Protein AF-A0A8X8XCC0-F1 (afdb_monomer_lite)

Secondary structure (DSSP, 8-state):
-HHHHHHHHHHHHHHHHHHHHHHHHHHHHHHHHHHHHHHHHHHHHHHHHHHTT---EEEEEEEEETTEEEEEEEEEE-TTT-HHHHHHHHHHHHTTT-B-TTSSBS--TT-B--EEETTTEEEE-B-SSSSSS---BTTBS-B------S---STTEEEE--SSTT-B-S-EEEE---GGGGSS--TTS--TTTTTTTTS-EEEEEEE-HHHHHHHHHT--TTS--SS-EEEEEEEEE--------SS----TT-----S------BS--PPPBPTTTTT-TTS-SB-----STT-TTTTT-TTSPPPPPTT--B-TTTTTB-TTSPEEEEESSGGGGGGGTTTTTTEEEEE-TTS-HHHHHHHHHHHHHTT--BTTTTTTTGGGS--

InterPro domains:
  IPR001515 Large ribosomal subunit protein eL32 [PF01655] (271-377)
  IPR001515 Large ribosomal subunit protein eL32 [SM01393] (270-377)
  IPR001515 Large ribosomal subunit protein eL32 [cd00513] (271-377)
  IPR002130 Cyclophilin-type peptidyl-prolyl cis-trans isomerase domain [PF00160] (60-234)
  IPR002130 Cyclophilin-type peptidyl-prolyl cis-trans isomerase domain [PR00153] (77-92)
  IPR002130 Cyclophilin-type peptidyl-prolyl cis-trans isomerase domain [PR00153] (113-125)
  IPR002130 Cyclophilin-type peptidyl-prolyl cis-trans isomerase domain [PR00153] (156-171)
  IPR002130 Cyclophilin-type peptidyl-prolyl cis-trans isomerase domain [PR00153] (171-183)
  IPR002130 Cyclophilin-type peptidyl-prolyl cis-trans isomerase domain [PS50072] (60-237)
  IPR020892 Cyclophilin-type peptidyl-prolyl cis-trans isomerase, conserved site [PS00170] (108-125)
  IPR029000 Cyclophilin-like domain superfamily [G3DSA:2.40.100.10] (44-240)
  IPR029000 Cyclophilin-like domain superfamily [SSF50891] (54-238)
  IPR036351 Large ribosomal subunit protein eL32 superfamily [SSF52042] (252-386)

pLDDT: mean 80.56, std 15.84, range [34.09, 96.44]

Foldseek 3Di:
DVPVVVVVVVVVVVVVVVVVVVVVVVVVVVVVVVVVVVVVVVVVVVVVVVLQADFDFKKKFFKDWQNHGLGMWIKGWRCVNPVQVRVQQQCQLALVLAAAPLRHGSHQAFAWQQFAAAQFKTKTFAPRPNNPPHFATSVGRWAAARDLPDAPQAFFWKKFDAPWGRGGGRMIMTTHHGPVVCPPPPPPDDDPRNVCRPTIHTTIGTDDDVVSVVVQNVQHDNVRGGVTIMGGNHMHIDPPPPVPPPDDDDDDPDPAAAAPDQDDWAWPDPDFQFDFCVVPDVVDDRHHDDDDDPPPCQNVVPPPGDDDDDPPRGIDPVCPQADNSREHEDEDAALVVCVVCLVPQNHYAYEYDPPHDLVRLVVNLVSCRVSSHHYPCSPPPNVVPVVD

Sequence (388 aa):
MATNQRLYLLFTLLICLSFAFTQFVTMFVGDLEFRTYFLNEISVAKKSKENLKEVTHKVYFDVEIDEKPAGRITMGLFGKTVPKTAENFRALCTGEKGVGKHGKPLHYKGSAFHRIIPSFMLQGGDFTLGDGRGGESIYGEKFADENFKIKHTGPGLLSMANSGSDTNGSQFFITTVTTSCTLLAVPERLDPINRLDGRHVVFGKVLSGMDVVYKIEAEGNQSGTPKSKVVIVDSGELPILRLIFSISHFASPEAMAVPLLNKKVVKKRVTQFKRHHSDRYACLKTNWRRPKGIDSRVRRKFKGVTLMPNIGYGSDKKTRHYLPNGFKKFLVHNVKELEILMMHNRKYCAEIAHNVSTRKRKEIVERASQLDVVVTNKLARLRSQEDE

Radius of gyration: 36.58 Å; chains: 1; bounding box: 68×88×102 Å

Organism: Salvia splendens (NCBI:txid180675)

Structure (mmCIF, N/CA/C/O backbone):
data_AF-A0A8X8XCC0-F1
#
_entry.id   AF-A0A8X8XCC0-F1
#
loop_
_atom_site.group_PDB
_atom_site.id
_atom_site.type_symbol
_atom_site.label_atom_id
_atom_site.label_alt_id
_atom_site.label_comp_id
_atom_site.label_asym_id
_atom_site.label_entity_id
_atom_site.label_seq_id
_atom_site.pdbx_PDB_ins_code
_atom_site.Cartn_x
_atom_site.Cartn_y
_atom_site.Cartn_z
_atom_site.occupancy
_atom_site.B_iso_or_equiv
_atom_site.auth_seq_id
_atom_site.auth_comp_id
_atom_site.auth_asym_id
_atom_site.auth_atom_id
_atom_site.pdbx_PDB_model_num
ATOM 1 N N . MET A 1 1 ? 19.780 59.623 -55.783 1.00 53.97 1 MET A N 1
ATOM 2 C CA . MET A 1 1 ? 20.024 59.614 -54.319 1.00 53.97 1 MET A CA 1
ATOM 3 C C . MET A 1 1 ? 18.892 58.986 -53.491 1.00 53.97 1 MET A C 1
ATOM 5 O O . MET A 1 1 ? 19.197 58.433 -52.446 1.00 53.97 1 MET A O 1
ATOM 9 N N . ALA A 1 2 ? 17.627 58.970 -53.938 1.00 57.16 2 ALA A N 1
ATOM 10 C CA . ALA A 1 2 ? 16.497 58.467 -53.133 1.00 57.16 2 ALA A CA 1
ATOM 11 C C . ALA A 1 2 ? 16.373 56.925 -52.993 1.00 57.16 2 ALA A C 1
ATOM 13 O O . ALA A 1 2 ? 15.709 56.438 -52.080 1.00 57.16 2 ALA A O 1
ATOM 14 N N . THR A 1 3 ? 17.000 56.135 -53.871 1.00 58.31 3 THR A N 1
ATOM 15 C CA . THR A 1 3 ? 16.890 54.660 -53.881 1.00 58.31 3 THR A CA 1
ATOM 16 C C . THR A 1 3 ? 17.776 53.976 -52.835 1.00 58.31 3 THR A C 1
ATOM 18 O O . THR A 1 3 ? 17.324 53.050 -52.164 1.00 58.31 3 THR A O 1
ATOM 21 N N . ASN A 1 4 ? 18.994 54.479 -52.610 1.00 60.06 4 ASN A N 1
ATOM 22 C CA . ASN A 1 4 ? 19.926 53.914 -51.623 1.00 60.06 4 ASN A CA 1
ATOM 23 C C . ASN A 1 4 ? 19.478 54.162 -50.172 1.00 60.06 4 ASN A C 1
ATOM 25 O O . ASN A 1 4 ? 19.723 53.332 -49.301 1.00 60.06 4 ASN A O 1
ATOM 29 N N . GLN A 1 5 ? 18.762 55.261 -49.916 1.00 62.72 5 GLN A N 1
ATOM 30 C CA . GLN A 1 5 ? 18.229 55.594 -48.590 1.00 62.72 5 GLN A CA 1
ATOM 31 C C . GLN A 1 5 ? 17.093 54.650 -48.160 1.00 62.72 5 GLN A C 1
ATOM 33 O O . GLN A 1 5 ? 17.034 54.248 -47.001 1.00 62.72 5 GLN A O 1
ATOM 38 N N . ARG A 1 6 ? 16.226 54.234 -49.097 1.00 66.94 6 ARG A N 1
ATOM 39 C CA . ARG A 1 6 ? 15.155 53.258 -48.826 1.00 66.94 6 ARG A CA 1
ATOM 40 C C . ARG A 1 6 ? 15.698 51.855 -48.564 1.00 66.94 6 ARG A C 1
ATOM 42 O O . ARG A 1 6 ? 15.166 51.155 -47.710 1.00 66.94 6 ARG A O 1
ATOM 49 N N . LEU A 1 7 ? 16.768 51.466 -49.261 1.00 71.62 7 LEU A N 1
ATOM 50 C CA . LEU A 1 7 ? 17.414 50.170 -49.059 1.00 71.62 7 LEU A CA 1
ATOM 51 C C . LEU A 1 7 ? 18.094 50.089 -47.684 1.00 71.62 7 LEU A C 1
ATOM 53 O O . LEU A 1 7 ? 17.949 49.085 -46.995 1.00 71.62 7 LEU A O 1
ATOM 57 N N . TYR A 1 8 ? 18.754 51.169 -47.249 1.00 72.81 8 TYR A N 1
ATOM 58 C CA . TYR A 1 8 ? 19.332 51.263 -45.905 1.00 72.81 8 TYR A CA 1
ATOM 59 C C . TYR A 1 8 ? 18.268 51.200 -44.807 1.00 72.81 8 TYR A C 1
ATOM 61 O O . TYR A 1 8 ? 18.453 50.472 -43.838 1.00 72.81 8 TYR A O 1
ATOM 69 N N . LEU A 1 9 ? 17.141 51.902 -44.975 1.00 75.38 9 LEU A N 1
ATOM 70 C CA . LEU A 1 9 ? 16.030 51.853 -44.020 1.00 75.38 9 LEU A CA 1
ATOM 71 C C . LEU A 1 9 ? 15.393 50.461 -43.934 1.00 75.38 9 LEU A C 1
ATOM 73 O O . LEU A 1 9 ? 15.100 49.997 -42.841 1.00 75.38 9 LEU A O 1
ATOM 77 N N . LEU A 1 10 ? 15.204 49.771 -45.061 1.00 76.56 10 LEU A N 1
ATOM 78 C CA . LEU A 1 10 ? 14.698 48.394 -45.067 1.00 76.56 10 LEU A CA 1
ATOM 79 C C . LEU A 1 10 ? 15.676 47.423 -44.400 1.00 76.56 10 LEU A C 1
ATOM 81 O O . LEU A 1 10 ? 15.247 46.543 -43.659 1.00 76.56 10 LEU A O 1
ATOM 85 N N . PHE A 1 11 ? 16.980 47.599 -44.625 1.00 76.56 11 PHE A N 1
ATOM 86 C CA . PHE A 1 11 ? 18.012 46.747 -44.040 1.00 76.56 11 PHE A CA 1
ATOM 87 C C . PHE A 1 11 ? 18.130 46.946 -42.523 1.00 76.56 11 PHE A C 1
ATOM 89 O O . PHE A 1 11 ? 18.198 45.966 -41.782 1.00 76.56 11 PHE A O 1
ATOM 96 N N . THR A 1 12 ? 18.072 48.189 -42.031 1.00 73.56 12 THR A N 1
ATOM 97 C CA . THR A 1 12 ? 18.073 48.462 -40.584 1.00 73.56 12 THR A CA 1
ATOM 98 C C . THR A 1 12 ? 16.797 47.966 -39.907 1.00 73.56 12 THR A C 1
ATOM 100 O O . THR A 1 12 ? 16.871 47.412 -38.814 1.00 73.56 12 THR A O 1
ATOM 103 N N . LEU A 1 13 ? 15.640 48.068 -40.566 1.00 77.69 13 LEU A N 1
ATOM 104 C CA . LEU A 1 13 ? 14.366 47.578 -40.031 1.00 77.69 13 LEU A CA 1
ATOM 105 C C . LEU A 1 13 ? 14.325 46.040 -39.961 1.00 77.69 13 LEU A C 1
ATOM 107 O O . LEU A 1 13 ? 13.827 45.488 -38.982 1.00 77.69 13 LEU A O 1
ATOM 111 N N . LEU A 1 14 ? 14.929 45.347 -40.934 1.00 79.00 14 LEU A N 1
ATOM 112 C CA . LEU A 1 14 ? 15.120 43.890 -40.916 1.00 79.00 14 LEU A CA 1
ATOM 113 C C . LEU A 1 14 ? 16.068 43.438 -39.798 1.00 79.00 14 LEU A C 1
ATOM 115 O O . LEU A 1 14 ? 15.781 42.454 -39.117 1.00 79.00 14 LEU A O 1
ATOM 119 N N . ILE A 1 15 ? 17.160 44.172 -39.566 1.00 76.44 15 ILE A N 1
ATOM 120 C CA . ILE A 1 15 ? 18.078 43.895 -38.453 1.00 76.44 15 ILE A CA 1
ATOM 121 C C . ILE A 1 15 ? 17.353 44.089 -37.115 1.00 76.44 15 ILE A C 1
ATOM 123 O O . ILE A 1 15 ? 17.390 43.187 -36.278 1.00 76.44 15 ILE A O 1
ATOM 127 N N . CYS A 1 16 ? 16.620 45.190 -36.934 1.00 73.94 16 CYS A N 1
ATOM 128 C CA . CYS A 1 16 ? 15.840 45.435 -35.718 1.00 73.94 16 CYS A CA 1
ATOM 129 C C . CYS A 1 16 ? 14.753 44.371 -35.485 1.00 73.94 16 CYS A C 1
ATOM 131 O O . CYS A 1 16 ? 14.604 43.892 -34.362 1.00 73.94 16 CYS A O 1
ATOM 133 N N . LEU A 1 17 ? 14.040 43.939 -36.533 1.00 75.94 17 LEU A N 1
ATOM 134 C CA . LEU A 1 17 ? 13.057 42.850 -36.446 1.00 75.94 17 LEU A CA 1
ATOM 135 C C . LEU A 1 17 ? 13.708 41.510 -36.086 1.00 75.94 17 LEU A C 1
ATOM 137 O O . LEU A 1 17 ? 13.146 40.754 -35.297 1.00 75.94 17 LEU A O 1
ATOM 141 N N . SER A 1 18 ? 14.901 41.224 -36.613 1.00 74.12 18 SER A N 1
ATOM 142 C CA . SER A 1 18 ? 15.629 39.996 -36.280 1.00 74.12 18 SER A CA 1
ATOM 143 C C . SER A 1 18 ? 16.114 39.974 -34.824 1.00 74.12 18 SER A C 1
ATOM 145 O O . SER A 1 18 ? 15.999 38.939 -34.173 1.00 74.12 18 SER A O 1
ATOM 147 N N . PHE A 1 19 ? 16.565 41.114 -34.283 1.00 71.69 19 PHE A N 1
ATOM 148 C CA . PHE A 1 19 ? 16.953 41.255 -32.873 1.00 71.69 19 PHE A CA 1
ATOM 149 C C . PHE A 1 19 ? 15.753 41.181 -31.920 1.00 71.69 19 PHE A C 1
ATOM 151 O O . PHE A 1 19 ? 15.828 40.531 -30.879 1.00 71.69 19 PHE A O 1
ATOM 158 N N . ALA A 1 20 ? 14.621 41.785 -32.291 1.00 72.44 20 ALA A N 1
ATOM 159 C CA . ALA A 1 20 ? 13.387 41.676 -31.516 1.00 72.44 20 ALA A CA 1
ATOM 160 C C . ALA A 1 20 ? 12.855 40.231 -31.500 1.00 72.44 20 ALA A C 1
ATOM 162 O O . ALA A 1 20 ? 12.397 39.748 -30.464 1.00 72.44 20 ALA A O 1
ATOM 163 N N . PHE A 1 21 ? 12.963 39.511 -32.622 1.00 72.75 21 PHE A N 1
ATOM 164 C CA . PHE A 1 21 ? 12.558 38.109 -32.713 1.00 72.75 21 PHE A CA 1
ATOM 165 C C . PHE A 1 21 ? 13.466 37.188 -31.889 1.00 72.75 21 PHE A C 1
ATOM 167 O O . PHE A 1 21 ? 12.964 36.317 -31.181 1.00 72.75 21 PHE A O 1
ATOM 174 N N . THR A 1 22 ? 14.788 37.391 -31.911 1.00 65.12 22 THR A N 1
ATOM 175 C CA . THR A 1 22 ? 15.703 36.598 -31.076 1.00 65.12 22 THR A CA 1
ATOM 176 C C . THR A 1 22 ? 15.491 36.869 -29.588 1.00 65.12 22 THR A C 1
ATOM 178 O O . THR A 1 22 ? 15.417 35.906 -28.828 1.00 65.12 22 THR A O 1
ATOM 181 N N . GLN A 1 23 ? 15.278 38.123 -29.168 1.00 66.44 23 GLN A N 1
ATOM 182 C CA . GLN A 1 23 ? 14.920 38.439 -27.777 1.00 66.44 23 GLN A CA 1
ATOM 183 C C . GLN A 1 23 ? 13.592 37.796 -27.355 1.00 66.44 23 GLN A C 1
ATOM 185 O O . GLN A 1 23 ? 13.531 37.168 -26.295 1.00 66.44 23 GLN A O 1
ATOM 190 N N . PHE A 1 24 ? 12.556 37.869 -28.197 1.00 66.06 24 PHE A N 1
ATOM 191 C CA . PHE A 1 24 ? 11.252 37.263 -27.914 1.00 66.06 24 PHE A CA 1
ATOM 192 C C . PHE A 1 24 ? 11.334 35.734 -27.779 1.00 66.06 24 PHE A C 1
ATOM 194 O O . PHE A 1 24 ? 10.767 35.165 -26.846 1.00 66.06 24 PHE A O 1
ATOM 201 N N . VAL A 1 25 ? 12.098 35.065 -28.652 1.00 65.31 25 VAL A N 1
ATOM 202 C CA . VAL A 1 25 ? 12.317 33.611 -28.583 1.00 65.31 25 VAL A CA 1
ATOM 203 C C . VAL A 1 25 ? 13.124 33.225 -27.339 1.00 65.31 25 VAL A C 1
ATOM 205 O O . VAL A 1 25 ? 12.756 32.267 -26.664 1.00 65.31 25 VAL A O 1
ATOM 208 N N . THR A 1 26 ? 14.175 33.971 -26.976 1.00 59.38 26 THR A N 1
ATOM 209 C CA . THR A 1 26 ? 14.958 33.671 -25.760 1.00 59.38 26 THR A CA 1
ATOM 210 C C . THR A 1 26 ? 14.151 33.837 -24.471 1.00 59.38 26 THR A C 1
ATOM 212 O O . THR A 1 26 ? 14.314 33.037 -23.554 1.00 59.38 26 THR A O 1
ATOM 215 N N . MET A 1 27 ? 13.232 34.809 -24.419 1.00 62.28 27 MET A N 1
ATOM 216 C CA . MET A 1 27 ? 12.339 35.014 -23.275 1.00 62.28 27 MET A CA 1
ATOM 217 C C . MET A 1 27 ? 11.318 33.870 -23.150 1.00 62.28 27 MET A C 1
ATOM 219 O O . MET A 1 27 ? 11.150 33.304 -22.074 1.00 62.28 27 MET A O 1
ATOM 223 N N . PHE A 1 28 ? 10.706 33.455 -24.268 1.00 61.00 28 PHE A N 1
ATOM 224 C CA . PHE A 1 28 ? 9.735 32.353 -24.286 1.00 61.00 28 PHE A CA 1
ATOM 225 C C . PHE A 1 28 ? 10.353 30.983 -23.964 1.00 61.00 28 PHE A C 1
ATOM 227 O O . PHE A 1 28 ? 9.712 30.159 -23.313 1.00 61.00 28 PHE A O 1
ATOM 234 N N . VAL A 1 29 ? 11.584 30.718 -24.421 1.00 60.09 29 VAL A N 1
ATOM 235 C CA . VAL A 1 29 ? 12.288 29.454 -24.138 1.00 60.09 29 VAL A CA 1
ATOM 236 C C . VAL A 1 29 ? 12.752 29.399 -22.678 1.00 60.09 29 VAL A C 1
ATOM 238 O O . VAL A 1 29 ? 12.565 28.367 -22.035 1.00 60.09 29 VAL A O 1
ATOM 241 N N . GLY A 1 30 ? 13.260 30.509 -22.126 1.00 59.09 30 GLY A N 1
ATOM 242 C CA . GLY A 1 30 ? 13.661 30.596 -20.716 1.00 59.09 30 GLY A CA 1
ATOM 243 C C . GLY A 1 30 ? 12.500 30.366 -19.741 1.00 59.09 30 GLY A C 1
ATOM 244 O O . GLY A 1 30 ? 12.643 29.605 -18.782 1.00 59.09 30 GLY A O 1
ATOM 245 N N . ASP A 1 31 ? 11.323 30.933 -20.025 1.00 59.75 31 ASP A N 1
ATOM 246 C CA . ASP A 1 31 ? 10.112 30.703 -19.226 1.00 59.75 31 ASP A CA 1
ATOM 247 C C . ASP A 1 31 ? 9.636 29.245 -19.292 1.00 59.75 31 ASP A C 1
ATOM 249 O O . ASP A 1 31 ? 9.176 28.693 -18.288 1.00 59.75 31 ASP A O 1
ATOM 253 N N . LEU A 1 32 ? 9.755 28.585 -20.451 1.00 59.72 32 LEU A N 1
ATOM 254 C CA . LEU A 1 32 ? 9.355 27.185 -20.601 1.00 59.72 32 LEU A CA 1
ATOM 255 C C . LEU A 1 32 ? 10.286 26.249 -19.817 1.00 59.72 32 LEU A C 1
ATOM 257 O O . LEU A 1 32 ? 9.806 25.357 -19.114 1.00 59.72 32 LEU A O 1
ATOM 261 N N . GLU A 1 33 ? 11.599 26.476 -19.892 1.00 65.56 33 GLU A N 1
ATOM 262 C CA . GLU A 1 33 ? 12.590 25.716 -19.130 1.00 65.56 33 GLU A CA 1
ATOM 263 C C . GLU A 1 33 ? 12.378 25.911 -17.624 1.00 65.56 33 GLU A C 1
ATOM 265 O O . GLU A 1 33 ? 12.205 24.924 -16.904 1.00 65.56 33 GLU A O 1
ATOM 270 N N . PHE A 1 34 ? 12.242 27.151 -17.146 1.00 62.94 34 PHE A N 1
ATOM 271 C CA . PHE A 1 34 ? 11.977 27.440 -15.732 1.00 62.94 34 PHE A CA 1
ATOM 272 C C . PHE A 1 34 ? 10.692 26.765 -15.227 1.00 62.94 34 PHE A C 1
ATOM 274 O O . PHE A 1 34 ? 10.680 26.149 -14.157 1.00 62.94 34 PHE A O 1
ATOM 281 N N . ARG A 1 35 ? 9.619 26.778 -16.032 1.00 62.78 35 ARG A N 1
ATOM 282 C CA . ARG A 1 35 ? 8.357 26.106 -15.688 1.00 62.78 35 ARG A CA 1
ATOM 283 C C . ARG A 1 35 ? 8.518 24.590 -15.613 1.00 62.78 35 ARG A C 1
ATOM 285 O O . ARG A 1 35 ? 7.928 23.966 -14.734 1.00 62.78 35 ARG A O 1
ATOM 292 N N . THR A 1 36 ? 9.320 23.987 -16.491 1.00 63.62 36 THR A N 1
ATOM 293 C CA . THR A 1 36 ? 9.596 22.541 -16.441 1.00 63.62 36 THR A CA 1
ATOM 294 C C . THR A 1 36 ? 10.434 22.146 -15.226 1.00 63.62 36 THR A C 1
ATOM 296 O O . THR A 1 36 ? 10.099 21.157 -14.572 1.00 63.62 36 THR A O 1
ATOM 299 N N . TYR A 1 37 ? 11.448 22.934 -14.856 1.00 67.94 37 TYR A N 1
ATOM 300 C CA . TYR A 1 37 ? 12.238 22.707 -13.641 1.00 67.94 37 TYR A CA 1
ATOM 301 C C . TYR A 1 37 ? 11.384 22.840 -12.375 1.00 67.94 37 TYR A C 1
ATOM 303 O O . TYR A 1 37 ? 11.388 21.939 -11.536 1.00 67.94 37 TYR A O 1
ATOM 311 N N . PHE A 1 38 ? 10.571 23.894 -12.280 1.00 70.44 38 PHE A N 1
ATOM 312 C CA . PHE A 1 38 ? 9.686 24.127 -11.138 1.00 70.44 38 PHE A CA 1
ATOM 313 C C . PHE A 1 38 ? 8.613 23.035 -10.989 1.00 70.44 38 PHE A C 1
ATOM 315 O O . PHE A 1 38 ? 8.370 22.529 -9.892 1.00 70.44 38 PHE A O 1
ATOM 322 N N . LEU A 1 39 ? 8.000 22.598 -12.096 1.00 67.88 39 LEU A N 1
ATOM 323 C CA . LEU A 1 39 ? 7.056 21.475 -12.079 1.00 67.88 39 LEU A CA 1
ATOM 324 C C . LEU A 1 39 ? 7.730 20.164 -11.656 1.00 67.88 39 LEU A C 1
ATOM 326 O O . LEU A 1 39 ? 7.108 19.360 -10.955 1.00 67.88 39 LEU A O 1
ATOM 330 N N . ASN A 1 40 ? 8.991 19.951 -12.038 1.00 69.81 40 ASN A N 1
ATOM 331 C CA . ASN A 1 40 ? 9.744 18.770 -11.638 1.00 69.81 40 ASN A CA 1
ATOM 332 C C . ASN A 1 40 ? 10.088 18.795 -10.136 1.00 69.81 40 ASN A C 1
ATOM 334 O O . ASN A 1 40 ? 9.892 17.790 -9.457 1.00 69.81 40 ASN A O 1
ATOM 338 N N . GLU A 1 41 ? 10.490 19.940 -9.578 1.00 69.81 41 GLU A N 1
ATOM 339 C CA . GLU A 1 41 ? 10.696 20.091 -8.128 1.00 69.81 41 GLU A CA 1
ATOM 340 C C . GLU A 1 41 ? 9.405 19.898 -7.327 1.00 69.81 41 GLU A C 1
ATOM 342 O O . GLU A 1 41 ? 9.404 19.182 -6.324 1.00 69.81 41 GLU A O 1
ATOM 347 N N . ILE A 1 42 ? 8.278 20.450 -7.792 1.00 70.88 42 ILE A N 1
ATOM 348 C CA . ILE A 1 42 ? 6.966 20.213 -7.170 1.00 70.88 42 ILE A CA 1
ATOM 349 C C . ILE A 1 42 ? 6.608 18.723 -7.213 1.00 70.88 42 ILE A C 1
ATOM 351 O O . ILE A 1 42 ? 6.096 18.184 -6.231 1.00 70.88 42 ILE A O 1
ATOM 355 N N . SER A 1 43 ? 6.879 18.047 -8.331 1.00 69.25 43 SER A N 1
ATOM 356 C CA . SER A 1 43 ? 6.699 16.598 -8.486 1.00 69.25 43 SER A CA 1
ATOM 357 C C . SER A 1 43 ? 7.542 15.817 -7.469 1.00 69.25 43 SER A C 1
ATOM 359 O O . SER A 1 43 ? 7.013 14.970 -6.745 1.00 69.25 43 SER A O 1
ATOM 361 N N . VAL A 1 44 ? 8.828 16.152 -7.338 1.00 68.38 44 VAL A N 1
ATOM 362 C CA . VAL A 1 44 ? 9.749 15.519 -6.383 1.00 68.38 44 VAL A CA 1
ATOM 363 C C . VAL A 1 44 ? 9.313 15.777 -4.934 1.00 68.38 44 VAL A C 1
ATOM 365 O O . VAL A 1 44 ? 9.303 14.847 -4.125 1.00 68.38 44 VAL A O 1
ATOM 368 N N . ALA A 1 45 ? 8.873 16.995 -4.607 1.00 60.25 45 ALA A N 1
ATOM 369 C CA . ALA A 1 45 ? 8.382 17.364 -3.279 1.00 60.25 45 ALA A CA 1
ATOM 370 C C . ALA A 1 45 ? 7.035 16.705 -2.923 1.00 60.25 45 ALA A C 1
ATOM 372 O O . ALA A 1 45 ? 6.796 16.356 -1.764 1.00 60.25 45 ALA A O 1
ATOM 373 N N . LYS A 1 46 ? 6.143 16.499 -3.901 1.00 60.59 46 LYS A N 1
ATOM 374 C CA . LYS A 1 46 ? 4.909 15.717 -3.708 1.00 60.59 46 LYS A CA 1
ATOM 375 C C . LYS A 1 46 ? 5.233 14.245 -3.462 1.00 60.59 46 LYS A C 1
ATOM 377 O O . LYS A 1 46 ? 4.740 13.672 -2.493 1.00 60.59 46 LYS A O 1
ATOM 382 N N . LYS A 1 47 ? 6.140 13.673 -4.259 1.00 60.19 47 LYS A N 1
ATOM 383 C CA . LYS A 1 47 ? 6.577 12.277 -4.129 1.00 60.19 47 LYS A CA 1
ATOM 384 C C . LYS A 1 47 ? 7.262 12.004 -2.784 1.00 60.19 47 LYS A C 1
ATOM 386 O O . LYS A 1 47 ? 7.025 10.966 -2.173 1.00 60.19 47 LYS A O 1
ATOM 391 N N . SER A 1 48 ? 8.071 12.936 -2.274 1.00 59.69 48 SER A N 1
ATOM 392 C CA . SER A 1 48 ? 8.704 12.800 -0.953 1.00 59.69 48 SER A CA 1
ATOM 393 C C . SER A 1 48 ? 7.700 12.888 0.204 1.00 59.69 48 SER A C 1
ATOM 395 O O . SER A 1 48 ? 7.812 12.118 1.158 1.00 59.69 48 SER A O 1
ATOM 397 N N . LYS A 1 49 ? 6.676 13.751 0.109 1.00 58.44 49 LYS A N 1
ATOM 398 C CA . LYS A 1 49 ? 5.575 13.813 1.089 1.00 58.44 49 LYS A CA 1
ATOM 399 C C . LYS A 1 49 ? 4.697 12.560 1.085 1.00 58.44 49 LYS A C 1
ATOM 401 O O . LYS A 1 49 ? 4.247 12.149 2.153 1.00 58.44 49 LYS A O 1
ATOM 406 N N . GLU A 1 50 ? 4.465 11.946 -0.074 1.00 62.72 50 GLU A N 1
ATOM 407 C CA . GLU A 1 50 ? 3.720 10.683 -0.171 1.00 62.72 50 GLU A CA 1
ATOM 408 C C . GLU A 1 50 ? 4.488 9.507 0.442 1.00 62.72 50 GLU A C 1
ATOM 410 O O . GLU A 1 50 ? 3.902 8.735 1.201 1.00 62.72 50 GLU A O 1
ATOM 415 N N . ASN A 1 51 ? 5.806 9.425 0.223 1.00 66.38 51 ASN A N 1
ATOM 416 C CA . ASN A 1 51 ? 6.651 8.386 0.827 1.00 66.38 51 ASN A CA 1
ATOM 417 C C . ASN A 1 51 ? 6.631 8.411 2.369 1.00 66.38 51 ASN A C 1
ATOM 419 O O . ASN A 1 51 ? 6.741 7.366 3.004 1.00 66.38 51 ASN A O 1
ATOM 423 N N . LEU A 1 52 ? 6.453 9.583 2.994 1.00 66.31 52 LEU A N 1
ATOM 424 C CA . LEU A 1 52 ? 6.375 9.710 4.459 1.00 66.31 52 LEU A CA 1
ATOM 425 C C . LEU A 1 52 ? 5.089 9.116 5.060 1.00 66.31 52 LEU A C 1
ATOM 427 O O . LEU A 1 52 ? 5.072 8.790 6.247 1.00 66.31 52 LEU A O 1
ATOM 431 N N . LYS A 1 53 ? 4.017 8.984 4.270 1.00 76.12 53 LYS A N 1
ATOM 432 C CA . LYS A 1 53 ? 2.706 8.467 4.705 1.00 76.12 53 LYS A CA 1
ATOM 433 C C . LYS A 1 53 ? 2.453 7.038 4.207 1.00 76.12 53 LYS A C 1
ATOM 435 O O . LYS A 1 53 ? 1.302 6.604 4.112 1.00 76.12 53 LYS A O 1
ATOM 440 N N . GLU A 1 54 ? 3.514 6.311 3.858 1.00 84.31 54 GLU A N 1
ATOM 441 C CA . GLU A 1 54 ? 3.414 4.923 3.418 1.00 84.31 54 GLU A CA 1
ATOM 442 C C . GLU A 1 54 ? 2.977 4.016 4.578 1.00 84.31 54 GLU A C 1
ATOM 444 O O . GLU A 1 54 ? 3.573 4.016 5.657 1.00 84.31 54 GLU A O 1
ATOM 449 N N . VAL A 1 55 ? 1.916 3.238 4.354 1.00 87.62 55 VAL A N 1
ATOM 450 C CA . VAL A 1 55 ? 1.330 2.352 5.367 1.00 87.62 55 VAL A CA 1
ATOM 451 C C . VAL A 1 55 ? 2.090 1.032 5.407 1.00 87.62 55 VAL A C 1
ATOM 453 O O . VAL A 1 55 ? 2.087 0.274 4.439 1.00 87.62 55 VAL A O 1
ATOM 456 N N . THR A 1 56 ? 2.701 0.732 6.550 1.00 88.19 56 THR A N 1
ATOM 457 C CA . THR A 1 56 ? 3.509 -0.475 6.753 1.00 88.19 56 THR A CA 1
ATOM 458 C C . THR A 1 56 ? 2.790 -1.567 7.526 1.00 88.19 56 THR A C 1
ATOM 460 O O . THR A 1 56 ? 3.072 -2.733 7.276 1.00 88.19 56 THR A O 1
ATOM 463 N N . HIS A 1 57 ? 1.909 -1.222 8.463 1.00 90.62 57 HIS A N 1
ATOM 464 C CA . HIS A 1 57 ? 1.139 -2.173 9.276 1.00 90.62 57 HIS A CA 1
ATOM 465 C C . HIS A 1 57 ? -0.330 -1.754 9.259 1.00 90.62 57 HIS A C 1
ATOM 467 O O . HIS A 1 57 ? -0.622 -0.558 9.186 1.00 90.62 57 HIS A O 1
ATOM 473 N N . LYS A 1 58 ? -1.247 -2.724 9.240 1.00 94.31 58 LYS A N 1
ATOM 474 C CA . LYS A 1 58 ? -2.688 -2.473 9.313 1.00 94.31 58 LYS A CA 1
ATOM 475 C C . LYS A 1 58 ? -3.197 -3.083 10.598 1.00 94.31 58 LYS A C 1
ATOM 477 O O . LYS A 1 58 ? -2.929 -4.240 10.875 1.00 94.31 58 LYS A O 1
ATOM 482 N N . VAL A 1 59 ? -3.943 -2.308 11.357 1.00 95.50 59 VAL A N 1
ATOM 483 C CA . VAL A 1 59 ? -4.516 -2.720 12.636 1.00 95.50 59 VAL A CA 1
ATOM 484 C C . VAL A 1 59 ? -5.999 -2.396 12.636 1.00 95.50 59 VAL A C 1
ATOM 486 O O . VAL A 1 59 ? -6.445 -1.530 11.876 1.00 95.50 59 VAL A O 1
ATOM 489 N N . TYR A 1 60 ? -6.769 -3.113 13.442 1.00 95.88 60 TYR A N 1
ATOM 490 C CA . TYR A 1 60 ? -8.210 -2.923 13.532 1.00 95.88 60 TYR A CA 1
ATOM 491 C C . TYR A 1 60 ? -8.670 -2.789 14.980 1.00 95.88 60 TYR A C 1
ATOM 493 O O . TYR A 1 60 ? -8.060 -3.371 15.876 1.00 95.88 60 TYR A O 1
ATOM 501 N N . PHE A 1 61 ? -9.760 -2.044 15.165 1.00 96.44 61 PHE A N 1
ATOM 502 C CA . PHE A 1 61 ? -10.537 -1.976 16.399 1.00 96.44 61 PHE A CA 1
ATOM 503 C C . PHE A 1 61 ? -11.998 -2.281 16.105 1.00 96.44 61 PHE A C 1
ATOM 505 O O . PHE A 1 61 ? -12.593 -1.654 15.228 1.00 96.44 61 PHE A O 1
ATOM 512 N N . ASP A 1 62 ? -12.567 -3.202 16.870 1.00 95.06 62 ASP A N 1
ATOM 513 C CA . ASP A 1 62 ? -14.003 -3.438 16.930 1.00 95.06 62 ASP A CA 1
ATOM 514 C C . ASP A 1 62 ? -14.560 -2.671 18.130 1.00 95.06 62 ASP A C 1
ATOM 516 O O . ASP A 1 62 ? -14.109 -2.861 19.262 1.00 95.06 62 ASP A O 1
ATOM 520 N N . VAL A 1 63 ? -15.487 -1.748 17.867 1.00 94.94 63 VAL A N 1
ATOM 521 C CA . VAL A 1 63 ? -15.981 -0.794 18.868 1.00 94.94 63 VAL A CA 1
ATOM 522 C C . VAL A 1 63 ? -17.448 -1.055 19.190 1.00 94.94 63 VAL A C 1
ATOM 524 O O . VAL A 1 63 ? -18.269 -1.236 18.287 1.00 94.94 63 VAL A O 1
ATOM 527 N N . GLU A 1 64 ? -17.775 -1.000 20.479 1.00 95.06 64 GLU A N 1
ATOM 528 C CA . GLU A 1 64 ? -19.139 -0.995 21.009 1.00 95.06 64 GLU A CA 1
ATOM 529 C C . GLU A 1 64 ? -19.465 0.343 21.680 1.00 95.06 64 GLU A C 1
ATOM 531 O O . GLU A 1 64 ? -18.624 0.932 22.363 1.00 95.06 64 GLU A O 1
ATOM 536 N N . ILE A 1 65 ? -20.698 0.809 21.483 1.00 93.69 65 ILE A N 1
ATOM 537 C CA . ILE A 1 65 ? -21.282 1.988 22.133 1.00 93.69 65 ILE A CA 1
ATOM 538 C C . ILE A 1 65 ? -22.486 1.492 22.933 1.00 93.69 65 ILE A C 1
ATOM 540 O O . ILE A 1 65 ? -23.413 0.948 22.337 1.00 93.69 65 ILE A O 1
ATOM 544 N N . ASP A 1 66 ? -22.465 1.644 24.260 1.00 90.38 66 ASP A N 1
ATOM 545 C CA . ASP A 1 66 ? -23.519 1.146 25.165 1.00 90.38 66 ASP A CA 1
ATOM 546 C C . ASP A 1 66 ? -23.920 -0.312 24.869 1.00 90.38 66 ASP A C 1
ATOM 548 O O . ASP A 1 66 ? -25.095 -0.628 24.682 1.00 90.38 66 ASP A O 1
ATOM 552 N N . GLU A 1 67 ? -22.916 -1.190 24.759 1.00 88.56 67 GLU A N 1
ATOM 553 C CA . GLU A 1 67 ? -23.078 -2.632 24.483 1.00 88.56 67 GLU A CA 1
ATOM 554 C C . GLU A 1 67 ? -23.668 -2.957 23.095 1.00 88.56 67 GLU A C 1
ATOM 556 O O . GLU A 1 67 ? -24.007 -4.103 22.800 1.00 88.56 67 GLU A O 1
ATOM 561 N N . LYS A 1 68 ? -23.771 -1.965 22.200 1.00 91.38 68 LYS A N 1
ATOM 562 C CA . LYS A 1 68 ? -24.179 -2.164 20.804 1.00 91.38 68 LYS A CA 1
ATOM 563 C C . LYS A 1 68 ? -22.969 -2.102 19.874 1.00 91.38 68 LYS A C 1
ATOM 565 O O . LYS A 1 68 ? -22.203 -1.137 19.945 1.00 91.38 68 LYS A O 1
ATOM 570 N N . PRO A 1 69 ? -22.813 -3.056 18.939 1.00 92.75 69 PRO A N 1
ATOM 571 C CA . PRO A 1 69 ? -21.696 -3.047 18.000 1.00 92.75 69 PRO A CA 1
ATOM 572 C C . PRO A 1 69 ? -21.811 -1.852 17.043 1.00 92.75 69 PRO A C 1
ATOM 574 O O . PRO A 1 69 ? -22.736 -1.768 16.233 1.00 92.75 69 PRO A O 1
ATOM 577 N N . ALA A 1 70 ? -20.863 -0.915 17.125 1.00 90.81 70 ALA A N 1
ATOM 578 C CA . ALA A 1 70 ? -20.840 0.297 16.304 1.00 90.81 70 ALA A CA 1
ATOM 579 C C . ALA A 1 70 ? -20.156 0.071 14.945 1.00 90.81 70 ALA A C 1
ATOM 581 O O . ALA A 1 70 ? -20.504 0.729 13.955 1.00 90.81 70 ALA A O 1
ATOM 582 N N . GLY A 1 71 ? -19.216 -0.880 14.897 1.00 94.00 71 GLY A N 1
ATOM 583 C CA . GLY A 1 71 ? -18.521 -1.335 13.695 1.00 94.00 71 GLY A CA 1
ATOM 584 C C . GLY A 1 71 ? -17.013 -1.506 13.894 1.00 94.00 71 GLY A C 1
ATOM 585 O O . GLY A 1 71 ? -16.495 -1.406 15.006 1.00 94.00 71 GLY A O 1
ATOM 586 N N . ARG A 1 72 ? -16.311 -1.747 12.780 1.00 94.56 72 ARG A N 1
ATOM 587 C CA . ARG A 1 72 ? -14.857 -1.948 12.730 1.00 94.56 72 ARG A CA 1
ATOM 588 C C . ARG A 1 72 ? -14.142 -0.727 12.159 1.00 94.56 72 ARG A C 1
ATOM 590 O O . ARG A 1 72 ? -14.457 -0.281 11.056 1.00 94.56 72 ARG A O 1
ATOM 597 N N . ILE A 1 73 ? -13.117 -0.253 12.858 1.00 95.81 73 ILE A N 1
ATOM 598 C CA . ILE A 1 73 ? -12.198 0.794 12.402 1.00 95.81 73 ILE A CA 1
ATOM 599 C C . ILE A 1 73 ? -10.901 0.124 11.956 1.00 95.81 73 ILE A C 1
ATOM 601 O O . ILE A 1 73 ? -10.250 -0.558 12.740 1.00 95.81 73 ILE A O 1
ATOM 605 N N . THR A 1 74 ? -10.506 0.319 10.698 1.00 94.81 74 THR A N 1
ATOM 606 C CA . THR A 1 74 ? -9.221 -0.161 10.169 1.00 94.81 74 THR A CA 1
ATOM 607 C C . THR A 1 74 ? -8.262 1.003 10.008 1.00 94.81 74 THR A C 1
ATOM 609 O O . THR A 1 74 ? -8.561 1.971 9.308 1.00 94.81 74 THR A O 1
ATOM 612 N N . MET A 1 75 ? -7.076 0.887 10.591 1.00 94.81 75 MET A N 1
ATOM 613 C CA . MET A 1 75 ? -6.050 1.922 10.601 1.00 94.81 75 MET A CA 1
ATOM 614 C C . MET A 1 75 ? -4.757 1.413 9.970 1.00 94.81 75 MET A C 1
ATOM 616 O O . MET A 1 75 ? -4.405 0.241 10.072 1.00 94.81 75 MET A O 1
ATOM 620 N N . GLY A 1 76 ? -4.044 2.307 9.297 1.00 94.44 76 GLY A N 1
ATOM 621 C CA . GLY A 1 76 ? -2.721 2.080 8.742 1.00 94.44 76 GLY A CA 1
ATOM 622 C C . GLY A 1 76 ? -1.665 2.856 9.520 1.00 94.44 76 GLY A C 1
ATOM 623 O O . GLY A 1 76 ? -1.819 4.057 9.726 1.00 94.44 76 GLY A O 1
ATOM 624 N N . LEU A 1 77 ? -0.584 2.186 9.908 1.00 94.38 77 LEU A N 1
ATOM 625 C CA . LEU A 1 77 ? 0.536 2.767 10.651 1.00 94.38 77 LEU A CA 1
ATOM 626 C C . LEU A 1 77 ? 1.710 3.098 9.718 1.00 94.38 77 LEU A C 1
ATOM 628 O O . LEU A 1 77 ? 1.974 2.368 8.759 1.00 94.38 77 LEU A O 1
ATOM 632 N N . PHE A 1 78 ? 2.442 4.171 10.017 1.00 93.06 78 PHE A N 1
ATOM 633 C CA . PHE A 1 78 ? 3.571 4.694 9.238 1.00 93.06 78 PHE A CA 1
ATOM 634 C C . PHE A 1 78 ? 4.924 4.203 9.773 1.00 93.06 78 PHE A C 1
ATOM 636 O O . PHE A 1 78 ? 5.793 4.992 10.147 1.00 93.06 78 PHE A O 1
ATOM 643 N N . GLY A 1 79 ? 5.145 2.890 9.786 1.00 88.00 79 GLY A N 1
ATOM 644 C CA . GLY A 1 79 ? 6.340 2.285 10.387 1.00 88.00 79 GLY A CA 1
ATOM 645 C C . GLY A 1 79 ? 7.664 2.575 9.674 1.00 88.00 79 GLY A C 1
ATOM 646 O O . GLY A 1 79 ? 8.712 2.300 10.240 1.00 88.00 79 GLY A O 1
ATOM 647 N N . LYS A 1 80 ? 7.663 3.151 8.462 1.00 88.31 80 LYS A N 1
ATOM 648 C CA . LYS A 1 80 ? 8.900 3.663 7.833 1.00 88.31 80 LYS A CA 1
ATOM 649 C C . LYS A 1 80 ? 9.330 5.009 8.413 1.00 88.31 80 LYS A C 1
ATOM 651 O O . LYS A 1 80 ? 10.522 5.290 8.475 1.00 88.31 80 LYS A O 1
ATOM 656 N N . THR A 1 81 ? 8.367 5.844 8.798 1.00 87.44 81 THR A N 1
ATOM 657 C CA . THR A 1 81 ? 8.623 7.210 9.271 1.00 87.44 81 THR A CA 1
ATOM 658 C C . THR A 1 81 ? 8.789 7.260 10.782 1.00 87.44 81 THR A C 1
ATOM 660 O O . THR A 1 81 ? 9.617 8.030 11.265 1.00 87.44 81 THR A O 1
ATOM 663 N N . VAL A 1 82 ? 8.004 6.453 11.501 1.00 91.00 82 VAL A N 1
ATOM 664 C CA . VAL A 1 82 ? 8.006 6.344 12.964 1.00 91.00 82 VAL A CA 1
ATOM 665 C C . VAL A 1 82 ? 7.937 4.870 13.398 1.00 91.00 82 VAL A C 1
ATOM 667 O O . VAL A 1 82 ? 6.880 4.388 13.819 1.00 91.00 82 VAL A O 1
ATOM 670 N N . PRO A 1 83 ? 9.024 4.095 13.209 1.00 92.94 83 PRO A N 1
ATOM 671 C CA . PRO A 1 83 ? 9.044 2.669 13.520 1.00 92.94 83 PRO A CA 1
ATOM 672 C C . PRO A 1 83 ? 8.756 2.363 14.990 1.00 92.94 83 PRO A C 1
ATOM 674 O O . PRO A 1 83 ? 8.007 1.424 15.251 1.00 92.94 83 PRO A O 1
ATOM 677 N N . LYS A 1 84 ? 9.296 3.131 15.947 1.00 93.06 84 LYS A N 1
ATOM 678 C CA . LYS A 1 84 ? 9.086 2.847 17.377 1.00 93.06 84 LYS A CA 1
ATOM 679 C C . LYS A 1 84 ? 7.643 3.109 17.790 1.00 93.06 84 LYS A C 1
ATOM 681 O O . LYS A 1 84 ? 7.026 2.265 18.437 1.00 93.06 84 LYS A O 1
ATOM 686 N N . THR A 1 85 ? 7.080 4.241 17.374 1.00 93.56 85 THR A N 1
ATOM 687 C CA . THR A 1 85 ? 5.688 4.578 17.709 1.00 93.56 85 THR A CA 1
ATOM 688 C C . THR A 1 85 ? 4.703 3.619 17.038 1.00 93.56 85 THR A C 1
ATOM 690 O O . THR A 1 85 ? 3.753 3.158 17.673 1.00 93.56 85 THR A O 1
ATOM 693 N N . ALA A 1 86 ? 4.943 3.266 15.770 1.00 94.25 86 ALA A N 1
ATOM 694 C CA . ALA A 1 86 ? 4.105 2.311 15.050 1.00 94.25 86 ALA A CA 1
ATOM 695 C C . ALA A 1 86 ? 4.168 0.906 15.669 1.00 94.25 86 ALA A C 1
ATOM 697 O O . ALA A 1 86 ? 3.137 0.247 15.779 1.00 94.25 86 ALA A O 1
ATOM 698 N N . GLU A 1 87 ? 5.351 0.454 16.086 1.00 94.38 87 GLU A N 1
ATOM 699 C CA . GLU A 1 87 ? 5.531 -0.856 16.715 1.00 94.38 87 GLU A CA 1
ATOM 700 C C . GLU A 1 87 ? 4.883 -0.923 18.102 1.00 94.38 87 GLU A C 1
ATOM 702 O O . GLU A 1 87 ? 4.224 -1.914 18.414 1.00 94.38 87 GLU A O 1
ATOM 707 N N . ASN A 1 88 ? 4.982 0.151 18.895 1.00 94.88 88 ASN A N 1
ATOM 708 C CA . ASN A 1 88 ? 4.261 0.273 20.163 1.00 94.88 88 ASN A CA 1
ATOM 709 C C . ASN A 1 88 ? 2.755 0.082 19.960 1.00 94.88 88 ASN A C 1
ATOM 711 O O . ASN A 1 88 ? 2.140 -0.766 20.601 1.00 94.88 88 ASN A O 1
ATOM 715 N N . PHE A 1 89 ? 2.169 0.819 19.014 1.00 95.75 89 PHE A N 1
ATOM 716 C CA . PHE A 1 89 ? 0.738 0.721 18.750 1.00 95.75 89 PHE A CA 1
ATOM 717 C C . PHE A 1 89 ? 0.331 -0.657 18.217 1.00 95.75 89 PHE A C 1
ATOM 719 O O . PHE A 1 89 ? -0.672 -1.208 18.663 1.00 95.75 89 PHE A O 1
ATOM 726 N N . ARG A 1 90 ? 1.114 -1.238 17.297 1.00 95.38 90 ARG A N 1
ATOM 727 C CA . ARG A 1 90 ? 0.870 -2.577 16.737 1.00 95.38 90 ARG A CA 1
ATOM 728 C C . ARG A 1 90 ? 0.849 -3.644 17.832 1.00 95.38 90 ARG A C 1
ATOM 730 O O . ARG A 1 90 ? -0.116 -4.394 17.929 1.00 95.38 90 ARG A O 1
ATOM 737 N N . ALA A 1 91 ? 1.875 -3.671 18.678 1.00 94.62 91 ALA A N 1
ATOM 738 C CA . ALA A 1 91 ? 2.004 -4.655 19.744 1.00 94.62 91 ALA A CA 1
ATOM 739 C C . ALA A 1 91 ? 0.916 -4.509 20.824 1.00 94.62 91 ALA A C 1
ATOM 741 O O . ALA A 1 91 ? 0.448 -5.511 21.359 1.00 94.62 91 ALA A O 1
ATOM 742 N N . LEU A 1 92 ? 0.467 -3.281 21.107 1.00 94.88 92 LEU A N 1
ATOM 743 C CA . LEU A 1 92 ? -0.672 -3.025 21.997 1.00 94.88 92 LEU A CA 1
ATOM 744 C C . LEU A 1 92 ? -2.020 -3.410 21.370 1.00 94.88 92 LEU A C 1
ATOM 746 O O . LEU A 1 92 ? -2.964 -3.710 22.095 1.00 94.88 92 LEU A O 1
ATOM 750 N N . CYS A 1 93 ? -2.131 -3.435 20.039 1.00 94.81 93 CYS A N 1
ATOM 751 C CA . CYS A 1 93 ? -3.313 -3.977 19.365 1.00 94.81 93 CYS A CA 1
ATOM 752 C C . CYS A 1 93 ? -3.358 -5.506 19.440 1.00 94.81 93 CYS A C 1
ATOM 754 O O . CYS A 1 93 ? -4.450 -6.049 19.522 1.00 94.81 93 CYS A O 1
ATOM 756 N N . THR A 1 94 ? -2.208 -6.191 19.391 1.00 93.94 94 THR A N 1
ATOM 757 C CA . THR A 1 94 ? -2.140 -7.666 19.409 1.00 93.94 94 THR A CA 1
ATOM 758 C C . THR A 1 94 ? -2.049 -8.262 20.811 1.00 93.94 94 THR A C 1
ATOM 760 O O . THR A 1 94 ? -2.397 -9.424 21.000 1.00 93.94 94 THR A O 1
ATOM 763 N N . GLY A 1 95 ? -1.545 -7.507 21.791 1.00 92.19 95 GLY A N 1
ATOM 764 C CA . GLY A 1 95 ? -1.314 -8.003 23.149 1.00 92.19 95 GLY A CA 1
ATOM 765 C C . GLY A 1 95 ? -0.128 -8.965 23.269 1.00 92.19 95 GLY A C 1
ATOM 766 O O . GLY A 1 95 ? 0.040 -9.620 24.296 1.00 92.19 95 GLY A O 1
ATOM 767 N N . GLU A 1 96 ? 0.724 -9.061 22.243 1.00 92.00 96 GLU A N 1
ATOM 768 C CA . GLU A 1 96 ? 1.801 -10.062 22.159 1.00 92.00 96 GLU A CA 1
ATOM 769 C C . GLU A 1 96 ? 2.893 -9.909 23.233 1.00 92.00 96 GLU A C 1
ATOM 771 O O . GLU A 1 96 ? 3.661 -10.838 23.476 1.00 92.00 96 GLU A O 1
ATOM 776 N N . LYS A 1 97 ? 2.991 -8.734 23.868 1.00 89.81 97 LYS A N 1
ATOM 777 C CA . LYS A 1 97 ? 4.013 -8.427 24.883 1.00 89.81 97 LYS A CA 1
ATOM 778 C C . LYS A 1 97 ? 3.619 -8.859 26.298 1.00 89.81 97 LYS A C 1
ATOM 780 O O . LYS A 1 97 ? 4.407 -8.671 27.219 1.00 89.81 97 LYS A O 1
ATOM 785 N N . GLY A 1 98 ? 2.446 -9.468 26.475 1.00 90.62 98 GLY A N 1
ATOM 786 C CA . GLY A 1 98 ? 2.015 -10.017 27.757 1.00 90.62 98 GLY A CA 1
ATOM 787 C C . GLY A 1 98 ? 1.629 -8.935 28.767 1.00 90.62 98 GLY A C 1
ATOM 788 O O . GLY A 1 98 ? 0.826 -8.053 28.466 1.00 90.62 98 GLY A O 1
ATOM 789 N N . VAL A 1 99 ? 2.155 -9.034 29.989 1.00 91.00 99 VAL A N 1
ATOM 790 C CA . VAL A 1 99 ? 1.787 -8.174 31.126 1.00 91.00 99 VAL A CA 1
ATOM 791 C C . VAL A 1 99 ? 2.833 -7.075 31.319 1.00 91.00 99 VAL A C 1
ATOM 793 O O . VAL A 1 99 ? 4.030 -7.354 31.337 1.00 91.00 99 VAL A O 1
ATOM 796 N N . GLY A 1 100 ? 2.374 -5.829 31.457 1.00 86.75 100 GLY A N 1
ATOM 797 C CA . GLY A 1 100 ? 3.215 -4.657 31.704 1.00 86.75 100 GLY A CA 1
ATOM 798 C C . GLY A 1 100 ? 3.698 -4.567 33.152 1.00 86.75 100 GLY A C 1
ATOM 799 O O . GLY A 1 100 ? 3.294 -5.346 34.019 1.00 86.75 100 GLY A O 1
ATOM 800 N N . LYS A 1 101 ? 4.543 -3.577 33.448 1.00 86.31 101 LYS A N 1
ATOM 801 C CA . LYS A 1 101 ? 5.080 -3.343 34.798 1.00 86.31 101 LYS A CA 1
ATOM 802 C C . LYS A 1 101 ? 3.987 -3.006 35.808 1.00 86.31 101 LYS A C 1
ATOM 804 O O . LYS A 1 101 ? 4.127 -3.343 36.979 1.00 86.31 101 LYS A O 1
ATOM 809 N N . HIS A 1 102 ? 2.887 -2.399 35.363 1.00 82.69 102 HIS A N 1
ATOM 810 C CA . HIS A 1 102 ? 1.732 -2.100 36.215 1.00 82.69 102 HIS A CA 1
ATOM 811 C C . HIS A 1 102 ? 0.811 -3.311 36.472 1.00 82.69 102 HIS A C 1
ATOM 813 O O . HIS A 1 102 ? -0.286 -3.146 37.002 1.00 82.69 102 HIS A O 1
ATOM 819 N N . GLY A 1 103 ? 1.222 -4.528 36.091 1.00 84.94 103 GLY A N 1
ATOM 820 C CA . GLY A 1 103 ? 0.477 -5.763 36.363 1.00 84.94 103 GLY A CA 1
ATOM 821 C C . GLY A 1 103 ? -0.775 -5.953 35.502 1.00 84.94 103 GLY A C 1
ATOM 822 O O . GLY A 1 103 ? -1.557 -6.869 35.747 1.00 84.94 103 GLY A O 1
ATOM 823 N N . LYS A 1 104 ? -0.972 -5.105 34.486 1.00 88.88 104 LYS A N 1
ATOM 824 C CA . LYS A 1 104 ? -2.079 -5.192 33.527 1.00 88.88 104 LYS A CA 1
ATOM 825 C C . LYS A 1 104 ? -1.589 -5.655 32.154 1.00 88.88 104 LYS A C 1
ATOM 827 O O . LYS A 1 104 ? -0.436 -5.395 31.806 1.00 88.88 104 LYS A O 1
ATOM 832 N N . PRO A 1 105 ? -2.428 -6.361 31.375 1.00 92.00 105 PRO A N 1
ATOM 833 C CA . PRO A 1 105 ? -2.053 -6.791 30.034 1.00 92.00 105 PRO A CA 1
ATOM 834 C C . PRO A 1 105 ? -1.792 -5.575 29.139 1.00 92.00 105 PRO A C 1
ATOM 836 O O . PRO A 1 105 ? -2.575 -4.627 29.136 1.00 92.00 105 PRO A O 1
ATOM 839 N N . LEU A 1 106 ? -0.703 -5.614 28.369 1.00 92.81 106 LEU A N 1
ATOM 840 C CA . LEU A 1 106 ? -0.344 -4.596 27.378 1.00 92.81 106 LEU A CA 1
ATOM 841 C C . LEU A 1 106 ? -1.221 -4.756 26.129 1.00 92.81 106 LEU A C 1
ATOM 843 O O . LEU A 1 106 ? -0.743 -5.169 25.073 1.00 92.81 106 LEU A O 1
ATOM 847 N N . HIS A 1 107 ? -2.520 -4.493 26.269 1.00 94.38 107 HIS A N 1
ATOM 848 C CA . HIS A 1 107 ? -3.511 -4.760 25.232 1.00 94.38 107 HIS A CA 1
ATOM 849 C C . HIS A 1 107 ? -4.639 -3.717 25.243 1.00 94.38 107 HIS A C 1
ATOM 851 O O . HIS A 1 107 ? -5.153 -3.366 26.303 1.00 94.38 107 HIS A O 1
ATOM 857 N N . TYR A 1 108 ? -5.054 -3.241 24.064 1.00 95.19 108 TYR A N 1
ATOM 858 C CA . TYR A 1 108 ? -6.167 -2.288 23.938 1.00 95.19 108 TYR A CA 1
ATOM 859 C C . TYR A 1 108 ? -7.551 -2.920 24.098 1.00 95.19 108 TYR A C 1
ATOM 861 O O . TYR A 1 108 ? -8.528 -2.196 24.310 1.00 95.19 108 TYR A O 1
ATOM 869 N N . LYS A 1 109 ? -7.660 -4.247 24.030 1.00 93.94 109 LYS A N 1
ATOM 870 C CA . LYS A 1 109 ? -8.916 -4.958 24.269 1.00 93.94 109 LYS A CA 1
ATOM 871 C C . LYS A 1 109 ? -9.468 -4.663 25.663 1.00 93.94 109 LYS A C 1
ATOM 873 O O . LYS A 1 109 ? -8.793 -4.871 26.667 1.00 93.94 109 LYS A O 1
ATOM 878 N N . GLY A 1 110 ? -10.710 -4.201 25.713 1.00 91.06 110 GLY A N 1
ATOM 879 C CA . GLY A 1 110 ? -11.401 -3.770 26.926 1.00 91.06 110 GLY A CA 1
ATOM 880 C C . GLY A 1 110 ? -11.095 -2.332 27.353 1.00 91.06 110 GLY A C 1
ATOM 881 O O . GLY A 1 110 ? -11.678 -1.867 28.332 1.00 91.06 110 GLY A O 1
ATOM 882 N N . SER A 1 111 ? -10.219 -1.609 26.645 1.00 93.88 111 SER A N 1
ATOM 883 C CA . SER A 1 111 ? -9.984 -0.186 26.915 1.00 93.88 111 SER A CA 1
ATOM 884 C C . SER A 1 111 ? -11.115 0.680 26.354 1.00 93.88 111 SER A C 1
ATOM 886 O O . SER A 1 111 ? -11.748 0.336 25.354 1.00 93.88 111 SER A O 1
ATOM 888 N N . ALA A 1 112 ? -11.388 1.803 27.018 1.00 93.12 112 ALA A N 1
ATOM 889 C CA . ALA A 1 112 ? -12.458 2.724 26.648 1.00 93.12 112 ALA A CA 1
ATOM 890 C C . ALA A 1 112 ? -11.910 4.049 26.100 1.00 93.12 112 ALA A C 1
ATOM 892 O O . ALA A 1 112 ? -10.800 4.480 26.434 1.00 93.12 112 ALA A O 1
ATOM 893 N N . PHE A 1 113 ? -12.721 4.727 25.287 1.00 94.12 113 PHE A N 1
ATOM 894 C CA . PHE A 1 113 ? -12.481 6.122 24.927 1.00 94.12 113 PHE A CA 1
ATOM 895 C C . PHE A 1 113 ? -12.953 7.009 26.079 1.00 94.12 113 PHE A C 1
ATOM 897 O O . PHE A 1 113 ? -14.145 7.259 26.243 1.00 94.12 113 PHE A O 1
ATOM 904 N N . HIS A 1 114 ? -12.010 7.454 26.907 1.00 93.00 114 HIS A N 1
ATOM 905 C CA . HIS A 1 114 ? -12.303 8.244 28.105 1.00 93.00 114 HIS A CA 1
ATOM 906 C C . HIS A 1 114 ? -12.549 9.724 27.792 1.00 93.00 114 HIS A C 1
ATOM 908 O O . HIS A 1 114 ? -13.127 10.430 28.619 1.00 93.00 114 HIS A O 1
ATOM 914 N N . ARG A 1 115 ? -12.118 10.211 26.617 1.00 93.44 115 ARG A N 1
ATOM 915 C CA . ARG A 1 115 ? -12.311 11.608 26.227 1.00 93.44 115 ARG A CA 1
ATOM 916 C C . ARG A 1 115 ? -12.709 11.758 24.759 1.00 93.44 115 ARG A C 1
ATOM 918 O O . ARG A 1 115 ? -11.942 11.426 23.864 1.00 93.44 115 ARG A O 1
ATOM 925 N N . ILE A 1 116 ? -13.892 12.312 24.512 1.00 93.44 116 ILE A N 1
ATOM 926 C CA . ILE A 1 116 ? -14.496 12.495 23.185 1.00 93.44 116 ILE A CA 1
ATOM 927 C C . ILE A 1 116 ? -14.943 13.953 23.063 1.00 93.44 116 ILE A C 1
ATOM 929 O O . ILE A 1 116 ? -15.889 14.366 23.735 1.00 93.44 116 ILE A O 1
ATOM 933 N N . ILE A 1 117 ? -14.263 14.734 22.216 1.00 91.19 117 ILE A N 1
ATOM 934 C CA . ILE A 1 117 ? -14.614 16.135 21.946 1.00 91.19 117 ILE A CA 1
ATOM 935 C C . ILE A 1 117 ? -15.094 16.250 20.493 1.00 91.19 117 ILE A C 1
ATOM 937 O O . ILE A 1 117 ? -14.269 16.101 19.583 1.00 91.19 117 ILE A O 1
ATOM 941 N N . PRO A 1 118 ? -16.390 16.548 20.266 1.00 88.44 118 PRO A N 1
ATOM 942 C CA . PRO A 1 118 ? -16.926 16.775 18.931 1.00 88.44 118 PRO A CA 1
ATOM 943 C C . PRO A 1 118 ? -16.211 17.924 18.220 1.00 88.44 118 PRO A C 1
ATOM 945 O O . PRO A 1 118 ? -15.896 18.944 18.835 1.00 88.44 118 PRO A O 1
ATOM 948 N N . SER A 1 119 ? -15.970 17.768 16.922 1.00 85.38 119 SER A N 1
ATOM 949 C CA . SER A 1 119 ? -15.208 18.693 16.084 1.00 85.38 119 SER A CA 1
ATOM 950 C C . SER A 1 119 ? -13.793 18.949 16.607 1.00 85.38 119 SER A C 1
ATOM 952 O O . SER A 1 119 ? -13.272 20.059 16.476 1.00 85.38 119 SER A O 1
ATOM 954 N N . PHE A 1 120 ? -13.153 17.939 17.203 1.00 85.00 120 PHE A N 1
ATOM 955 C CA . PHE A 1 120 ? -11.752 18.029 17.604 1.00 85.00 120 PHE A CA 1
ATOM 956 C C . PHE A 1 120 ? -11.030 16.681 17.499 1.00 85.00 120 PHE A C 1
ATOM 958 O O . PHE A 1 120 ? -10.286 16.452 16.537 1.00 85.00 120 PHE A O 1
ATOM 965 N N . MET A 1 121 ? -11.224 15.796 18.481 1.00 89.94 121 MET A N 1
ATOM 966 C CA . MET A 1 121 ? -10.559 14.494 18.535 1.00 89.94 121 MET A CA 1
ATOM 967 C C . MET A 1 121 ? -11.240 13.506 19.492 1.00 89.94 121 MET A C 1
ATOM 969 O O . MET A 1 121 ? -11.919 13.889 20.448 1.00 89.94 121 MET A O 1
ATOM 973 N N . LEU A 1 122 ? -10.968 12.225 19.252 1.00 93.31 122 LEU A N 1
ATOM 974 C CA . LEU A 1 122 ? -11.321 11.095 20.110 1.00 93.31 122 LEU A CA 1
ATOM 975 C C . LEU A 1 122 ? -10.054 10.570 20.777 1.00 93.31 122 LEU A C 1
ATOM 977 O O . LEU A 1 122 ? -9.148 10.162 20.059 1.00 93.31 122 LEU A O 1
ATOM 981 N N . GLN A 1 123 ? -9.985 10.545 22.103 1.00 94.31 123 GLN A N 1
ATOM 982 C CA . GLN A 1 123 ? -8.829 10.072 22.862 1.00 94.31 123 GLN A CA 1
ATOM 983 C C . GLN A 1 123 ? -9.167 8.788 23.632 1.00 94.31 123 GLN A C 1
ATOM 985 O O . GLN A 1 123 ? -10.211 8.668 24.280 1.00 94.31 123 GLN A O 1
ATOM 990 N N . GLY A 1 124 ? -8.258 7.819 23.553 1.00 94.31 124 GLY A N 1
ATOM 991 C CA . GLY A 1 124 ? -8.383 6.504 24.173 1.00 94.31 124 GLY A CA 1
ATOM 992 C C . GLY A 1 124 ? -7.020 5.889 24.479 1.00 94.31 124 GLY A C 1
ATOM 993 O O . GLY A 1 124 ? -6.004 6.584 24.503 1.00 94.31 124 GLY A O 1
ATOM 994 N N . GLY A 1 125 ? -7.001 4.579 24.728 1.00 91.06 125 GLY A N 1
ATOM 995 C CA . GLY A 1 125 ? -5.762 3.822 24.937 1.00 91.06 125 GLY A CA 1
ATOM 996 C C . GLY A 1 125 ? -5.245 3.787 26.378 1.00 91.06 125 GLY A C 1
ATOM 997 O O . GLY A 1 125 ? -4.136 3.319 26.609 1.00 91.06 125 GLY A O 1
ATOM 998 N N . ASP A 1 126 ? -6.040 4.234 27.353 1.00 92.94 126 ASP A N 1
ATOM 999 C CA . ASP A 1 126 ? -5.752 3.988 28.769 1.00 92.94 126 ASP A CA 1
ATOM 1000 C C . ASP A 1 126 ? -6.348 2.636 29.190 1.00 92.94 126 ASP A C 1
ATOM 1002 O O . ASP A 1 126 ? -7.538 2.524 29.483 1.00 92.94 126 ASP A O 1
ATOM 1006 N N . PHE A 1 127 ? -5.517 1.595 29.191 1.00 90.62 127 PHE A N 1
ATOM 1007 C CA . PHE A 1 127 ? -5.887 0.263 29.679 1.00 90.62 127 PHE A CA 1
ATOM 1008 C C . PHE A 1 127 ? -5.525 0.045 31.158 1.00 90.62 127 PHE A C 1
ATOM 1010 O O . PHE A 1 127 ? -5.923 -0.968 31.743 1.00 90.62 127 PHE A O 1
ATOM 1017 N N . THR A 1 128 ? -4.775 0.961 31.792 1.00 89.12 128 THR A N 1
ATOM 1018 C CA . THR A 1 128 ? -4.325 0.760 33.176 1.00 89.12 128 THR A CA 1
ATOM 1019 C C . THR A 1 128 ? -5.295 1.327 34.200 1.00 89.12 128 THR A C 1
ATOM 1021 O O . THR A 1 128 ? -5.631 0.620 35.144 1.00 89.12 128 THR A O 1
ATOM 1024 N N . LEU A 1 129 ? -5.794 2.547 34.025 1.00 87.19 129 LEU A N 1
ATOM 1025 C CA . LEU A 1 129 ? -6.785 3.153 34.925 1.00 87.19 129 LEU A CA 1
ATOM 1026 C C . LEU A 1 129 ? -8.131 3.356 34.227 1.00 87.19 129 LEU A C 1
ATOM 1028 O O . LEU A 1 129 ? -9.172 3.239 34.869 1.00 87.19 129 LEU A O 1
ATOM 1032 N N . GLY A 1 130 ? -8.111 3.575 32.911 1.00 85.06 130 GLY A N 1
ATOM 1033 C CA . GLY A 1 130 ? -9.309 3.799 32.101 1.00 85.06 130 GLY A CA 1
ATOM 1034 C C . GLY A 1 130 ? -9.918 5.195 32.252 1.00 85.06 130 GLY A C 1
ATOM 1035 O O . GLY A 1 130 ? -11.023 5.421 31.768 1.00 85.06 130 GLY A O 1
ATOM 1036 N N . ASP A 1 131 ? -9.218 6.126 32.905 1.00 85.56 131 ASP A N 1
ATOM 1037 C CA . ASP A 1 131 ? -9.683 7.489 33.193 1.00 85.56 131 ASP A CA 1
ATOM 1038 C C . ASP A 1 131 ? -8.845 8.582 32.503 1.00 85.56 131 ASP A C 1
ATOM 1040 O O . ASP A 1 131 ? -9.133 9.771 32.642 1.00 85.56 131 ASP A O 1
ATOM 1044 N N . GLY A 1 132 ? -7.819 8.190 31.741 1.00 84.44 132 GLY A N 1
ATOM 1045 C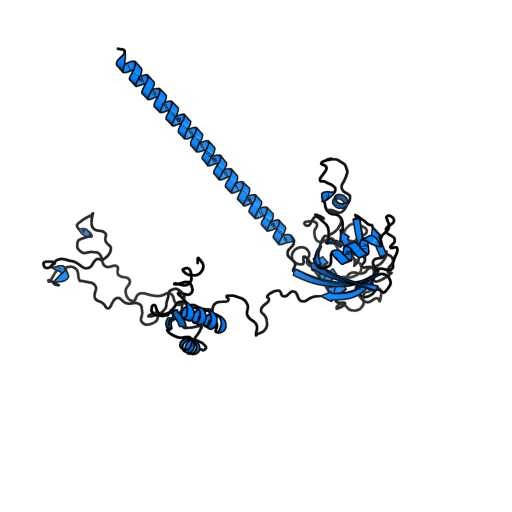 CA . GLY A 1 132 ? -6.921 9.085 31.015 1.00 84.44 132 GLY A CA 1
ATOM 1046 C C . GLY A 1 132 ? -5.674 9.497 31.795 1.00 84.44 132 GLY A C 1
ATOM 1047 O O . GLY A 1 132 ? -4.850 10.242 31.263 1.00 84.44 132 GLY A O 1
ATOM 1048 N N . ARG A 1 133 ? -5.483 9.019 33.030 1.00 87.50 133 ARG A N 1
ATOM 1049 C CA . ARG A 1 133 ? -4.242 9.241 33.801 1.00 87.50 133 ARG A CA 1
ATOM 1050 C C . ARG A 1 133 ? -3.234 8.108 33.636 1.00 87.50 133 ARG A C 1
ATOM 1052 O O . ARG A 1 133 ? -2.079 8.267 34.025 1.00 87.50 133 ARG A O 1
ATOM 1059 N N . GLY A 1 134 ? -3.679 6.975 33.101 1.00 88.38 134 GLY A N 1
ATOM 1060 C CA . GLY A 1 134 ? -2.890 5.765 32.965 1.00 88.38 134 GLY A CA 1
ATOM 1061 C C . GLY A 1 134 ? -2.249 5.577 31.591 1.00 88.38 134 GLY A C 1
ATOM 1062 O O . GLY A 1 134 ? -1.998 6.519 30.839 1.00 88.38 134 GLY A O 1
ATOM 1063 N N . GLY A 1 135 ? -2.005 4.315 31.262 1.00 88.69 135 GLY A N 1
ATOM 1064 C CA . GLY A 1 135 ? -1.315 3.869 30.064 1.00 88.69 135 GLY A CA 1
ATOM 1065 C C . GLY A 1 135 ? 0.158 3.542 30.303 1.00 88.69 135 GLY A C 1
ATOM 1066 O O . GLY A 1 135 ? 0.891 4.276 30.955 1.00 88.69 135 GLY A O 1
ATOM 1067 N N . GLU A 1 136 ? 0.590 2.424 29.731 1.00 92.44 136 GLU A N 1
ATOM 1068 C CA . GLU A 1 136 ? 1.988 1.992 29.679 1.00 92.44 136 GLU A CA 1
ATOM 1069 C C . GLU A 1 136 ? 2.384 1.729 28.216 1.00 92.44 136 GLU A C 1
ATOM 1071 O O . GLU A 1 136 ? 1.519 1.403 27.399 1.00 92.44 136 GLU A O 1
ATOM 1076 N N . SER A 1 137 ? 3.660 1.893 27.860 1.00 93.69 137 SER A N 1
ATOM 1077 C CA . SER A 1 137 ? 4.185 1.529 26.536 1.00 93.69 137 SER A CA 1
ATOM 1078 C C . SER A 1 137 ? 4.804 0.128 26.545 1.00 93.69 137 SER A C 1
ATOM 1080 O O . SER A 1 137 ? 5.168 -0.405 27.591 1.00 93.69 137 SER A O 1
ATOM 1082 N N . ILE A 1 138 ? 5.037 -0.464 25.371 1.00 93.88 138 ILE A N 1
ATOM 1083 C CA . ILE A 1 138 ? 5.751 -1.753 25.295 1.00 93.88 138 ILE A CA 1
ATOM 1084 C C . ILE A 1 138 ? 7.229 -1.665 25.703 1.00 93.88 138 ILE A C 1
ATOM 1086 O O . ILE A 1 138 ? 7.883 -2.688 25.895 1.00 93.88 138 ILE A O 1
ATOM 1090 N N . TYR A 1 139 ? 7.771 -0.450 25.796 1.00 91.75 139 TYR A N 1
ATOM 1091 C CA . TYR A 1 139 ? 9.169 -0.184 26.133 1.00 91.75 139 TYR A CA 1
ATOM 1092 C C . TYR A 1 139 ? 9.364 0.143 27.625 1.00 91.75 139 TYR A C 1
ATOM 1094 O O . TYR A 1 139 ? 10.484 0.418 28.054 1.00 91.75 139 TYR A O 1
ATOM 1102 N N . GLY A 1 140 ? 8.290 0.111 28.422 1.00 88.69 140 GLY A N 1
ATOM 1103 C CA . GLY A 1 140 ? 8.247 0.559 29.813 1.00 88.69 140 GLY A CA 1
ATOM 1104 C C . GLY A 1 140 ? 7.201 1.657 30.012 1.00 88.69 140 GLY A C 1
ATOM 1105 O O . GLY A 1 140 ? 6.229 1.738 29.269 1.00 88.69 140 GLY A O 1
ATOM 1106 N N . GLU A 1 141 ? 7.401 2.537 30.992 1.00 84.75 141 GLU A N 1
ATOM 1107 C CA . GLU A 1 141 ? 6.388 3.537 31.358 1.00 84.75 141 GLU A CA 1
ATOM 1108 C C . GLU A 1 141 ? 6.128 4.550 30.229 1.00 84.75 141 GLU A C 1
ATOM 1110 O O . GLU A 1 141 ? 4.992 4.702 29.783 1.00 84.75 141 GLU A O 1
ATOM 1115 N N . LYS A 1 142 ? 7.186 5.200 29.723 1.00 91.31 142 LYS A N 1
ATOM 1116 C CA . LYS A 1 142 ? 7.112 6.230 28.676 1.00 91.31 142 LYS A CA 1
ATOM 1117 C C . LYS A 1 142 ? 8.283 6.134 27.696 1.00 91.31 142 LYS A C 1
ATOM 1119 O O . LYS A 1 142 ? 9.337 5.601 28.044 1.00 91.31 142 LYS A O 1
ATOM 1124 N N . PHE A 1 143 ? 8.116 6.678 26.490 1.00 93.25 143 PHE A N 1
ATOM 1125 C CA . PHE A 1 143 ? 9.164 6.768 25.469 1.00 93.25 143 PHE A CA 1
ATOM 1126 C C . PHE A 1 143 ? 9.215 8.138 24.766 1.00 93.25 143 PHE A C 1
ATOM 1128 O O . PHE A 1 143 ? 8.237 8.888 24.732 1.00 93.25 143 PHE A O 1
ATOM 1135 N N . ALA A 1 144 ? 10.383 8.436 24.188 1.00 92.56 144 ALA A N 1
ATOM 1136 C CA . ALA A 1 144 ? 10.708 9.711 23.547 1.00 92.56 144 ALA A CA 1
ATOM 1137 C C . ALA A 1 144 ? 9.922 9.988 22.251 1.00 92.56 144 ALA A C 1
ATOM 1139 O O . ALA A 1 144 ? 9.489 9.060 21.563 1.00 92.56 144 ALA A O 1
ATOM 1140 N N . ASP A 1 145 ? 9.776 11.265 21.897 1.00 90.00 145 ASP A N 1
ATOM 1141 C CA . ASP A 1 145 ? 9.143 11.713 20.658 1.00 90.00 145 ASP A CA 1
ATOM 1142 C C . ASP A 1 145 ? 10.033 11.392 19.448 1.00 90.00 145 ASP A C 1
ATOM 1144 O O . ASP A 1 145 ? 11.152 11.882 19.312 1.00 90.00 145 ASP A O 1
ATOM 1148 N N . GLU A 1 146 ? 9.546 10.547 18.537 1.00 86.81 146 GLU A N 1
ATOM 1149 C CA . GLU A 1 146 ? 10.377 10.048 17.436 1.00 86.81 146 GLU A CA 1
ATOM 1150 C C . GLU A 1 146 ? 10.585 11.089 16.327 1.00 86.81 146 GLU A C 1
ATOM 1152 O O . GLU A 1 146 ? 11.708 11.309 15.870 1.00 86.81 146 GLU A O 1
ATOM 1157 N N . ASN A 1 147 ? 9.503 11.708 15.842 1.00 84.25 147 ASN A N 1
ATOM 1158 C CA . ASN A 1 147 ? 9.574 12.617 14.704 1.00 84.25 147 ASN A CA 1
ATOM 1159 C C . ASN A 1 147 ? 8.311 13.486 14.547 1.00 84.25 147 ASN A C 1
ATOM 1161 O O . ASN A 1 147 ? 7.193 12.983 14.623 1.00 84.25 147 ASN A O 1
ATOM 1165 N N . PHE A 1 148 ? 8.491 14.759 14.180 1.00 85.50 148 PHE A N 1
ATOM 1166 C CA . PHE A 1 148 ? 7.406 15.711 13.887 1.00 85.50 148 PHE A CA 1
ATOM 1167 C C . PHE A 1 148 ? 7.258 16.055 12.389 1.00 85.50 148 PHE A C 1
ATOM 1169 O O . PHE A 1 148 ? 6.633 17.050 12.027 1.00 85.50 148 PHE A O 1
ATOM 1176 N N . LYS A 1 149 ? 7.828 15.246 11.478 1.00 82.69 149 LYS A N 1
ATOM 1177 C CA . LYS A 1 149 ? 7.722 15.473 10.015 1.00 82.69 149 LYS A CA 1
ATOM 1178 C C . LYS A 1 149 ? 6.284 15.422 9.487 1.00 82.69 149 LYS A C 1
ATOM 1180 O O . LYS A 1 149 ? 5.988 16.067 8.480 1.00 82.69 149 LYS A O 1
ATOM 1185 N N . ILE A 1 150 ? 5.411 14.626 10.105 1.00 82.94 150 ILE A N 1
ATOM 1186 C CA . ILE A 1 150 ? 4.016 14.477 9.680 1.00 82.94 150 ILE A CA 1
ATOM 1187 C C . ILE A 1 150 ? 3.156 15.459 10.477 1.00 82.94 150 ILE A C 1
ATOM 1189 O O . ILE A 1 150 ? 3.050 15.350 11.692 1.00 82.94 150 ILE A O 1
ATOM 1193 N N . LYS A 1 151 ? 2.533 16.401 9.767 1.00 83.88 151 LYS A N 1
ATOM 1194 C CA . LYS A 1 151 ? 1.593 17.376 10.334 1.00 83.88 151 LYS A CA 1
ATOM 1195 C C . LYS A 1 151 ? 0.174 16.822 10.409 1.00 83.88 151 LYS A C 1
ATOM 1197 O O . LYS A 1 151 ? -0.202 15.982 9.581 1.00 83.88 151 LYS A O 1
ATOM 1202 N N . HIS A 1 152 ? -0.641 17.379 11.297 1.00 81.81 152 HIS A N 1
ATOM 1203 C CA . HIS A 1 152 ? -2.063 17.061 11.439 1.00 81.81 152 HIS A CA 1
ATOM 1204 C C . HIS A 1 152 ? -2.877 17.699 10.297 1.00 81.81 152 HIS A C 1
ATOM 1206 O O . HIS A 1 152 ? -3.607 18.664 10.466 1.00 81.81 152 HIS A O 1
ATOM 1212 N N . THR A 1 153 ? -2.709 17.184 9.076 1.00 77.06 153 THR A N 1
ATOM 1213 C CA . THR A 1 153 ? -3.224 17.836 7.855 1.00 77.06 153 THR A CA 1
ATOM 1214 C C . THR A 1 153 ? -4.737 17.653 7.640 1.00 77.06 153 THR A C 1
ATOM 1216 O O . THR A 1 153 ? -5.310 18.336 6.793 1.00 77.06 153 THR A O 1
ATOM 1219 N N . GLY A 1 154 ? -5.389 16.722 8.345 1.00 79.00 154 GLY A N 1
ATOM 1220 C CA . GLY A 1 154 ? -6.801 16.400 8.125 1.00 79.00 154 GLY A CA 1
ATOM 1221 C C . GLY A 1 154 ? -7.377 15.364 9.100 1.00 79.00 154 GLY A C 1
ATOM 1222 O O . GLY A 1 154 ? -6.688 14.964 10.048 1.00 79.00 154 GLY A O 1
ATOM 1223 N N . PRO A 1 155 ? -8.628 14.930 8.866 1.00 87.69 155 PRO A N 1
ATOM 1224 C CA . PRO A 1 155 ? -9.336 14.002 9.733 1.00 87.69 155 PRO A CA 1
ATOM 1225 C C . PRO A 1 155 ? -8.826 12.572 9.536 1.00 87.69 155 PRO A C 1
ATOM 1227 O O . PRO A 1 155 ? -8.234 12.227 8.509 1.00 87.69 155 PRO A O 1
ATOM 1230 N N . GLY A 1 156 ? -9.066 11.731 10.534 1.00 89.25 156 GLY A N 1
ATOM 1231 C CA . GLY A 1 156 ? -8.662 10.335 10.553 1.00 89.25 156 GLY A CA 1
ATOM 1232 C C . GLY A 1 156 ? -7.160 10.135 10.732 1.00 89.25 156 GLY A C 1
ATOM 1233 O O . GLY A 1 156 ? -6.662 9.079 10.358 1.00 89.25 156 GLY A O 1
ATOM 1234 N N . LEU A 1 157 ? -6.407 11.106 11.257 1.00 92.31 157 LEU A N 1
ATOM 1235 C CA . LEU A 1 157 ? -4.998 10.899 11.607 1.00 92.31 157 LEU A CA 1
ATOM 1236 C C . LEU A 1 157 ? -4.881 10.356 13.031 1.00 92.31 157 LEU A C 1
ATOM 1238 O O . LEU A 1 157 ? -5.577 10.817 13.931 1.00 92.31 157 LEU A O 1
ATOM 1242 N N . LEU A 1 158 ? -3.979 9.391 13.212 1.00 93.75 158 LEU A N 1
ATOM 1243 C CA . LEU A 1 158 ? -3.623 8.823 14.510 1.00 93.75 158 LEU A CA 1
ATOM 1244 C C . LEU A 1 158 ? -2.385 9.515 15.066 1.00 93.75 158 LEU A C 1
ATOM 1246 O O . LEU A 1 158 ? -1.358 9.595 14.381 1.00 93.75 158 LEU A O 1
ATOM 1250 N N . SER A 1 159 ? -2.475 9.958 16.315 1.00 92.62 159 SER A N 1
ATOM 1251 C CA . SER A 1 159 ? -1.403 10.674 16.999 1.00 92.62 159 SER A CA 1
ATOM 1252 C C . SER A 1 159 ? -1.308 10.275 18.471 1.00 92.62 159 SER A C 1
ATOM 1254 O O . SER A 1 159 ? -2.295 9.839 19.068 1.00 92.62 159 SER A O 1
ATOM 1256 N N . MET A 1 160 ? -0.105 10.358 19.043 1.00 93.19 160 MET A N 1
ATOM 1257 C CA . MET A 1 160 ? 0.145 9.983 20.440 1.00 93.19 160 MET A CA 1
ATOM 1258 C C . MET A 1 160 ? -0.309 11.086 21.395 1.00 93.19 160 MET A C 1
ATOM 1260 O O . MET A 1 160 ? 0.053 12.255 21.230 1.00 93.19 160 MET A O 1
ATOM 1264 N N . ALA A 1 161 ? -1.053 10.710 22.434 1.00 92.69 161 ALA A N 1
ATOM 1265 C CA . ALA A 1 161 ? -1.319 11.603 23.552 1.00 92.69 161 ALA A CA 1
ATOM 1266 C C . ALA A 1 161 ? -0.125 11.578 24.518 1.00 92.69 161 ALA A C 1
ATOM 1268 O O . ALA A 1 161 ? 0.427 10.520 24.827 1.00 92.69 161 ALA A O 1
ATOM 1269 N N . ASN A 1 162 ? 0.276 12.758 24.983 1.00 90.56 162 ASN A N 1
ATOM 1270 C CA . ASN A 1 162 ? 1.395 12.942 25.899 1.00 90.56 162 ASN A CA 1
ATOM 1271 C C . ASN A 1 162 ? 1.067 14.045 26.923 1.00 90.56 162 ASN A C 1
ATOM 1273 O O . ASN A 1 162 ? 0.076 14.767 26.790 1.00 90.56 162 ASN A O 1
ATOM 1277 N N . SER A 1 163 ? 1.879 14.152 27.973 1.00 87.69 163 SER A N 1
ATOM 1278 C CA . SER A 1 163 ? 1.757 15.174 29.029 1.00 87.69 163 SER A CA 1
ATOM 1279 C C . SER A 1 163 ? 2.946 16.144 29.029 1.00 87.69 163 SER A C 1
ATOM 1281 O O . SER A 1 163 ? 3.278 16.727 30.057 1.00 87.69 163 SER A O 1
ATOM 1283 N N . GLY A 1 164 ? 3.604 16.296 27.879 1.00 85.25 164 GLY A N 1
ATOM 1284 C CA . GLY A 1 164 ? 4.865 17.018 27.713 1.00 85.25 164 GLY A CA 1
ATOM 1285 C C . GLY A 1 164 ? 5.813 16.276 26.770 1.00 85.25 164 GLY A C 1
ATOM 1286 O O . GLY A 1 164 ? 5.502 15.173 26.315 1.00 85.25 164 GLY A O 1
ATOM 1287 N N . SER A 1 165 ? 6.969 16.875 26.489 1.00 85.44 165 SER A N 1
ATOM 1288 C CA . SER A 1 165 ? 7.991 16.275 25.623 1.00 85.44 165 SER A CA 1
ATOM 1289 C C . SER A 1 165 ? 8.444 14.914 26.151 1.00 85.44 165 SER A C 1
ATOM 1291 O O . SER A 1 165 ? 8.630 14.754 27.356 1.00 85.44 165 SER A O 1
ATOM 1293 N N . ASP A 1 166 ? 8.629 13.949 25.253 1.00 87.12 166 ASP A N 1
ATOM 1294 C CA . ASP A 1 166 ? 9.164 12.613 25.548 1.00 87.12 166 ASP A CA 1
ATOM 1295 C C . ASP A 1 166 ? 8.348 11.782 26.561 1.00 87.12 166 ASP A C 1
ATOM 1297 O O . ASP A 1 166 ? 8.879 10.916 27.260 1.00 87.12 166 ASP A O 1
ATOM 1301 N N . THR A 1 167 ? 7.033 12.020 26.637 1.00 90.81 167 THR A N 1
ATOM 1302 C CA . THR A 1 167 ? 6.125 11.317 27.565 1.00 90.81 167 THR A CA 1
ATOM 1303 C C . THR A 1 167 ? 5.097 10.419 26.874 1.00 90.81 167 THR A C 1
ATOM 1305 O O . THR A 1 167 ? 3.974 10.272 27.358 1.00 90.81 167 THR A O 1
ATOM 1308 N N . ASN A 1 168 ? 5.458 9.799 25.748 1.00 92.38 168 ASN A N 1
ATOM 1309 C CA . ASN A 1 168 ? 4.542 8.918 25.021 1.00 92.38 168 ASN A CA 1
ATOM 1310 C C . ASN A 1 168 ? 4.337 7.594 25.767 1.00 92.38 168 ASN A C 1
ATOM 1312 O O . ASN A 1 168 ? 5.308 6.960 26.171 1.00 92.38 168 ASN A O 1
ATOM 1316 N N . GLY A 1 169 ? 3.085 7.161 25.914 1.00 92.12 169 GLY A N 1
ATOM 1317 C CA . GLY A 1 169 ? 2.718 5.886 26.542 1.00 92.12 169 GLY A CA 1
ATOM 1318 C C . GLY A 1 169 ? 1.931 4.993 25.582 1.00 92.12 169 GLY A C 1
ATOM 1319 O O . GLY A 1 169 ? 2.419 4.600 24.523 1.00 92.12 169 GLY A O 1
ATOM 1320 N N . SER A 1 170 ? 0.686 4.700 25.938 1.00 94.00 170 SER A N 1
ATOM 1321 C CA . SER A 1 170 ? -0.293 3.985 25.097 1.00 94.00 170 SER A CA 1
ATOM 1322 C C . SER A 1 170 ? -1.498 4.828 24.709 1.00 94.00 170 SER A C 1
ATOM 1324 O O . SER A 1 170 ? -2.283 4.437 23.851 1.00 94.00 170 SER A O 1
ATOM 1326 N N . GLN A 1 171 ? -1.657 6.003 25.309 1.00 94.88 171 GLN A N 1
ATOM 1327 C CA . GLN A 1 171 ? -2.766 6.861 24.950 1.00 94.88 171 GLN A CA 1
ATOM 1328 C C . GLN A 1 171 ? -2.580 7.428 23.542 1.00 94.88 171 GLN A C 1
ATOM 1330 O O . GLN A 1 171 ? -1.498 7.881 23.158 1.00 94.88 171 GLN A O 1
ATOM 1335 N N . PHE A 1 172 ? -3.665 7.441 22.781 1.00 95.50 172 PHE A N 1
ATOM 1336 C CA . PHE A 1 172 ? -3.693 7.947 21.417 1.00 95.50 172 PHE A CA 1
ATOM 1337 C C . PHE A 1 172 ? -4.955 8.764 21.189 1.00 95.50 172 PHE A C 1
ATOM 1339 O O . PHE A 1 172 ? -5.932 8.652 21.934 1.00 95.50 172 PHE A O 1
ATOM 1346 N N . PHE A 1 173 ? -4.944 9.556 20.123 1.00 94.44 173 PHE A N 1
ATOM 1347 C CA . PHE A 1 173 ? -6.139 10.218 19.642 1.00 94.44 173 PHE A CA 1
ATOM 1348 C C . PHE A 1 173 ? -6.298 10.146 18.124 1.00 94.44 173 PHE A C 1
ATOM 1350 O O . PHE A 1 173 ? -5.322 10.050 17.376 1.00 94.44 173 PHE A O 1
ATOM 1357 N N . ILE A 1 174 ? -7.558 10.183 17.685 1.00 94.06 174 ILE A N 1
ATOM 1358 C CA . ILE A 1 174 ? -7.975 10.254 16.283 1.00 94.06 174 ILE A CA 1
ATOM 1359 C C . ILE A 1 174 ? -8.554 11.643 16.031 1.00 94.06 174 ILE A C 1
ATOM 1361 O O . ILE A 1 174 ? -9.473 12.065 16.732 1.00 94.06 174 ILE A O 1
ATOM 1365 N N . THR A 1 175 ? -8.039 12.352 15.029 1.00 91.06 175 THR A N 1
ATOM 1366 C CA . THR A 1 175 ? -8.578 13.659 14.622 1.00 91.06 175 THR A CA 1
ATOM 1367 C C . THR A 1 175 ? -9.866 13.498 13.812 1.00 91.06 175 THR A C 1
ATOM 1369 O O . THR A 1 175 ? -9.951 12.619 12.959 1.00 91.06 175 THR A O 1
ATOM 1372 N N . THR A 1 176 ? -10.865 14.357 14.016 1.00 85.94 176 THR A N 1
ATOM 1373 C CA . THR A 1 176 ? -12.136 14.321 13.250 1.00 85.94 176 THR A CA 1
ATOM 1374 C C . THR A 1 176 ? -12.358 15.555 12.377 1.00 85.94 176 THR A C 1
ATOM 1376 O O . THR A 1 176 ? -13.181 15.538 11.461 1.00 85.94 176 THR A O 1
ATOM 1379 N N . VAL A 1 177 ? -11.577 16.615 12.591 1.00 78.38 177 VAL A N 1
ATOM 1380 C CA . VAL A 1 177 ? -11.757 17.894 11.898 1.00 78.38 177 VAL A CA 1
ATOM 1381 C C . VAL A 1 177 ? -11.086 17.897 10.532 1.00 78.38 177 VAL A C 1
ATOM 1383 O O . VAL A 1 177 ? -9.909 17.560 10.377 1.00 78.38 177 VAL A O 1
ATOM 1386 N N . THR A 1 178 ? -11.843 18.361 9.541 1.00 55.47 178 THR A N 1
ATOM 1387 C CA . THR A 1 178 ? -11.315 18.723 8.228 1.00 55.47 178 THR A CA 1
ATOM 1388 C C . THR A 1 178 ? -10.751 20.135 8.293 1.00 55.47 178 THR A C 1
ATOM 1390 O O . THR A 1 178 ? -11.409 21.050 8.782 1.00 55.47 178 THR A O 1
ATOM 1393 N N . THR A 1 179 ? -9.559 20.342 7.737 1.00 46.09 179 THR A N 1
ATOM 1394 C CA . THR A 1 179 ? -8.910 21.651 7.517 1.00 46.09 179 THR A CA 1
ATOM 1395 C C . THR A 1 179 ? -9.754 22.644 6.685 1.00 46.09 179 THR A C 1
ATOM 1397 O O . THR A 1 179 ? -9.305 23.740 6.372 1.00 46.09 179 THR A O 1
ATOM 1400 N N . SER A 1 180 ? -11.005 22.309 6.352 1.00 36.41 180 SER A N 1
ATOM 1401 C CA . SER A 1 180 ? -11.980 23.141 5.646 1.00 36.41 180 SER A CA 1
ATOM 1402 C C . SER A 1 180 ? -12.811 24.068 6.543 1.00 36.41 180 SER A C 1
ATOM 1404 O O . SER A 1 180 ? -13.699 24.738 6.025 1.00 36.41 180 SER A O 1
ATOM 1406 N N . CYS A 1 181 ? -12.513 24.200 7.843 1.00 38.38 181 CYS A N 1
ATOM 1407 C CA . CYS A 1 181 ? -12.935 25.407 8.576 1.00 38.38 181 CYS A CA 1
ATOM 1408 C C . CYS A 1 181 ? -12.086 26.645 8.197 1.00 38.38 181 CYS A C 1
ATOM 1410 O O . CYS A 1 181 ? -12.406 27.761 8.599 1.00 38.38 181 CYS A O 1
ATOM 1412 N N . THR A 1 182 ? -11.056 26.471 7.360 1.00 36.59 182 THR A N 1
ATOM 1413 C CA . THR A 1 182 ? -10.153 27.532 6.888 1.00 36.59 182 THR A CA 1
ATOM 1414 C C . THR A 1 182 ? -10.294 27.758 5.371 1.00 36.59 182 THR A C 1
ATOM 1416 O O . THR A 1 182 ? -9.319 27.989 4.665 1.00 36.59 182 THR A O 1
ATOM 1419 N N . LEU A 1 183 ? -11.519 27.667 4.829 1.00 37.88 183 LEU A N 1
ATOM 1420 C CA . LEU A 1 183 ? -11.864 28.206 3.496 1.00 37.88 183 LEU A CA 1
ATOM 1421 C C . LEU A 1 183 ? -12.520 29.594 3.559 1.00 37.88 183 LEU A C 1
ATOM 1423 O O . LEU A 1 183 ? -12.915 30.144 2.535 1.00 37.88 183 LEU A O 1
ATOM 1427 N N . LEU A 1 184 ? -12.573 30.200 4.743 1.00 36.16 184 LEU A N 1
ATOM 1428 C CA . LEU A 1 184 ? -12.590 31.650 4.862 1.00 36.16 184 LEU A CA 1
ATOM 1429 C C . LEU A 1 184 ? -11.188 32.052 5.297 1.00 36.16 184 LEU A C 1
ATOM 1431 O O . LEU A 1 184 ? -10.782 31.806 6.429 1.00 36.16 184 LEU A O 1
ATOM 1435 N N . ALA A 1 185 ? -10.432 32.603 4.352 1.00 36.22 185 ALA A N 1
ATOM 1436 C CA . ALA A 1 185 ? -9.135 33.206 4.590 1.00 36.22 185 ALA A CA 1
ATOM 1437 C C . ALA A 1 185 ? -9.277 34.344 5.616 1.00 36.22 185 ALA A C 1
ATOM 1439 O O . ALA A 1 185 ? -9.512 35.494 5.262 1.00 36.22 185 ALA A O 1
ATOM 1440 N N . VAL A 1 186 ? -9.149 34.011 6.898 1.00 36.00 186 VAL A N 1
ATOM 1441 C CA . VAL A 1 186 ? -8.867 34.962 7.972 1.00 36.00 186 VAL A CA 1
ATOM 1442 C C . VAL A 1 186 ? -7.506 34.548 8.536 1.00 36.00 186 VAL A C 1
ATOM 1444 O O . VAL A 1 186 ? -7.438 33.543 9.242 1.00 36.00 186 VAL A O 1
ATOM 1447 N N . PRO A 1 187 ? -6.410 35.256 8.208 1.00 44.44 187 PRO A N 1
ATOM 1448 C CA . PRO A 1 187 ? -5.042 34.784 8.452 1.00 44.44 187 PRO A CA 1
ATOM 1449 C C . PRO A 1 187 ? -4.606 34.692 9.925 1.00 44.44 187 PRO A C 1
ATOM 1451 O O . PRO A 1 187 ? -3.454 34.365 10.182 1.00 44.44 187 PRO A O 1
ATOM 1454 N N . GLU A 1 188 ? -5.470 34.989 10.899 1.00 40.44 188 GLU A N 1
ATOM 1455 C CA . GLU A 1 188 ? -5.018 35.309 12.263 1.00 40.44 188 GLU A CA 1
ATOM 1456 C C . GLU A 1 188 ? -5.867 34.739 13.411 1.00 40.44 188 GLU A C 1
ATOM 1458 O O . GLU A 1 188 ? -5.679 35.110 14.568 1.00 40.44 188 GLU A O 1
ATOM 1463 N N . ARG A 1 189 ? -6.765 33.778 13.150 1.00 42.00 189 ARG A N 1
ATOM 1464 C CA . ARG A 1 189 ? -7.393 32.985 14.225 1.00 42.00 189 ARG A CA 1
ATOM 1465 C C . ARG A 1 189 ? -6.876 31.552 14.204 1.00 42.00 189 ARG A C 1
ATOM 1467 O O . ARG A 1 189 ? -7.408 30.696 13.518 1.00 42.00 189 ARG A O 1
ATOM 1474 N N . LEU A 1 190 ? -5.811 31.357 14.979 1.00 44.66 190 LEU A N 1
ATOM 1475 C CA . LEU A 1 190 ? -5.166 30.109 15.395 1.00 44.66 190 LEU A CA 1
ATOM 1476 C C . LEU A 1 190 ? -6.053 28.849 15.239 1.00 44.66 190 LEU A C 1
ATOM 1478 O O . LEU A 1 190 ? -6.882 28.564 16.104 1.00 44.66 190 LEU A O 1
ATOM 1482 N N . ASP A 1 191 ? -5.855 28.075 14.166 1.00 51.44 191 ASP A N 1
ATOM 1483 C CA . ASP A 1 191 ? -6.538 26.787 13.988 1.00 51.44 191 ASP A CA 1
ATOM 1484 C C . ASP A 1 191 ? -6.199 25.847 15.172 1.00 51.44 191 ASP A C 1
ATOM 1486 O O . ASP A 1 191 ? -5.015 25.647 15.474 1.00 51.44 191 ASP A O 1
ATOM 1490 N N . PRO A 1 192 ? -7.182 25.212 15.843 1.00 51.56 192 PRO A N 1
ATOM 1491 C CA . PRO A 1 192 ? -6.936 24.397 17.041 1.00 51.56 192 PRO A CA 1
ATOM 1492 C C . PRO A 1 192 ? -6.040 23.177 16.771 1.00 51.56 192 PRO A C 1
ATOM 1494 O O . PRO A 1 192 ? -5.329 22.720 17.66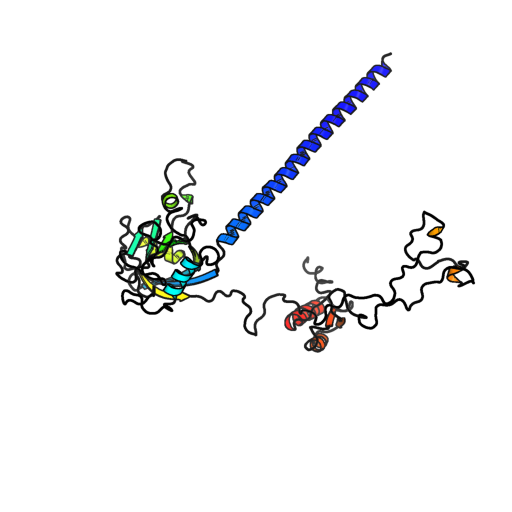4 1.00 51.56 192 PRO A O 1
ATOM 1497 N N . ILE A 1 193 ? -6.023 22.684 15.529 1.00 51.56 193 ILE A N 1
ATOM 1498 C CA . ILE A 1 193 ? -5.176 21.571 15.086 1.00 51.56 193 ILE A CA 1
ATOM 1499 C C . ILE A 1 193 ? -3.711 21.984 14.893 1.00 51.56 193 ILE A C 1
ATOM 1501 O O . ILE A 1 193 ? -2.816 21.217 15.245 1.00 51.56 193 ILE A O 1
ATOM 1505 N N . ASN A 1 194 ? -3.442 23.210 14.429 1.00 55.69 194 ASN A N 1
ATOM 1506 C CA . ASN A 1 194 ? -2.069 23.697 14.241 1.00 55.69 194 ASN A CA 1
ATOM 1507 C C . ASN A 1 194 ? -1.319 23.840 15.580 1.00 55.69 194 ASN A C 1
ATOM 1509 O O . ASN A 1 194 ? -0.092 23.855 15.601 1.00 55.69 194 ASN A O 1
ATOM 1513 N N . ARG A 1 195 ? -2.038 23.881 16.715 1.00 62.16 195 ARG A N 1
ATOM 1514 C CA . ARG A 1 195 ? -1.454 23.872 18.068 1.00 62.16 195 ARG A CA 1
ATOM 1515 C C . ARG A 1 195 ? -0.887 22.504 18.483 1.00 62.16 195 ARG A C 1
ATOM 1517 O O . ARG A 1 195 ? -0.097 22.448 19.425 1.00 62.16 195 ARG A O 1
ATOM 1524 N N . LEU A 1 196 ? -1.286 21.421 17.810 1.00 72.25 196 LEU A N 1
ATOM 1525 C CA . LEU A 1 196 ? -0.818 20.053 18.077 1.00 72.25 196 LEU A CA 1
ATOM 1526 C C . LEU A 1 196 ? 0.447 19.700 17.278 1.00 72.25 196 LEU A C 1
ATOM 1528 O O . LEU A 1 196 ? 1.194 18.792 17.658 1.00 72.25 196 LEU A O 1
ATOM 1532 N N . ASP A 1 197 ? 0.702 20.422 16.184 1.00 75.56 197 ASP A N 1
ATOM 1533 C CA . ASP A 1 197 ? 1.893 20.241 15.358 1.00 75.56 197 ASP A CA 1
ATOM 1534 C C . ASP A 1 197 ? 3.170 20.544 16.159 1.00 75.56 197 ASP A C 1
ATOM 1536 O O . ASP A 1 197 ? 3.272 21.545 16.867 1.00 75.56 197 ASP A O 1
ATOM 1540 N N . GLY A 1 198 ? 4.156 19.647 16.060 1.00 77.81 198 GLY A N 1
ATOM 1541 C CA . GLY A 1 198 ? 5.423 19.752 16.795 1.00 77.81 198 GLY A CA 1
ATOM 1542 C C . GLY A 1 198 ? 5.350 19.366 18.276 1.00 77.81 198 GLY A C 1
ATOM 1543 O O . GLY A 1 198 ? 6.363 19.461 18.960 1.00 77.81 198 GLY A O 1
ATOM 1544 N N . ARG A 1 199 ? 4.178 18.942 18.771 1.00 83.38 199 ARG A N 1
ATOM 1545 C CA . ARG A 1 199 ? 3.987 18.463 20.154 1.00 83.38 199 ARG A CA 1
ATOM 1546 C C . ARG A 1 199 ? 3.560 17.007 20.228 1.00 83.38 199 ARG A C 1
ATOM 1548 O O . ARG A 1 199 ? 3.935 16.324 21.168 1.00 83.38 199 ARG A O 1
ATOM 1555 N N . HIS A 1 200 ? 2.786 16.544 19.250 1.00 89.00 200 HIS A N 1
ATOM 1556 C CA . HIS A 1 200 ? 2.287 15.173 19.195 1.00 89.00 200 HIS A CA 1
ATOM 1557 C C . HIS A 1 200 ? 2.812 14.455 17.953 1.00 89.00 200 HIS A C 1
ATOM 1559 O O . HIS A 1 200 ? 2.818 15.010 16.849 1.00 89.00 200 HIS A O 1
ATOM 1565 N N . VAL A 1 201 ? 3.261 13.214 18.139 1.00 91.38 201 VAL A N 1
ATOM 1566 C CA . VAL A 1 201 ? 3.809 12.381 17.065 1.00 91.38 201 VAL A CA 1
ATOM 1567 C C . VAL A 1 201 ? 2.668 11.710 16.305 1.00 91.38 201 VAL A C 1
ATOM 1569 O O . VAL A 1 201 ? 1.987 10.836 16.840 1.00 91.38 201 VAL A O 1
ATOM 1572 N N . VAL A 1 202 ? 2.494 12.077 15.033 1.00 92.25 202 VAL A N 1
ATOM 1573 C CA . VAL A 1 202 ? 1.549 11.417 14.119 1.00 92.25 202 VAL A CA 1
ATOM 1574 C C . VAL A 1 202 ? 2.175 10.139 13.573 1.00 92.25 202 VAL A C 1
ATOM 1576 O O . VAL A 1 202 ? 3.243 10.176 12.958 1.00 92.25 202 VAL A O 1
ATOM 1579 N N . PHE A 1 203 ? 1.487 9.010 13.741 1.00 93.88 203 PHE A N 1
ATOM 1580 C CA . PHE A 1 203 ? 2.031 7.692 13.401 1.00 93.88 203 PHE A CA 1
ATOM 1581 C C . PHE A 1 203 ? 1.120 6.817 12.544 1.00 93.88 203 PHE A C 1
ATOM 1583 O O . PHE A 1 203 ? 1.527 5.723 12.150 1.00 93.88 203 PHE A O 1
ATOM 1590 N N . GLY A 1 204 ? -0.078 7.279 12.195 1.00 93.75 204 GLY A N 1
ATOM 1591 C CA . GLY A 1 204 ? -0.962 6.520 11.321 1.00 93.75 204 GLY A CA 1
ATOM 1592 C C . GLY A 1 204 ? -2.139 7.317 10.783 1.00 93.75 204 GLY A C 1
ATOM 1593 O O . GLY A 1 204 ? -2.274 8.519 11.014 1.00 93.75 204 GLY A O 1
ATOM 1594 N N . LYS A 1 205 ? -3.003 6.620 10.048 1.00 93.75 205 LYS A N 1
ATOM 1595 C CA . LYS A 1 205 ? -4.278 7.136 9.552 1.00 93.75 205 LYS A CA 1
ATOM 1596 C C . LYS A 1 205 ? -5.346 6.051 9.517 1.00 93.75 205 LYS A C 1
ATOM 1598 O O . LYS A 1 205 ? -5.034 4.881 9.312 1.00 93.75 205 LYS A O 1
ATOM 1603 N N . VAL A 1 206 ? -6.606 6.436 9.631 1.00 94.00 206 VAL A N 1
ATOM 1604 C CA . VAL A 1 206 ? -7.752 5.569 9.371 1.00 94.00 206 VAL A CA 1
ATOM 1605 C C . VAL A 1 206 ? -7.825 5.291 7.865 1.00 94.00 206 VAL A C 1
ATOM 1607 O O . VAL A 1 206 ? -7.652 6.185 7.037 1.00 94.00 206 VAL A O 1
ATOM 1610 N N . LEU A 1 207 ? -8.014 4.023 7.506 1.00 92.38 207 LEU A N 1
ATOM 1611 C CA . LEU A 1 207 ? -8.175 3.554 6.128 1.00 92.38 207 LEU A CA 1
ATOM 1612 C C . LEU A 1 207 ? -9.634 3.253 5.802 1.00 92.38 207 LEU A C 1
ATOM 1614 O O . LEU A 1 207 ? -10.090 3.559 4.708 1.00 92.38 207 LEU A O 1
ATOM 1618 N N . SER A 1 208 ? -10.338 2.621 6.740 1.00 92.19 208 SER A N 1
ATOM 1619 C CA . SER A 1 208 ? -11.744 2.242 6.615 1.00 92.19 208 SER A CA 1
ATOM 1620 C C . SER A 1 208 ? -12.423 2.374 7.976 1.00 92.19 208 SER A C 1
ATOM 1622 O O . SER A 1 208 ? -11.763 2.223 9.005 1.00 92.19 208 SER A O 1
ATOM 1624 N N . GLY A 1 209 ? -13.724 2.657 7.988 1.00 92.19 209 GLY A N 1
ATOM 1625 C CA . GLY A 1 209 ? -14.491 2.843 9.222 1.00 92.19 209 GLY A CA 1
ATOM 1626 C C . GLY A 1 209 ? -14.482 4.270 9.777 1.00 92.19 209 GLY A C 1
ATOM 1627 O O . GLY A 1 209 ? -14.714 4.447 10.970 1.00 92.19 209 GLY A O 1
ATOM 1628 N N . MET A 1 210 ? -14.257 5.295 8.941 1.00 92.75 210 MET A N 1
ATOM 1629 C CA . MET A 1 210 ? -14.466 6.694 9.362 1.00 92.75 210 MET A CA 1
ATOM 1630 C C . MET A 1 210 ? -15.916 6.958 9.792 1.00 92.75 210 MET A C 1
ATOM 1632 O O . MET A 1 210 ? -16.147 7.744 10.701 1.00 92.75 210 MET A O 1
ATOM 1636 N N . ASP A 1 211 ? -16.885 6.236 9.231 1.00 93.19 211 ASP A N 1
ATOM 1637 C CA . ASP A 1 211 ? -18.292 6.328 9.638 1.00 93.19 211 ASP A CA 1
ATOM 1638 C C . ASP A 1 211 ? -18.486 5.957 11.118 1.00 93.19 211 ASP A C 1
ATOM 1640 O O . ASP A 1 211 ? -19.301 6.554 11.816 1.00 93.19 211 ASP A O 1
ATOM 1644 N N . VAL A 1 212 ? -17.708 4.991 11.620 1.00 93.31 212 VAL A N 1
ATOM 1645 C CA . VAL A 1 212 ? -17.728 4.581 13.033 1.00 93.31 212 VAL A CA 1
ATOM 1646 C C . VAL A 1 212 ? -17.097 5.664 13.908 1.00 93.31 212 VAL A C 1
ATOM 1648 O O . VAL A 1 212 ? -17.634 5.980 14.963 1.00 93.31 212 VAL A O 1
ATOM 1651 N N . VAL A 1 213 ? -16.007 6.286 13.445 1.00 93.38 213 VAL A N 1
ATOM 1652 C CA . VAL A 1 213 ? -15.365 7.427 14.124 1.00 93.38 213 VAL A CA 1
ATOM 1653 C C . VAL A 1 213 ? -16.367 8.573 14.312 1.00 93.38 213 VAL A C 1
ATOM 1655 O O . VAL A 1 213 ? -16.480 9.100 15.415 1.00 93.38 213 VAL A O 1
ATOM 1658 N N . TYR A 1 214 ? -17.156 8.903 13.285 1.00 92.94 214 TYR A N 1
ATOM 1659 C CA . TYR A 1 214 ? -18.191 9.938 13.382 1.00 92.94 214 TYR A CA 1
ATOM 1660 C C . TYR A 1 214 ? -19.350 9.560 14.318 1.00 92.94 214 TYR A C 1
ATOM 1662 O O . TYR A 1 214 ? -19.885 10.424 15.010 1.00 92.94 214 TYR A O 1
ATOM 1670 N N . LYS A 1 215 ? -19.720 8.274 14.404 1.00 93.06 215 LYS A N 1
ATOM 1671 C CA . LYS A 1 215 ? -20.703 7.806 15.399 1.00 93.06 215 LYS A CA 1
ATOM 1672 C C . LYS A 1 215 ? -20.191 7.981 16.827 1.00 93.06 215 LYS A C 1
ATOM 1674 O O . LYS A 1 215 ? -20.926 8.465 17.674 1.00 93.06 215 LYS A O 1
ATOM 1679 N N . ILE A 1 216 ? -18.929 7.630 17.079 1.00 92.31 216 ILE A N 1
ATOM 1680 C CA . ILE A 1 216 ? -18.294 7.808 18.393 1.00 92.31 216 ILE A CA 1
ATOM 1681 C C . ILE A 1 216 ? -18.222 9.298 18.754 1.00 92.31 216 ILE A C 1
ATOM 1683 O O . ILE A 1 216 ? -18.465 9.676 19.895 1.00 92.31 216 ILE A O 1
ATOM 1687 N N . GLU A 1 217 ? -17.923 10.156 17.778 1.00 92.69 217 GLU A N 1
ATOM 1688 C CA . GLU A 1 217 ? -17.875 11.606 17.965 1.00 92.69 217 GLU A CA 1
ATOM 1689 C C . GLU A 1 217 ? -19.223 12.205 18.395 1.00 92.69 217 GLU A C 1
ATOM 1691 O O . GLU A 1 217 ? -19.248 13.093 19.248 1.00 92.69 217 GLU A O 1
ATOM 1696 N N . ALA A 1 218 ? -20.340 11.705 17.856 1.00 91.06 218 ALA A N 1
ATOM 1697 C CA . ALA A 1 218 ? -21.684 12.167 18.213 1.00 91.06 218 ALA A CA 1
ATOM 1698 C C . ALA A 1 218 ? -22.030 11.933 19.701 1.00 91.06 218 ALA A C 1
ATOM 1700 O O . ALA A 1 218 ? -22.770 12.718 20.308 1.00 91.06 218 ALA A O 1
ATOM 1701 N N . GLU A 1 219 ? -21.426 10.907 20.306 1.00 90.06 219 GLU A N 1
ATOM 1702 C CA . GLU A 1 219 ? -21.564 10.582 21.730 1.00 90.06 219 GLU A CA 1
ATOM 1703 C C . GLU A 1 219 ? -20.667 11.436 22.644 1.00 90.06 219 GLU A C 1
ATOM 1705 O O . GLU A 1 219 ? -20.645 11.257 23.863 1.00 90.06 219 GLU A O 1
ATOM 1710 N N . GLY A 1 220 ? -19.927 12.393 22.079 1.00 89.62 220 GLY A N 1
ATOM 1711 C CA . GLY A 1 220 ? -19.069 13.315 22.815 1.00 89.62 220 GLY A CA 1
ATOM 1712 C C . GLY A 1 220 ? -19.780 14.533 23.395 1.00 89.62 220 GLY A C 1
ATOM 1713 O O . GLY A 1 220 ? -20.894 14.897 23.012 1.00 89.62 220 GLY A O 1
ATOM 1714 N N . ASN A 1 221 ? -19.066 15.225 24.285 1.00 90.19 221 ASN A N 1
ATOM 1715 C CA . ASN A 1 221 ? -19.438 16.536 24.817 1.00 90.19 221 ASN A CA 1
ATOM 1716 C C . ASN A 1 221 ? -18.278 17.525 24.671 1.00 90.19 221 ASN A C 1
ATOM 1718 O O . ASN A 1 221 ? -17.115 17.139 24.587 1.00 90.19 221 ASN A O 1
ATOM 1722 N N . GLN A 1 222 ? -18.569 18.827 24.738 1.00 86.38 222 GLN A N 1
ATOM 1723 C CA . GLN A 1 222 ? -17.532 19.871 24.687 1.00 86.38 222 GLN A CA 1
ATOM 1724 C C . GLN A 1 222 ? -16.537 19.793 25.860 1.00 86.38 222 GLN A C 1
ATOM 1726 O O . GLN A 1 222 ? -15.370 20.140 25.703 1.00 86.38 222 GLN A O 1
ATOM 1731 N N . SER A 1 223 ? -16.970 19.289 27.023 1.00 86.81 223 SER A N 1
ATOM 1732 C CA . SER A 1 223 ? -16.087 19.032 28.172 1.00 86.81 223 SER A CA 1
ATOM 1733 C C . SER A 1 223 ? -15.113 17.869 27.922 1.00 86.81 223 SER A C 1
ATOM 1735 O O . SER A 1 223 ? -14.087 17.764 28.592 1.00 86.81 223 SER A O 1
ATOM 1737 N N . GLY A 1 224 ? -15.406 17.016 26.938 1.00 85.06 224 GLY A N 1
ATOM 1738 C CA . GLY A 1 224 ? -14.661 15.805 26.623 1.00 85.06 224 GLY A CA 1
ATOM 1739 C C . GLY A 1 224 ? -15.189 14.553 27.311 1.00 85.06 224 GLY A C 1
ATOM 1740 O O . GLY A 1 224 ? -14.802 13.466 26.912 1.00 85.06 224 GLY A O 1
ATOM 1741 N N . THR A 1 225 ? -16.080 14.657 28.296 1.00 89.06 225 THR A N 1
ATOM 1742 C CA . THR A 1 225 ? -16.697 13.484 28.926 1.00 89.06 225 THR A CA 1
ATOM 1743 C C . THR A 1 225 ? -17.693 12.811 27.969 1.00 89.06 225 THR A C 1
ATOM 1745 O O . THR A 1 225 ? -18.602 13.486 27.471 1.00 89.06 225 THR A O 1
ATOM 1748 N N . PRO A 1 226 ? -17.544 11.505 27.683 1.00 90.44 226 PRO A N 1
ATOM 1749 C CA . PRO A 1 226 ? -18.453 10.795 26.791 1.00 90.44 226 PRO A CA 1
ATOM 1750 C C . PRO A 1 226 ? -19.837 10.636 27.441 1.00 90.44 226 PRO A C 1
ATOM 1752 O O . PRO A 1 226 ? -19.936 10.441 28.653 1.00 90.44 226 PRO A O 1
ATOM 1755 N N . LYS A 1 227 ? -20.906 10.738 26.644 1.00 91.75 227 LYS A N 1
ATOM 1756 C CA . LYS A 1 227 ? -22.295 10.513 27.093 1.00 91.75 227 LYS A CA 1
ATOM 1757 C C . LYS A 1 227 ? -22.574 9.032 27.337 1.00 91.75 227 LYS A C 1
ATOM 1759 O O . LYS A 1 227 ? -23.231 8.678 28.310 1.00 91.75 227 LYS A O 1
ATOM 1764 N N . SER A 1 228 ? -22.029 8.211 26.450 1.00 90.94 228 SER A N 1
ATOM 1765 C CA . SER A 1 228 ? -22.205 6.766 26.379 1.00 90.94 228 SER A CA 1
ATOM 1766 C C . SER A 1 228 ? -20.864 6.064 26.533 1.00 90.94 228 SER A C 1
ATOM 1768 O O . SER A 1 228 ? -19.812 6.616 26.195 1.00 90.94 228 SER A O 1
ATOM 1770 N N . LYS A 1 229 ? -20.869 4.835 27.048 1.00 92.38 229 LYS A N 1
ATOM 1771 C CA . LYS A 1 229 ? -19.625 4.090 27.267 1.00 92.38 229 LYS A CA 1
ATOM 1772 C C . LYS A 1 229 ? -19.161 3.495 25.939 1.00 92.38 229 LYS A C 1
ATOM 1774 O O . LYS A 1 229 ? -19.799 2.588 25.408 1.00 92.38 229 LYS A O 1
ATOM 1779 N N . VAL A 1 230 ? -18.034 3.988 25.424 1.00 93.75 230 VAL A N 1
ATOM 1780 C CA . VAL A 1 230 ? -17.431 3.509 24.171 1.00 93.75 230 VAL A CA 1
ATOM 1781 C C . VAL A 1 230 ? -16.213 2.645 24.480 1.00 93.75 230 VAL A C 1
ATOM 1783 O O . VAL A 1 230 ? -15.224 3.142 25.026 1.00 93.75 230 VAL A O 1
ATOM 1786 N N . VAL A 1 231 ? -16.276 1.358 24.136 1.00 94.25 231 VAL A N 1
ATOM 1787 C CA . VAL A 1 231 ? -15.265 0.348 24.497 1.00 94.25 231 VAL A CA 1
ATOM 1788 C C . VAL A 1 231 ? -14.722 -0.343 23.249 1.00 94.25 231 VAL A C 1
ATOM 1790 O O . VAL A 1 231 ? -15.458 -0.617 22.302 1.00 94.25 231 VAL A O 1
ATOM 1793 N N . ILE A 1 232 ? -13.424 -0.644 23.259 1.00 95.38 232 ILE A N 1
ATOM 1794 C CA . ILE A 1 232 ? -12.762 -1.483 22.259 1.00 95.38 232 ILE A CA 1
ATOM 1795 C C . ILE A 1 232 ? -12.949 -2.945 22.673 1.00 95.38 232 ILE A C 1
ATOM 1797 O O . ILE A 1 232 ? -12.338 -3.410 23.633 1.00 95.38 232 ILE A O 1
ATOM 1801 N N . VAL A 1 233 ? -13.805 -3.669 21.962 1.00 94.62 233 VAL A N 1
ATOM 1802 C CA . VAL A 1 233 ? -14.173 -5.062 22.267 1.00 94.62 233 VAL A CA 1
ATOM 1803 C C . VAL A 1 233 ? -13.095 -6.026 21.816 1.00 94.62 233 VAL A C 1
ATOM 1805 O O . VAL A 1 233 ? -12.774 -6.988 22.513 1.00 94.62 233 VAL A O 1
ATOM 1808 N N . ASP A 1 234 ? -12.543 -5.769 20.635 1.00 94.56 234 ASP A N 1
ATOM 1809 C CA . ASP A 1 234 ? -11.475 -6.559 20.056 1.00 94.56 234 ASP A CA 1
ATOM 1810 C C . ASP A 1 234 ? -10.514 -5.656 19.290 1.00 94.56 234 ASP A C 1
ATOM 1812 O O . ASP A 1 234 ? -10.897 -4.637 18.705 1.00 94.56 234 ASP A O 1
ATOM 1816 N N . SER A 1 235 ? -9.244 -6.028 19.321 1.00 94.50 235 SER A N 1
ATOM 1817 C CA . SER A 1 235 ? -8.176 -5.336 18.620 1.00 94.50 235 SER A CA 1
ATOM 1818 C C . SER A 1 235 ? -7.204 -6.354 18.060 1.00 94.50 235 SER A C 1
ATOM 1820 O O . SER A 1 235 ? -7.024 -7.431 18.625 1.00 94.50 235 SER A O 1
ATOM 1822 N N . GLY A 1 236 ? -6.557 -6.006 16.954 1.00 94.00 236 GLY A N 1
ATOM 1823 C CA . GLY A 1 236 ? -5.540 -6.873 16.388 1.00 94.00 236 GLY A CA 1
ATOM 1824 C C . GLY A 1 236 ? -4.834 -6.272 15.190 1.00 94.00 236 GLY A C 1
ATOM 1825 O O . GLY A 1 236 ? -5.116 -5.158 14.738 1.00 94.00 236 GLY A O 1
ATOM 1826 N N . GLU A 1 237 ? -3.893 -7.043 14.662 1.00 93.06 237 GLU A N 1
ATOM 1827 C CA . GLU A 1 237 ? -3.213 -6.738 13.414 1.00 93.06 237 GLU A CA 1
ATOM 1828 C C . GLU A 1 237 ? -3.927 -7.450 12.264 1.00 93.06 237 GLU A C 1
ATOM 1830 O O . GLU A 1 237 ? -4.202 -8.648 12.320 1.00 93.06 237 GLU A O 1
ATOM 1835 N N . LEU A 1 238 ? -4.231 -6.705 11.204 1.00 90.06 238 LEU A N 1
ATOM 1836 C CA . LEU A 1 238 ? -4.629 -7.304 9.942 1.00 90.06 238 LEU A CA 1
ATOM 1837 C C . LEU A 1 238 ? -3.367 -7.596 9.142 1.00 90.06 238 LEU A C 1
ATOM 1839 O O . LEU A 1 238 ? -2.531 -6.696 8.990 1.00 90.06 238 LEU A O 1
ATOM 1843 N N . PRO A 1 239 ? -3.254 -8.792 8.537 1.00 80.38 239 PRO A N 1
ATOM 1844 C CA . PRO A 1 239 ? -2.213 -9.019 7.564 1.00 80.38 239 PRO A CA 1
ATOM 1845 C C . PRO A 1 239 ? -2.410 -7.976 6.473 1.00 80.38 239 PRO A C 1
ATOM 1847 O O . PRO A 1 239 ? -3.399 -7.970 5.733 1.00 80.38 239 PRO A O 1
ATOM 1850 N N . ILE A 1 240 ? -1.457 -7.055 6.357 1.00 68.94 240 ILE A N 1
ATOM 1851 C CA . ILE A 1 240 ? -1.325 -6.394 5.079 1.00 68.94 240 ILE A CA 1
ATOM 1852 C C . ILE A 1 240 ? -0.942 -7.531 4.156 1.00 68.94 240 ILE A C 1
ATOM 1854 O O . ILE A 1 240 ? 0.106 -8.151 4.335 1.00 68.94 240 ILE A O 1
ATOM 1858 N N . LEU A 1 241 ? -1.764 -7.754 3.137 1.00 52.06 241 LEU A N 1
ATOM 1859 C CA . LEU A 1 241 ? -1.279 -8.254 1.863 1.00 52.06 241 LEU A CA 1
ATOM 1860 C C . LEU A 1 241 ? -0.259 -7.233 1.338 1.00 52.06 241 LEU A C 1
ATOM 1862 O O . LEU A 1 241 ? -0.472 -6.551 0.340 1.00 52.06 241 LEU A O 1
ATOM 1866 N N . ARG A 1 242 ? 0.867 -7.064 2.045 1.00 43.94 242 ARG A N 1
ATOM 1867 C CA . ARG A 1 242 ? 2.097 -6.757 1.372 1.00 43.94 242 ARG A CA 1
ATOM 1868 C C . ARG A 1 242 ? 2.197 -7.981 0.487 1.00 43.94 242 ARG A C 1
ATOM 1870 O O . ARG A 1 242 ? 2.144 -9.105 0.984 1.00 43.94 242 ARG A O 1
ATOM 1877 N N . LEU A 1 243 ? 2.268 -7.774 -0.814 1.00 37.47 243 LEU A N 1
ATOM 1878 C CA . LEU A 1 243 ? 2.793 -8.774 -1.727 1.00 37.47 243 LEU A CA 1
ATOM 1879 C C . LEU A 1 243 ? 4.260 -9.059 -1.333 1.00 37.47 243 LEU A C 1
ATOM 1881 O O . LEU A 1 243 ? 5.182 -8.830 -2.100 1.00 37.47 243 LEU A O 1
ATOM 1885 N N . ILE A 1 244 ? 4.506 -9.511 -0.101 1.00 37.81 244 ILE A N 1
ATOM 1886 C CA . ILE A 1 244 ? 5.672 -10.277 0.278 1.00 37.81 244 ILE A CA 1
ATOM 1887 C C . ILE A 1 244 ? 5.267 -11.680 -0.135 1.00 37.81 244 ILE A C 1
ATOM 1889 O O . ILE A 1 244 ? 4.649 -12.435 0.609 1.00 37.81 244 ILE A O 1
ATOM 1893 N N . PHE A 1 245 ? 5.543 -11.961 -1.402 1.00 34.09 245 PHE A N 1
ATOM 1894 C CA . PHE A 1 245 ? 5.522 -13.288 -1.983 1.00 34.09 245 PHE A CA 1
ATOM 1895 C C . PHE A 1 245 ? 6.528 -14.150 -1.203 1.00 34.09 245 PHE A C 1
ATOM 1897 O O . PHE A 1 245 ? 7.695 -14.267 -1.559 1.00 34.09 245 PHE A O 1
ATOM 1904 N N . SER A 1 246 ? 6.088 -14.706 -0.080 1.00 37.91 246 SER A N 1
ATOM 1905 C CA . SER A 1 246 ? 6.776 -15.759 0.656 1.00 37.91 246 SER A CA 1
ATOM 1906 C C . SER A 1 246 ? 5.723 -16.733 1.157 1.00 37.91 246 SER A C 1
ATOM 1908 O O . SER A 1 246 ? 5.375 -16.748 2.331 1.00 37.91 246 SER A O 1
ATOM 1910 N N . ILE A 1 247 ? 5.180 -17.491 0.208 1.00 34.50 247 ILE A N 1
ATOM 1911 C CA . ILE A 1 247 ? 5.031 -18.953 0.200 1.00 34.50 247 ILE A CA 1
ATOM 1912 C C . ILE A 1 247 ? 3.996 -19.268 -0.890 1.00 34.50 247 ILE A C 1
ATOM 1914 O O . ILE A 1 247 ? 2.852 -18.839 -0.834 1.00 34.50 247 ILE A O 1
ATOM 1918 N N . SER A 1 248 ? 4.494 -19.937 -1.932 1.00 40.41 248 SER A N 1
ATOM 1919 C CA . SER A 1 248 ? 3.819 -20.820 -2.893 1.00 40.41 248 SER A CA 1
ATOM 1920 C C . SER A 1 248 ? 2.299 -20.689 -3.111 1.00 40.41 248 SER A C 1
ATOM 1922 O O . SER A 1 248 ? 1.519 -20.935 -2.201 1.00 40.41 248 SER A O 1
ATOM 1924 N N . HIS A 1 249 ? 1.907 -20.540 -4.383 1.00 37.56 249 HIS A N 1
ATOM 1925 C CA . HIS A 1 249 ? 0.540 -20.701 -4.912 1.00 37.56 249 HIS A CA 1
ATOM 1926 C C . HIS A 1 249 ? -0.464 -19.569 -4.634 1.00 37.56 249 HIS A C 1
ATOM 1928 O O . HIS A 1 249 ? -1.475 -19.806 -3.992 1.00 37.56 249 HIS A O 1
ATOM 1934 N N . PHE A 1 250 ? -0.278 -18.384 -5.227 1.00 36.56 250 PHE A N 1
ATOM 1935 C CA . PHE A 1 250 ? -1.323 -17.773 -6.072 1.00 36.56 250 PHE A CA 1
ATOM 1936 C C . PHE A 1 250 ? -0.800 -16.524 -6.796 1.00 36.56 250 PHE A C 1
ATOM 1938 O O . PHE A 1 250 ? -0.033 -15.738 -6.251 1.00 36.56 250 PHE A O 1
ATOM 1945 N N . ALA A 1 251 ? -1.197 -16.397 -8.057 1.00 45.22 251 ALA A N 1
ATOM 1946 C CA . ALA A 1 251 ? -0.703 -15.480 -9.076 1.00 45.22 251 ALA A CA 1
ATOM 1947 C C . ALA A 1 251 ? -0.604 -13.995 -8.663 1.00 45.22 251 ALA A C 1
ATOM 1949 O O . ALA A 1 251 ? -1.582 -13.385 -8.238 1.00 45.22 251 ALA A O 1
ATOM 1950 N N . SER A 1 252 ? 0.568 -13.394 -8.903 1.00 37.25 252 SER A N 1
ATOM 1951 C CA . SER A 1 252 ? 0.740 -11.948 -9.110 1.00 37.25 252 SER A CA 1
ATOM 1952 C C . SER A 1 252 ? 1.009 -11.676 -10.600 1.00 37.25 252 SER A C 1
ATOM 1954 O O . SER A 1 252 ? 1.539 -12.553 -11.290 1.00 37.25 252 SER A O 1
ATOM 1956 N N . PRO A 1 253 ? 0.621 -10.503 -11.133 1.00 46.72 253 PRO A N 1
ATOM 1957 C CA . PRO A 1 253 ? 0.710 -10.227 -12.558 1.00 46.72 253 PRO A CA 1
ATOM 1958 C C . PRO A 1 253 ? 2.160 -9.924 -12.971 1.00 46.72 253 PRO A C 1
ATOM 1960 O O . PRO A 1 253 ? 2.821 -9.059 -12.405 1.00 46.72 253 PRO A O 1
ATOM 1963 N N . GLU A 1 254 ? 2.620 -10.650 -13.991 1.00 45.16 254 GLU A N 1
ATOM 1964 C CA . GLU A 1 254 ? 3.822 -10.408 -14.807 1.00 45.16 254 GLU A CA 1
ATOM 1965 C C . GLU A 1 254 ? 5.210 -10.500 -14.131 1.00 45.16 254 GLU A C 1
ATOM 1967 O O . GLU A 1 254 ? 6.154 -9.824 -14.546 1.00 45.16 254 GLU A O 1
ATOM 1972 N N . ALA A 1 255 ? 5.420 -11.427 -13.192 1.00 46.88 255 ALA A N 1
ATOM 1973 C CA . ALA A 1 255 ? 6.770 -11.956 -12.958 1.00 46.88 255 ALA A CA 1
ATOM 1974 C C . ALA A 1 255 ? 7.138 -12.918 -14.103 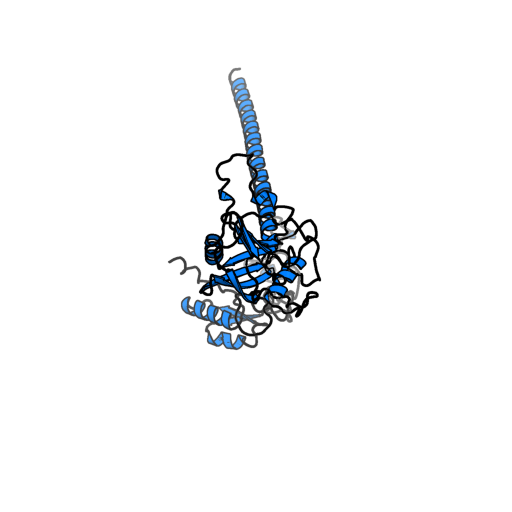1.00 46.88 255 ALA A C 1
ATOM 1976 O O . ALA A 1 255 ? 7.040 -14.128 -13.962 1.00 46.88 255 ALA A O 1
ATOM 1977 N N . MET A 1 256 ? 7.497 -12.368 -15.265 1.00 58.59 256 MET A N 1
ATOM 1978 C CA . MET A 1 256 ? 7.924 -13.147 -16.432 1.00 58.59 256 MET A CA 1
ATOM 1979 C C . MET A 1 256 ? 9.064 -14.098 -16.046 1.00 58.59 256 MET A C 1
ATOM 1981 O O . MET A 1 256 ? 10.041 -13.648 -15.438 1.00 58.59 256 MET A O 1
ATOM 1985 N N . ALA A 1 257 ? 8.981 -15.372 -16.448 1.00 64.94 257 ALA A N 1
ATOM 1986 C CA . ALA A 1 257 ? 10.069 -16.330 -16.266 1.00 64.94 257 ALA A CA 1
ATOM 1987 C C . ALA A 1 257 ? 11.442 -15.706 -16.585 1.00 64.94 257 ALA A C 1
ATOM 1989 O O . ALA A 1 257 ? 11.632 -15.055 -17.615 1.00 64.94 257 ALA A O 1
ATOM 1990 N N . VAL A 1 258 ? 12.414 -15.907 -15.689 1.00 73.25 258 VAL A N 1
ATOM 1991 C CA . VAL A 1 258 ? 13.797 -15.427 -15.843 1.00 73.25 258 VAL A CA 1
ATOM 1992 C C . VAL A 1 258 ? 14.633 -16.522 -16.518 1.00 73.25 258 VAL A C 1
ATOM 1994 O O . VAL A 1 258 ? 14.604 -17.679 -16.069 1.00 73.25 258 VAL A O 1
ATOM 1997 N N . PRO A 1 259 ? 15.408 -16.201 -17.573 1.00 77.88 259 PRO A N 1
ATOM 1998 C CA . PRO A 1 259 ? 16.174 -17.204 -18.296 1.00 77.88 259 PRO A CA 1
ATOM 1999 C C . PRO A 1 259 ? 17.272 -17.803 -17.409 1.00 77.88 259 PRO A C 1
ATOM 2001 O O . PRO A 1 259 ? 17.966 -17.091 -16.687 1.00 77.88 259 PRO A O 1
ATOM 2004 N N . LEU A 1 260 ? 17.490 -19.117 -17.507 1.00 70.44 260 LEU A N 1
ATOM 2005 C CA . LEU A 1 260 ? 18.535 -19.836 -16.756 1.00 70.44 260 LEU A CA 1
ATOM 2006 C C . LEU A 1 260 ? 19.956 -19.337 -17.055 1.00 70.44 260 LEU A C 1
ATOM 2008 O O . LEU A 1 260 ? 20.859 -19.512 -16.243 1.00 70.44 260 LEU A O 1
ATOM 2012 N N . LEU A 1 261 ? 20.183 -18.790 -18.252 1.00 66.56 261 LEU A N 1
ATOM 2013 C CA . LEU A 1 261 ? 21.507 -18.425 -18.747 1.00 66.56 261 LEU A CA 1
ATOM 2014 C C . LEU A 1 261 ? 21.446 -17.083 -19.474 1.00 66.56 261 LEU A C 1
ATOM 2016 O O . LEU A 1 261 ? 21.011 -17.020 -20.623 1.00 66.56 261 LEU A O 1
ATOM 2020 N N . ASN A 1 262 ? 21.973 -16.030 -18.851 1.00 66.88 262 ASN A N 1
ATOM 2021 C CA . ASN A 1 262 ? 22.173 -14.749 -19.519 1.00 66.88 262 ASN A CA 1
ATOM 2022 C C . ASN A 1 262 ? 23.512 -14.760 -20.280 1.00 66.88 262 ASN A C 1
ATOM 2024 O O . ASN A 1 262 ? 24.544 -14.296 -19.799 1.00 66.88 262 ASN A O 1
ATOM 2028 N N . LYS A 1 263 ? 23.527 -15.400 -21.455 1.00 70.50 263 LYS A N 1
ATOM 2029 C CA . LYS A 1 263 ? 24.717 -15.465 -22.317 1.00 70.50 263 LYS A CA 1
ATOM 2030 C C . LYS A 1 263 ? 24.682 -14.332 -23.336 1.00 70.50 263 LYS A C 1
ATOM 2032 O O . LYS A 1 263 ? 23.820 -14.316 -24.211 1.00 70.50 263 LYS A O 1
ATOM 2037 N N . LYS A 1 264 ? 25.680 -13.442 -23.298 1.00 78.19 264 LYS A N 1
ATOM 2038 C CA . LYS A 1 264 ? 25.892 -12.443 -24.357 1.00 78.19 264 LYS A CA 1
ATOM 2039 C C . LYS A 1 264 ? 26.075 -13.158 -25.700 1.00 78.19 264 LYS A C 1
ATOM 2041 O O . LYS A 1 264 ? 26.939 -14.023 -25.830 1.00 78.19 264 LYS A O 1
ATOM 2046 N N . VAL A 1 265 ? 25.265 -12.815 -26.703 1.00 79.81 265 VAL A N 1
ATOM 2047 C CA . VAL A 1 265 ? 25.353 -13.435 -28.034 1.00 79.81 265 VAL A CA 1
ATOM 2048 C C . VAL A 1 265 ? 26.650 -12.995 -28.714 1.00 79.81 265 VAL A C 1
ATOM 2050 O O . VAL A 1 265 ? 26.804 -11.836 -29.095 1.00 79.81 265 VAL A O 1
ATOM 2053 N N . VAL A 1 266 ? 27.579 -13.936 -28.892 1.00 79.81 266 VAL A N 1
ATOM 2054 C CA . VAL A 1 266 ? 28.879 -13.702 -29.538 1.00 79.81 266 VAL A CA 1
ATOM 2055 C C . VAL A 1 266 ? 28.827 -14.134 -31.007 1.00 79.81 266 VAL A C 1
ATOM 2057 O O . VAL A 1 266 ? 28.326 -15.210 -31.351 1.00 79.81 266 VAL A O 1
ATOM 2060 N N . LYS A 1 267 ? 29.347 -13.296 -31.909 1.00 79.56 267 LYS A N 1
ATOM 2061 C CA . LYS A 1 267 ? 29.513 -13.631 -33.334 1.00 79.56 267 LYS A CA 1
ATOM 2062 C C . LYS A 1 267 ? 30.806 -14.427 -33.529 1.00 79.56 267 LYS A C 1
ATOM 2064 O O . LYS A 1 267 ? 31.823 -14.060 -32.957 1.00 79.56 267 LYS A O 1
ATOM 2069 N N . LYS A 1 268 ? 30.796 -15.486 -34.357 1.00 74.56 268 LYS A N 1
ATOM 2070 C CA . LYS A 1 268 ? 31.995 -16.329 -34.592 1.00 74.56 268 LYS A CA 1
ATOM 2071 C C . LYS A 1 268 ? 33.177 -15.549 -35.150 1.00 74.56 268 LYS A C 1
ATOM 2073 O O . LYS A 1 268 ? 34.317 -15.932 -34.942 1.00 74.56 268 LYS A O 1
ATOM 2078 N N . ARG A 1 269 ? 32.897 -14.515 -35.939 1.00 73.44 269 ARG A N 1
ATOM 2079 C CA . ARG A 1 269 ? 33.893 -13.662 -36.580 1.00 73.44 269 ARG A CA 1
ATOM 2080 C C . ARG A 1 269 ? 33.385 -12.227 -36.506 1.00 73.44 269 ARG A C 1
ATOM 2082 O O . ARG A 1 269 ? 32.229 -11.977 -36.840 1.00 73.44 269 ARG A O 1
ATOM 2089 N N . VAL A 1 270 ? 34.239 -11.324 -36.031 1.00 72.00 270 VAL A N 1
ATOM 2090 C CA . VAL A 1 270 ? 33.931 -9.900 -35.782 1.00 72.00 270 VAL A CA 1
ATOM 2091 C C . VAL A 1 270 ? 34.442 -8.979 -36.891 1.00 72.00 270 VAL A C 1
ATOM 2093 O O . VAL A 1 270 ? 34.168 -7.783 -36.879 1.00 72.00 270 VAL A O 1
ATOM 2096 N N . THR A 1 271 ? 35.172 -9.534 -37.861 1.00 72.75 271 THR A N 1
ATOM 2097 C CA . THR A 1 271 ? 35.718 -8.801 -39.005 1.00 72.75 271 THR A CA 1
ATOM 2098 C C . THR A 1 271 ? 34.593 -8.139 -39.797 1.00 72.75 271 THR A C 1
ATOM 2100 O O . THR A 1 271 ? 33.742 -8.827 -40.366 1.00 72.75 271 THR A O 1
ATOM 2103 N N . GLN A 1 272 ? 34.594 -6.808 -39.850 1.00 73.88 272 GLN A N 1
ATOM 2104 C CA . GLN A 1 272 ? 33.672 -6.053 -40.693 1.00 73.88 272 GLN A CA 1
ATOM 2105 C C . GLN A 1 272 ? 34.162 -6.094 -42.142 1.00 73.88 272 GLN A C 1
ATOM 2107 O O . GLN A 1 272 ? 35.311 -5.765 -42.433 1.00 73.88 272 GLN A O 1
ATOM 2112 N N . PHE A 1 273 ? 33.292 -6.507 -43.063 1.00 78.69 273 PHE A N 1
ATOM 2113 C CA . PHE A 1 273 ? 33.628 -6.524 -44.484 1.00 78.69 273 PHE A CA 1
ATOM 2114 C C . PHE A 1 273 ? 33.417 -5.134 -45.067 1.00 78.69 273 PHE A C 1
ATOM 2116 O O . PHE A 1 273 ? 32.302 -4.609 -45.052 1.00 78.69 273 PHE A O 1
ATOM 2123 N N . LYS A 1 274 ? 34.485 -4.548 -45.603 1.00 85.00 274 LYS A N 1
ATOM 2124 C CA . LYS A 1 274 ? 34.384 -3.287 -46.335 1.00 85.00 274 LYS A CA 1
ATOM 2125 C C . LYS A 1 274 ? 33.713 -3.527 -47.685 1.00 85.00 274 LYS A C 1
ATOM 2127 O O . LYS A 1 274 ? 33.933 -4.553 -48.334 1.00 85.00 274 LYS A O 1
ATOM 2132 N N . ARG A 1 275 ? 32.866 -2.593 -48.110 1.00 87.94 275 ARG A N 1
ATOM 2133 C CA . ARG A 1 275 ? 32.265 -2.609 -49.448 1.00 87.94 275 ARG A CA 1
ATOM 2134 C C . ARG A 1 275 ? 33.355 -2.499 -50.520 1.00 87.94 275 ARG A C 1
ATOM 2136 O O . ARG A 1 275 ? 34.320 -1.761 -50.364 1.00 87.94 275 ARG A O 1
ATOM 2143 N N . HIS A 1 276 ? 33.175 -3.202 -51.638 1.00 87.31 276 HIS A N 1
ATOM 2144 C CA . HIS A 1 276 ? 34.032 -3.034 -52.814 1.00 87.31 276 HIS A CA 1
ATOM 2145 C C . HIS A 1 276 ? 34.106 -1.548 -53.226 1.00 87.31 276 HIS A C 1
ATOM 2147 O O . HIS A 1 276 ? 33.070 -0.895 -53.360 1.00 87.31 276 HIS A O 1
ATOM 2153 N N . HIS A 1 277 ? 35.327 -1.034 -53.400 1.00 87.44 277 HIS A N 1
ATOM 2154 C CA . HIS A 1 277 ? 35.648 0.356 -53.748 1.00 87.44 277 HIS A CA 1
ATOM 2155 C C . HIS A 1 277 ? 35.274 1.446 -52.726 1.00 87.44 277 HIS A C 1
ATOM 2157 O O . HIS A 1 277 ? 35.358 2.625 -53.068 1.00 87.44 277 HIS A O 1
ATOM 2163 N N . SER A 1 278 ? 34.890 1.116 -51.484 1.00 88.06 278 SER A N 1
ATOM 2164 C CA . SER A 1 278 ? 34.651 2.158 -50.462 1.00 88.06 278 SER A CA 1
ATOM 2165 C C . SER A 1 278 ? 35.911 2.925 -50.058 1.00 88.06 278 SER A C 1
ATOM 2167 O O . SER A 1 278 ? 35.828 4.014 -49.517 1.00 88.06 278 SER A O 1
ATOM 2169 N N . ASP A 1 279 ? 37.074 2.328 -50.286 1.00 86.94 279 ASP A N 1
ATOM 2170 C CA . ASP A 1 279 ? 38.397 2.931 -50.144 1.00 86.94 279 ASP A CA 1
ATOM 2171 C C . ASP A 1 279 ? 38.742 3.891 -51.292 1.00 86.94 279 ASP A C 1
ATOM 2173 O O . ASP A 1 279 ? 39.524 4.814 -51.105 1.00 86.94 279 ASP A O 1
ATOM 2177 N N . ARG A 1 280 ? 38.149 3.685 -52.475 1.00 87.31 280 ARG A N 1
ATOM 2178 C CA . ARG A 1 280 ? 38.443 4.457 -53.690 1.00 87.31 280 ARG A CA 1
ATOM 2179 C C . ARG A 1 280 ? 37.469 5.610 -53.923 1.00 87.31 280 ARG A C 1
ATOM 2181 O O . ARG A 1 280 ? 37.864 6.636 -54.461 1.00 87.31 280 ARG A O 1
ATOM 2188 N N . TYR A 1 281 ? 36.200 5.437 -53.562 1.00 87.19 281 TYR A N 1
ATOM 2189 C CA . TYR A 1 281 ? 35.160 6.436 -53.801 1.00 87.19 281 TYR A CA 1
ATOM 2190 C C . TYR A 1 281 ? 34.571 6.921 -52.479 1.00 87.19 281 TYR A C 1
ATOM 2192 O O . TYR A 1 281 ? 33.876 6.169 -51.797 1.00 87.19 281 TYR A O 1
ATOM 2200 N N . ALA A 1 282 ? 34.770 8.202 -52.159 1.00 82.94 282 ALA A N 1
ATOM 2201 C CA . ALA A 1 282 ? 34.272 8.820 -50.925 1.00 82.94 282 ALA A CA 1
ATOM 2202 C C . ALA A 1 282 ? 32.736 8.762 -50.781 1.00 82.94 282 ALA A C 1
ATOM 2204 O O . ALA A 1 282 ? 32.208 8.708 -49.673 1.00 82.94 282 ALA A O 1
ATOM 2205 N N . CYS A 1 283 ? 31.998 8.700 -51.895 1.00 88.38 283 CYS A N 1
ATOM 2206 C CA . CYS A 1 283 ? 30.540 8.549 -51.896 1.00 88.38 283 CYS A CA 1
ATOM 2207 C C . CYS A 1 283 ? 30.065 7.146 -51.465 1.00 88.38 283 CYS A C 1
ATOM 2209 O O . CYS A 1 283 ? 28.884 6.939 -51.161 1.00 88.38 283 CYS A O 1
ATOM 2211 N N . LEU A 1 284 ? 30.960 6.153 -51.437 1.00 85.75 284 LEU A N 1
ATOM 2212 C CA . LEU A 1 284 ? 30.625 4.782 -51.083 1.00 85.75 284 LEU A CA 1
ATOM 2213 C C . LEU A 1 284 ? 30.857 4.531 -49.594 1.00 85.75 284 LEU A C 1
ATOM 2215 O O . LEU A 1 284 ? 31.978 4.381 -49.122 1.00 85.75 284 LEU A O 1
ATOM 2219 N N . LYS A 1 285 ? 29.753 4.357 -48.862 1.00 87.81 285 LYS A N 1
ATOM 2220 C CA . LYS A 1 285 ? 29.788 3.902 -47.465 1.00 87.81 285 LYS A CA 1
ATOM 2221 C C . LYS A 1 285 ? 30.534 2.565 -47.338 1.00 87.81 285 LYS A C 1
ATOM 2223 O O . LYS A 1 285 ? 30.358 1.665 -48.164 1.00 87.81 285 LYS A O 1
ATOM 2228 N N . THR A 1 286 ? 31.289 2.422 -46.252 1.00 87.56 286 THR A N 1
ATOM 2229 C CA . THR A 1 286 ? 32.122 1.250 -45.930 1.00 87.56 286 THR A CA 1
ATOM 2230 C C . THR A 1 286 ? 31.321 -0.010 -45.593 1.00 87.56 286 THR A C 1
ATOM 2232 O O . THR A 1 286 ? 31.857 -1.111 -45.698 1.00 87.56 286 THR A O 1
ATOM 2235 N N . ASN A 1 287 ? 30.033 0.120 -45.257 1.00 88.25 287 ASN A N 1
ATOM 2236 C CA . ASN A 1 287 ? 29.140 -1.002 -44.955 1.00 88.25 287 ASN A CA 1
ATOM 2237 C C . ASN A 1 287 ? 29.040 -1.992 -46.122 1.00 88.25 287 ASN A C 1
ATOM 2239 O O . ASN A 1 287 ? 28.640 -1.616 -47.230 1.00 88.25 287 ASN A O 1
ATOM 2243 N N . TRP A 1 288 ? 29.332 -3.268 -45.850 1.00 84.94 288 TRP A N 1
ATOM 2244 C CA . TRP A 1 288 ? 29.250 -4.350 -46.828 1.00 84.94 288 TRP A CA 1
ATOM 2245 C C . TRP A 1 288 ? 27.951 -4.313 -47.642 1.00 84.94 288 TRP A C 1
ATOM 2247 O O . TRP A 1 288 ? 26.843 -4.300 -47.103 1.00 84.94 288 TRP A O 1
ATOM 2257 N N . ARG A 1 289 ? 28.093 -4.389 -48.967 1.00 86.12 289 ARG A N 1
ATOM 2258 C CA . ARG A 1 289 ? 26.998 -4.700 -49.886 1.00 86.12 289 ARG A CA 1
ATOM 2259 C C . ARG A 1 289 ? 27.480 -5.693 -50.922 1.00 86.12 289 ARG A C 1
ATOM 2261 O O . ARG A 1 289 ? 28.563 -5.521 -51.486 1.00 86.12 289 ARG A O 1
ATOM 2268 N N . ARG A 1 290 ? 26.641 -6.696 -51.201 1.00 86.38 290 ARG A N 1
ATOM 2269 C CA . ARG A 1 290 ? 26.906 -7.679 -52.253 1.00 86.38 290 ARG A CA 1
ATOM 2270 C C . ARG A 1 290 ? 27.118 -6.938 -53.584 1.00 86.38 290 ARG A C 1
ATOM 2272 O O . ARG A 1 290 ? 26.228 -6.175 -53.972 1.00 86.38 290 ARG A O 1
ATOM 2279 N N . PRO A 1 291 ? 28.266 -7.127 -54.262 1.00 88.06 291 PRO A N 1
ATOM 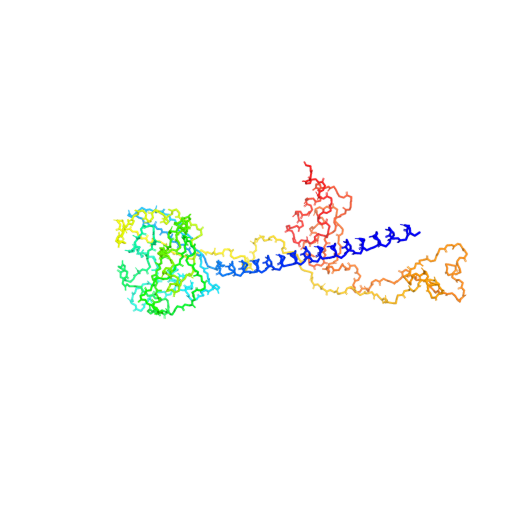2280 C CA . PRO A 1 291 ? 28.505 -6.539 -55.573 1.00 88.06 291 PRO A CA 1
ATOM 2281 C C . PRO A 1 291 ? 27.412 -6.955 -56.561 1.00 88.06 291 PRO A C 1
ATOM 2283 O O . PRO A 1 291 ? 27.029 -8.128 -56.619 1.00 88.06 291 PRO A O 1
ATOM 2286 N N . LYS A 1 292 ? 26.896 -5.980 -57.309 1.00 83.75 292 LYS A N 1
ATOM 2287 C CA . LYS A 1 292 ? 25.881 -6.156 -58.357 1.00 83.75 292 LYS A CA 1
ATOM 2288 C C . LYS A 1 292 ? 26.539 -6.003 -59.739 1.00 83.75 292 LYS A C 1
ATOM 2290 O O . LYS A 1 292 ? 27.680 -5.564 -59.819 1.00 83.75 292 LYS A O 1
ATOM 2295 N N . GLY A 1 293 ? 25.827 -6.365 -60.808 1.00 87.12 293 GLY A N 1
ATOM 2296 C CA . GLY A 1 293 ? 26.315 -6.253 -62.195 1.00 87.12 293 GLY A CA 1
ATOM 2297 C C . GLY A 1 293 ? 26.982 -7.530 -62.709 1.00 87.12 293 GLY A C 1
ATOM 2298 O O . GLY A 1 293 ? 27.630 -8.244 -61.936 1.00 87.12 293 GLY A O 1
ATOM 2299 N N . ILE A 1 294 ? 26.736 -7.867 -63.980 1.00 83.00 294 ILE A N 1
ATOM 2300 C CA . ILE A 1 294 ? 27.201 -9.112 -64.613 1.00 83.00 294 ILE A CA 1
ATOM 2301 C C . ILE A 1 294 ? 28.723 -9.125 -64.798 1.00 83.00 294 ILE A C 1
ATOM 2303 O O . ILE A 1 294 ? 29.345 -10.153 -64.547 1.00 83.00 294 ILE A O 1
ATOM 2307 N N . ASP A 1 295 ? 29.325 -7.963 -65.050 1.00 87.31 295 ASP A N 1
ATOM 2308 C CA . ASP A 1 295 ? 30.771 -7.797 -65.265 1.00 87.31 295 ASP A CA 1
ATOM 2309 C C . ASP A 1 295 ? 31.572 -7.546 -63.983 1.00 87.31 295 ASP A C 1
ATOM 2311 O O . ASP A 1 295 ? 32.782 -7.323 -64.013 1.00 87.31 295 ASP A O 1
ATOM 2315 N N . SER A 1 296 ? 30.926 -7.598 -62.815 1.00 86.81 296 SER A N 1
ATOM 2316 C CA . SER A 1 296 ? 31.615 -7.369 -61.546 1.00 86.81 296 SER A CA 1
ATOM 2317 C C . SER A 1 296 ? 32.675 -8.447 -61.300 1.00 86.81 296 SER A C 1
ATOM 2319 O O . SER A 1 296 ? 32.359 -9.597 -60.976 1.00 86.81 296 SER A O 1
ATOM 2321 N N . ARG A 1 297 ? 33.954 -8.053 -61.385 1.00 88.25 297 ARG A N 1
ATOM 2322 C CA . ARG A 1 297 ? 35.101 -8.948 -61.155 1.00 88.25 297 ARG A CA 1
ATOM 2323 C C . ARG A 1 297 ? 35.071 -9.596 -59.766 1.00 88.25 297 ARG A C 1
ATOM 2325 O O . ARG A 1 297 ? 35.388 -10.775 -59.635 1.00 88.25 297 ARG A O 1
ATOM 2332 N N . VAL A 1 298 ? 34.614 -8.852 -58.754 1.00 87.81 298 VAL A N 1
ATOM 2333 C CA . VAL A 1 298 ? 34.410 -9.342 -57.378 1.00 87.81 298 VAL A CA 1
ATOM 2334 C C . VAL A 1 298 ? 33.307 -10.405 -57.327 1.00 87.81 298 VAL A C 1
ATOM 2336 O O . VAL A 1 298 ? 33.497 -11.464 -56.731 1.00 87.81 298 VAL A O 1
ATOM 2339 N N . ARG A 1 299 ? 32.164 -10.174 -57.993 1.00 88.62 299 ARG A N 1
ATOM 2340 C CA . ARG A 1 299 ? 31.050 -11.143 -58.057 1.00 88.62 299 ARG A CA 1
ATOM 2341 C C . ARG A 1 299 ? 31.452 -12.433 -58.775 1.00 88.62 299 ARG A C 1
ATOM 2343 O O . ARG A 1 299 ? 31.047 -13.513 -58.353 1.00 88.62 299 ARG A O 1
ATOM 2350 N N . ARG A 1 300 ? 32.249 -12.307 -59.839 1.00 89.75 300 ARG A N 1
ATOM 2351 C CA . ARG A 1 300 ? 32.778 -13.413 -60.654 1.00 89.75 300 ARG A CA 1
ATOM 2352 C C . ARG A 1 300 ? 34.016 -14.089 -60.051 1.00 89.75 300 ARG A C 1
ATOM 2354 O O . ARG A 1 300 ? 34.505 -15.045 -60.635 1.00 89.75 300 ARG A O 1
ATOM 2361 N N . LYS A 1 301 ? 34.486 -13.635 -58.879 1.00 87.81 301 LYS A N 1
ATOM 2362 C CA . LYS A 1 301 ? 35.612 -14.221 -58.130 1.00 87.81 301 LYS A CA 1
ATOM 2363 C C . LYS A 1 301 ? 36.922 -14.290 -58.932 1.00 87.81 301 LYS A C 1
ATOM 2365 O O . LYS A 1 301 ? 37.666 -15.260 -58.819 1.00 87.81 301 LYS A O 1
ATOM 2370 N N . PHE A 1 302 ? 37.213 -13.267 -59.736 1.00 87.62 302 PHE A N 1
ATOM 2371 C CA . PHE A 1 302 ? 38.503 -13.176 -60.430 1.00 87.62 302 PHE A CA 1
ATOM 2372 C C . PHE A 1 302 ? 39.669 -13.102 -59.432 1.00 87.62 302 PHE A C 1
ATOM 2374 O O . PHE A 1 302 ? 39.531 -12.559 -58.338 1.00 87.62 302 PHE A O 1
ATOM 2381 N N . LYS A 1 303 ? 40.845 -13.602 -59.819 1.00 86.75 303 LYS A N 1
ATOM 2382 C CA . LYS A 1 303 ? 42.066 -13.496 -59.006 1.00 86.75 303 LYS A CA 1
ATOM 2383 C C . LYS A 1 303 ? 42.443 -12.018 -58.782 1.00 86.75 303 LYS A C 1
ATOM 2385 O O . LYS A 1 303 ? 42.332 -11.207 -59.700 1.00 86.75 303 LYS A O 1
ATOM 2390 N N . GLY A 1 304 ? 42.886 -11.678 -57.567 1.00 84.25 304 GLY A N 1
ATOM 2391 C CA . GLY A 1 304 ? 43.381 -10.337 -57.212 1.00 84.25 304 GLY A CA 1
ATOM 2392 C C . GLY A 1 304 ? 42.318 -9.311 -56.793 1.00 84.25 304 GLY A C 1
ATOM 2393 O O . GLY A 1 304 ? 42.642 -8.138 -56.643 1.00 84.25 304 GLY A O 1
ATOM 2394 N N . VAL A 1 305 ? 41.058 -9.717 -56.604 1.00 84.12 305 VAL A N 1
ATOM 2395 C CA . VAL A 1 305 ? 39.983 -8.837 -56.104 1.00 84.12 305 VAL A CA 1
ATOM 2396 C C . VAL A 1 305 ? 39.619 -9.154 -54.651 1.00 84.12 305 VAL A C 1
ATOM 2398 O O . VAL A 1 305 ? 39.957 -10.217 -54.132 1.00 84.12 305 VAL A O 1
ATOM 2401 N N . THR A 1 306 ? 38.902 -8.240 -53.990 1.00 80.56 306 THR A N 1
ATOM 2402 C CA . THR A 1 306 ? 38.404 -8.448 -52.623 1.00 80.56 306 THR A CA 1
ATOM 2403 C C . THR A 1 306 ? 37.545 -9.712 -52.524 1.00 80.56 306 THR A C 1
ATOM 2405 O O . THR A 1 306 ? 36.677 -9.965 -53.358 1.00 80.56 306 THR A O 1
ATOM 2408 N N . LEU A 1 307 ? 37.780 -10.530 -51.495 1.00 77.44 307 LEU A N 1
ATOM 2409 C CA . LEU A 1 307 ? 37.033 -11.772 -51.294 1.00 77.44 307 LEU A CA 1
ATOM 2410 C C . LEU A 1 307 ? 35.599 -11.476 -50.837 1.00 77.44 307 LEU A C 1
ATOM 2412 O O . LEU A 1 307 ? 35.366 -10.667 -49.938 1.00 77.44 307 LEU A O 1
ATOM 2416 N N . MET A 1 308 ? 34.626 -12.158 -51.444 1.00 79.56 308 MET A N 1
ATOM 2417 C CA . MET A 1 308 ? 33.222 -12.025 -51.060 1.00 79.56 308 MET A CA 1
ATOM 2418 C C . MET A 1 308 ? 32.954 -12.767 -49.734 1.00 79.56 308 MET A C 1
ATOM 2420 O O . MET A 1 308 ? 33.379 -13.918 -49.594 1.00 79.56 308 MET A O 1
ATOM 2424 N N . PRO A 1 309 ? 32.211 -12.178 -48.777 1.00 77.12 309 PRO A N 1
ATOM 2425 C CA . PRO A 1 309 ? 31.785 -12.858 -47.566 1.00 77.12 309 PRO A CA 1
ATOM 2426 C C . PRO A 1 309 ? 30.957 -14.100 -47.905 1.00 77.12 309 PRO A C 1
ATOM 2428 O O . PRO A 1 309 ? 29.972 -14.023 -48.640 1.00 77.12 309 PRO A O 1
ATOM 2431 N N . ASN A 1 310 ? 31.363 -15.248 -47.370 1.00 67.31 310 ASN A N 1
ATOM 2432 C CA . ASN A 1 310 ? 30.694 -16.529 -47.533 1.00 67.31 310 ASN A CA 1
ATOM 2433 C C . ASN A 1 310 ? 29.685 -16.805 -46.395 1.00 67.31 310 ASN A C 1
ATOM 2435 O O . ASN A 1 310 ? 29.837 -16.319 -45.280 1.00 67.31 310 ASN A O 1
ATOM 2439 N N . ILE A 1 311 ? 28.672 -17.635 -46.644 1.00 59.47 311 ILE A N 1
ATOM 2440 C CA . ILE A 1 311 ? 27.487 -17.890 -45.788 1.00 59.47 311 ILE A CA 1
ATOM 2441 C C . ILE A 1 311 ? 27.793 -18.441 -44.367 1.00 59.47 311 ILE A C 1
ATOM 2443 O O . ILE A 1 311 ? 26.913 -18.528 -43.514 1.00 59.47 311 ILE A O 1
ATOM 2447 N N . GLY A 1 312 ? 29.058 -18.731 -44.043 1.00 60.81 312 GLY A N 1
ATOM 2448 C CA . GLY A 1 312 ? 29.508 -19.274 -42.755 1.00 60.81 312 GLY A CA 1
ATOM 2449 C C . GLY A 1 312 ? 29.814 -18.273 -41.623 1.00 60.81 312 GLY A C 1
ATOM 2450 O O . GLY A 1 312 ? 30.262 -18.706 -40.557 1.00 60.81 312 GLY A O 1
ATOM 2451 N N . TYR A 1 313 ? 29.607 -16.962 -41.790 1.00 62.25 313 TYR A N 1
ATOM 2452 C CA . TYR A 1 313 ? 29.860 -15.943 -40.745 1.00 62.25 313 TYR A CA 1
ATOM 2453 C C . TYR A 1 313 ? 28.719 -15.837 -39.702 1.00 62.25 313 TYR A C 1
ATOM 2455 O O . TYR A 1 313 ? 28.192 -14.762 -39.429 1.00 62.25 313 TYR A O 1
ATOM 2463 N N . GLY A 1 314 ? 28.299 -16.973 -39.133 1.00 68.06 314 GLY A N 1
ATOM 2464 C CA . GLY A 1 314 ? 27.187 -17.056 -38.172 1.00 68.06 314 GLY A CA 1
ATOM 2465 C C . GLY A 1 314 ? 27.545 -16.732 -36.710 1.00 68.06 314 GLY A C 1
ATOM 2466 O O . GLY A 1 314 ? 28.695 -16.465 -36.365 1.00 68.06 314 GLY A O 1
ATOM 2467 N N . SER A 1 315 ? 26.549 -16.801 -35.818 1.00 76.31 315 SER A N 1
ATOM 2468 C CA . SER A 1 315 ? 26.750 -16.744 -34.356 1.00 76.31 315 SER A CA 1
ATOM 2469 C C . SER A 1 315 ? 27.526 -17.959 -33.836 1.00 76.31 315 SER A C 1
ATOM 2471 O O . SER A 1 315 ? 27.490 -19.024 -34.469 1.00 76.31 315 SER A O 1
ATOM 2473 N N . ASP A 1 316 ? 28.225 -17.803 -32.704 1.00 81.50 316 ASP A N 1
ATOM 24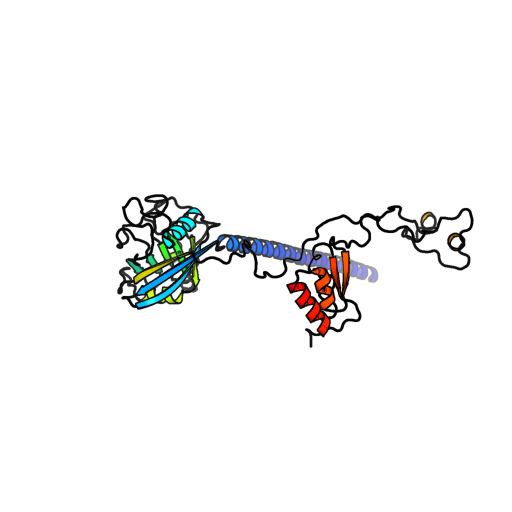74 C CA . ASP A 1 316 ? 28.978 -18.876 -32.035 1.00 81.50 316 ASP A CA 1
ATOM 2475 C C . ASP A 1 316 ? 28.085 -20.105 -31.801 1.00 81.50 316 ASP A C 1
ATOM 2477 O O . ASP A 1 316 ? 26.904 -19.971 -31.503 1.00 81.50 316 ASP A O 1
ATOM 2481 N N . LYS A 1 317 ? 28.629 -21.320 -31.960 1.00 82.12 317 LYS A N 1
ATOM 2482 C CA . LYS A 1 317 ? 27.893 -22.578 -31.756 1.00 82.12 317 LYS A CA 1
ATOM 2483 C C . LYS A 1 317 ? 27.264 -22.619 -30.357 1.00 82.12 317 LYS A C 1
ATOM 2485 O O . LYS A 1 317 ? 26.142 -23.095 -30.231 1.00 82.12 317 LYS A O 1
ATOM 2490 N N . LYS A 1 318 ? 27.942 -22.062 -29.342 1.00 81.06 318 LYS A N 1
ATOM 2491 C CA . LYS A 1 318 ? 27.461 -22.005 -27.948 1.00 81.06 318 LYS A CA 1
ATOM 2492 C C . LYS A 1 318 ? 26.263 -21.068 -27.740 1.00 81.06 318 LYS A C 1
ATOM 2494 O O . LYS A 1 318 ? 25.462 -21.313 -26.842 1.00 81.06 318 LYS A O 1
ATOM 2499 N N . THR A 1 319 ? 26.144 -20.010 -28.545 1.00 83.62 319 THR A N 1
ATOM 2500 C CA . THR A 1 319 ? 25.102 -18.968 -28.415 1.00 83.62 319 THR A CA 1
ATOM 2501 C C . THR A 1 319 ? 24.140 -18.928 -29.604 1.00 83.62 319 THR A C 1
ATOM 2503 O O . THR A 1 319 ? 23.244 -18.088 -29.671 1.00 83.62 319 THR A O 1
ATOM 2506 N N . ARG A 1 320 ? 24.280 -19.851 -30.560 1.00 80.12 320 ARG A N 1
ATOM 2507 C CA . ARG A 1 320 ? 23.385 -19.966 -31.711 1.00 80.12 320 ARG A CA 1
ATOM 2508 C C . ARG A 1 320 ? 21.956 -20.232 -31.215 1.00 80.12 320 ARG A C 1
ATOM 2510 O O . ARG A 1 320 ? 21.754 -21.070 -30.341 1.00 80.12 320 ARG A O 1
ATOM 2517 N N . HIS A 1 321 ? 20.983 -19.532 -31.801 1.00 83.81 321 HIS A N 1
ATOM 2518 C CA . HIS A 1 321 ? 19.545 -19.598 -31.479 1.00 83.81 321 HIS A CA 1
ATOM 2519 C C . HIS A 1 321 ? 19.103 -18.943 -30.162 1.00 83.81 321 HIS A C 1
ATOM 2521 O O . HIS A 1 321 ? 17.909 -18.964 -29.870 1.00 83.81 321 HIS A O 1
ATOM 2527 N N . TYR A 1 322 ? 20.015 -18.334 -29.400 1.00 86.94 322 TYR A N 1
ATOM 2528 C CA . TYR A 1 322 ? 19.630 -17.452 -28.301 1.00 86.94 322 TYR A CA 1
ATOM 2529 C C . TYR A 1 322 ? 19.204 -16.086 -28.840 1.00 86.94 322 TYR A C 1
ATOM 2531 O O . TYR A 1 322 ? 19.847 -15.517 -29.728 1.00 86.94 322 TYR A O 1
ATOM 2539 N N . LEU A 1 323 ? 18.109 -15.577 -28.295 1.00 86.06 323 LEU A N 1
ATOM 2540 C CA . LEU A 1 323 ? 17.633 -14.217 -28.482 1.00 86.06 323 LEU A CA 1
ATOM 2541 C C . LEU A 1 323 ? 18.378 -13.259 -27.530 1.00 86.06 323 LEU A C 1
ATOM 2543 O O . LEU A 1 323 ? 18.966 -13.702 -26.541 1.00 86.06 323 LEU A O 1
ATOM 2547 N N . PRO A 1 324 ? 18.338 -11.937 -27.786 1.00 83.12 324 PRO A N 1
ATOM 2548 C CA . PRO A 1 324 ? 18.936 -10.939 -26.894 1.00 83.12 324 PRO A CA 1
ATOM 2549 C C . PRO A 1 324 ? 18.376 -10.964 -25.465 1.00 83.12 324 PRO A C 1
ATOM 2551 O O . PRO A 1 324 ? 19.070 -10.576 -24.536 1.00 83.12 324 PRO A O 1
ATOM 2554 N N . ASN A 1 325 ? 17.144 -11.452 -25.295 1.00 80.06 325 ASN A N 1
ATOM 2555 C CA . ASN A 1 325 ? 16.488 -11.634 -23.999 1.00 80.06 325 ASN A CA 1
ATOM 2556 C C . ASN A 1 325 ? 16.993 -12.867 -23.216 1.00 80.06 325 ASN A C 1
ATOM 2558 O O . ASN A 1 325 ? 16.489 -13.135 -22.134 1.00 80.06 325 ASN A O 1
ATOM 2562 N N . GLY A 1 326 ? 17.940 -13.644 -23.757 1.00 84.50 326 GLY A N 1
ATOM 2563 C CA . GLY A 1 326 ? 18.499 -14.833 -23.105 1.00 84.50 326 GLY A CA 1
ATOM 2564 C C . GLY A 1 326 ? 17.711 -16.133 -23.318 1.00 84.50 326 GLY A C 1
ATOM 2565 O O . GLY A 1 326 ? 18.181 -17.195 -22.910 1.00 84.50 326 GLY A O 1
ATOM 2566 N N . PHE A 1 327 ? 16.567 -16.097 -24.007 1.00 89.31 327 PHE A N 1
ATOM 2567 C CA . PHE A 1 327 ? 15.765 -17.284 -24.316 1.00 89.31 327 PHE A CA 1
ATOM 2568 C C . PHE A 1 327 ? 16.089 -17.877 -25.685 1.00 89.31 327 PHE A C 1
ATOM 2570 O O . PHE A 1 327 ? 16.543 -17.192 -26.603 1.00 89.31 327 PHE A O 1
ATOM 2577 N N . LYS A 1 328 ? 15.799 -19.166 -25.861 1.00 90.12 328 LYS A N 1
ATOM 2578 C CA . LYS A 1 328 ? 15.658 -19.767 -27.191 1.00 90.12 328 LYS A CA 1
ATOM 2579 C C . LYS A 1 328 ? 14.229 -19.589 -27.679 1.00 90.12 328 LYS A C 1
ATOM 2581 O O . LYS A 1 328 ? 13.295 -19.723 -26.899 1.00 90.12 328 LYS A O 1
ATOM 2586 N N . LYS A 1 329 ? 14.042 -19.315 -28.964 1.00 91.00 329 LYS A N 1
ATOM 2587 C CA . LYS A 1 329 ? 12.697 -19.204 -29.537 1.00 91.00 329 LYS A CA 1
ATOM 2588 C C . LYS A 1 329 ? 12.110 -20.575 -29.870 1.00 91.00 329 LYS A C 1
ATOM 2590 O O . LYS A 1 329 ? 12.810 -21.413 -30.439 1.00 91.00 329 LYS A O 1
ATOM 2595 N N . PHE A 1 330 ? 10.840 -20.768 -29.546 1.00 93.50 330 PHE A N 1
ATOM 2596 C CA . PHE A 1 330 ? 10.030 -21.912 -29.942 1.00 93.50 330 PHE A CA 1
ATOM 2597 C C . PHE A 1 330 ? 8.775 -21.395 -30.647 1.00 93.50 330 PHE A C 1
ATOM 2599 O O . PHE A 1 330 ? 8.058 -20.561 -30.099 1.00 93.50 330 PHE A O 1
ATOM 2606 N N . LEU A 1 331 ? 8.558 -21.829 -31.887 1.00 94.81 331 LEU A N 1
ATOM 2607 C CA . LEU A 1 331 ? 7.421 -21.387 -32.688 1.00 94.81 331 LEU A CA 1
ATOM 2608 C C . LEU A 1 331 ? 6.178 -22.174 -32.260 1.00 94.81 331 LEU A C 1
ATOM 2610 O O . LEU A 1 331 ? 6.224 -23.399 -32.266 1.00 94.81 331 LEU A O 1
ATOM 2614 N N . VAL A 1 332 ? 5.100 -21.474 -31.912 1.00 94.75 332 VAL A N 1
ATOM 2615 C CA . VAL A 1 332 ? 3.854 -22.069 -31.410 1.00 94.75 332 VAL A CA 1
ATOM 2616 C C . VAL A 1 332 ? 2.708 -21.784 -32.378 1.00 94.75 332 VAL A C 1
ATOM 2618 O O . VAL A 1 332 ? 2.467 -20.629 -32.745 1.00 94.75 332 VAL A O 1
ATOM 2621 N N . HIS A 1 333 ? 1.977 -22.829 -32.761 1.00 94.19 333 HIS A N 1
ATOM 2622 C CA . HIS A 1 333 ? 0.762 -22.747 -33.573 1.00 94.19 333 HIS A CA 1
ATOM 2623 C C . HIS A 1 333 ? -0.514 -22.953 -32.751 1.00 94.19 333 HIS A C 1
ATOM 2625 O O . HIS A 1 333 ? -1.550 -22.374 -33.079 1.00 94.19 333 HIS A O 1
ATOM 2631 N N . ASN A 1 334 ? -0.440 -23.756 -31.685 1.00 93.50 334 ASN A N 1
ATOM 2632 C CA . ASN A 1 334 ? -1.592 -24.189 -30.896 1.00 93.50 334 ASN A CA 1
ATOM 2633 C C . ASN A 1 334 ? -1.331 -24.109 -29.387 1.00 93.50 334 ASN A C 1
ATOM 2635 O O . ASN A 1 334 ? -0.191 -24.132 -28.937 1.00 93.50 334 ASN A O 1
ATOM 2639 N N . VAL A 1 335 ? -2.403 -24.109 -28.592 1.00 92.69 335 VAL A N 1
ATOM 2640 C CA . VAL A 1 335 ? -2.330 -24.055 -27.120 1.00 92.69 335 VAL A CA 1
ATOM 2641 C C . VAL A 1 335 ? -1.595 -25.268 -26.531 1.00 92.69 335 VAL A C 1
ATOM 2643 O O . VAL A 1 335 ? -0.777 -25.106 -25.633 1.00 92.69 335 VAL A O 1
ATOM 2646 N N . LYS A 1 336 ? -1.809 -26.473 -27.079 1.00 92.62 336 LYS A N 1
ATOM 2647 C CA . LYS A 1 336 ? -1.151 -27.712 -26.614 1.00 92.62 336 LYS A CA 1
ATOM 2648 C C . LYS A 1 336 ? 0.376 -27.666 -26.735 1.00 92.62 336 LYS A C 1
ATOM 2650 O O . LYS A 1 336 ? 1.086 -28.248 -25.927 1.00 92.62 336 LYS A O 1
ATOM 2655 N N . GLU A 1 337 ? 0.903 -26.936 -27.716 1.00 91.44 337 GLU A N 1
ATOM 2656 C CA . GLU A 1 337 ? 2.353 -26.803 -27.909 1.00 91.44 337 GLU A CA 1
ATOM 2657 C C . GLU A 1 337 ? 3.019 -25.979 -26.790 1.00 91.44 337 GLU A C 1
ATOM 2659 O O . GLU A 1 337 ? 4.225 -26.106 -26.581 1.00 91.44 337 GLU A O 1
ATOM 2664 N N . LEU A 1 338 ? 2.252 -25.185 -26.026 1.00 91.12 338 LEU A N 1
ATOM 2665 C CA . LEU A 1 338 ? 2.751 -24.500 -24.828 1.00 91.12 338 LEU A CA 1
ATOM 2666 C C . LEU A 1 338 ? 3.015 -25.461 -23.665 1.00 91.12 338 LEU A C 1
ATOM 2668 O O . LEU A 1 338 ? 3.863 -25.168 -22.827 1.00 91.12 338 LEU A O 1
ATOM 2672 N N . GLU A 1 339 ? 2.343 -26.611 -23.607 1.00 88.75 339 GLU A N 1
ATOM 2673 C CA . GLU A 1 339 ? 2.537 -27.590 -22.527 1.00 88.75 339 GLU A CA 1
ATOM 2674 C C . GLU A 1 339 ? 3.940 -28.204 -22.577 1.00 88.75 339 GLU A C 1
ATOM 2676 O O . GLU A 1 339 ? 4.551 -28.462 -21.542 1.00 88.75 339 GLU A O 1
ATOM 2681 N N . ILE A 1 340 ? 4.520 -28.312 -23.778 1.00 88.44 340 ILE A N 1
ATOM 2682 C CA . ILE A 1 340 ? 5.917 -28.723 -23.991 1.00 88.44 340 ILE A CA 1
ATOM 2683 C C . ILE A 1 340 ? 6.886 -27.745 -23.301 1.00 88.44 340 ILE A C 1
ATOM 2685 O O . ILE A 1 340 ? 7.977 -28.123 -22.869 1.00 88.44 340 ILE A O 1
ATOM 2689 N N . LEU A 1 341 ? 6.491 -26.475 -23.169 1.00 86.56 341 LEU A N 1
ATOM 2690 C CA . LEU A 1 341 ? 7.283 -25.434 -22.521 1.00 86.56 341 LEU A CA 1
ATOM 2691 C C . LEU A 1 341 ? 7.102 -25.395 -21.000 1.00 86.56 341 LEU A C 1
ATOM 2693 O O . LEU A 1 341 ? 7.887 -24.721 -20.342 1.00 86.56 341 LEU A O 1
ATOM 2697 N N . MET A 1 342 ? 6.169 -26.157 -20.423 1.00 84.81 342 MET A N 1
ATOM 2698 C CA . MET A 1 342 ? 5.906 -26.166 -18.978 1.00 84.81 342 MET A CA 1
ATOM 2699 C C . MET A 1 342 ? 7.152 -26.536 -18.159 1.00 84.81 342 MET A C 1
ATOM 2701 O O . MET A 1 342 ? 7.464 -25.886 -17.168 1.00 84.81 342 MET A O 1
ATOM 2705 N N . MET A 1 343 ? 7.929 -27.527 -18.611 1.00 84.19 343 MET A N 1
ATOM 2706 C CA . MET A 1 343 ? 9.182 -27.937 -17.950 1.00 84.19 343 MET A CA 1
ATOM 2707 C C . MET A 1 343 ? 10.417 -27.151 -18.426 1.00 84.19 343 MET A C 1
ATOM 2709 O O . MET A 1 343 ? 11.538 -27.369 -17.960 1.00 84.19 343 MET A O 1
ATOM 2713 N N . HIS A 1 344 ? 10.252 -26.265 -19.408 1.00 87.31 344 HIS A N 1
ATOM 2714 C CA . HIS A 1 344 ? 11.349 -25.630 -20.140 1.00 87.31 344 HIS A CA 1
ATOM 2715 C C . HIS A 1 344 ? 11.211 -24.104 -20.262 1.00 87.31 344 HIS A C 1
ATOM 2717 O O . HIS A 1 344 ? 11.978 -23.469 -20.997 1.00 87.31 344 HIS A O 1
ATOM 2723 N N . ASN A 1 345 ? 10.294 -23.516 -19.498 1.00 84.50 345 ASN A N 1
ATOM 2724 C CA . ASN A 1 345 ? 9.926 -22.102 -19.500 1.00 84.50 345 ASN A CA 1
ATOM 2725 C C . ASN A 1 345 ? 11.105 -21.157 -19.219 1.00 84.50 345 ASN A C 1
ATOM 2727 O O . ASN A 1 345 ? 11.171 -20.063 -19.765 1.00 84.50 345 ASN A O 1
ATOM 2731 N N . ARG A 1 346 ? 12.116 -21.602 -18.463 1.00 85.75 346 ARG A N 1
ATOM 2732 C CA . ARG A 1 346 ? 13.335 -20.813 -18.201 1.00 85.75 346 ARG A CA 1
ATOM 2733 C C . ARG A 1 346 ? 14.407 -20.899 -19.297 1.00 85.75 346 ARG A C 1
ATOM 2735 O O . ARG A 1 346 ? 15.454 -20.261 -19.193 1.00 85.75 346 ARG A O 1
ATOM 2742 N N . LYS A 1 347 ? 14.224 -21.725 -20.330 1.00 87.88 347 LYS A N 1
ATOM 2743 C CA . LYS A 1 347 ? 15.192 -21.905 -21.436 1.00 87.88 347 LYS A CA 1
ATOM 2744 C C . LYS A 1 347 ? 14.614 -21.480 -22.779 1.00 87.88 347 LYS A C 1
ATOM 2746 O O . LYS A 1 347 ? 15.360 -20.986 -23.629 1.00 87.88 347 LYS A O 1
ATOM 2751 N N . TYR A 1 348 ? 13.315 -21.675 -22.965 1.00 90.94 348 TYR A N 1
ATOM 2752 C CA . TYR A 1 348 ? 12.609 -21.377 -24.199 1.00 90.94 348 TYR A CA 1
ATOM 2753 C C . TYR A 1 348 ? 11.510 -20.347 -23.954 1.00 90.94 348 TYR A C 1
ATOM 2755 O O . TYR A 1 348 ? 10.847 -20.362 -22.927 1.00 90.94 348 TYR A O 1
ATOM 2763 N N . CYS A 1 349 ? 11.328 -19.470 -24.930 1.00 92.19 349 CYS A N 1
ATOM 2764 C CA . CYS A 1 349 ? 10.212 -18.543 -25.028 1.00 92.19 349 CYS A CA 1
ATOM 2765 C C . CYS A 1 349 ? 9.351 -18.934 -26.230 1.00 92.19 349 CYS A C 1
ATOM 2767 O O . CYS A 1 349 ? 9.863 -19.471 -27.220 1.00 92.19 349 CYS A O 1
ATOM 2769 N N . ALA A 1 350 ? 8.059 -18.645 -26.152 1.00 94.19 350 ALA A N 1
ATOM 2770 C CA . ALA A 1 350 ? 7.122 -18.875 -27.235 1.00 94.19 350 ALA A CA 1
ATOM 2771 C C . ALA A 1 350 ? 7.119 -17.689 -28.216 1.00 94.19 350 ALA A C 1
ATOM 2773 O O . ALA A 1 350 ? 7.142 -16.517 -27.834 1.00 94.19 350 ALA A O 1
ATOM 2774 N N . GLU A 1 351 ? 7.075 -17.993 -29.506 1.00 93.88 351 GLU A N 1
ATOM 2775 C CA . GLU A 1 351 ? 6.816 -17.046 -30.588 1.00 93.88 351 GLU A CA 1
ATOM 2776 C C . GLU A 1 351 ? 5.590 -17.550 -31.352 1.00 93.88 351 GLU A C 1
ATOM 2778 O O . GLU A 1 351 ? 5.619 -18.634 -31.934 1.00 93.88 351 GLU A O 1
ATOM 2783 N N . ILE A 1 352 ? 4.494 -16.788 -31.338 1.00 94.19 352 ILE A N 1
ATOM 2784 C CA . ILE A 1 352 ? 3.252 -17.222 -31.982 1.00 94.19 352 ILE A CA 1
ATOM 2785 C C . ILE A 1 352 ? 3.399 -17.107 -33.495 1.00 94.19 352 ILE A C 1
ATOM 2787 O O . ILE A 1 352 ? 3.739 -16.035 -34.012 1.00 94.19 352 ILE A O 1
ATOM 2791 N N . ALA A 1 353 ? 3.104 -18.185 -34.216 1.00 94.44 353 ALA A N 1
ATOM 2792 C CA . ALA A 1 353 ? 3.222 -18.213 -35.663 1.00 94.44 353 ALA A CA 1
ATOM 2793 C C . ALA A 1 353 ? 2.321 -17.171 -36.357 1.00 94.44 353 ALA A C 1
ATOM 2795 O O . ALA A 1 353 ? 1.260 -16.757 -35.872 1.00 94.44 353 ALA A O 1
ATOM 2796 N N . HIS A 1 354 ? 2.761 -16.717 -37.531 1.00 90.62 354 HIS A N 1
ATOM 2797 C CA . HIS A 1 354 ? 2.089 -15.659 -38.290 1.00 90.62 354 HIS A CA 1
ATOM 2798 C C . HIS A 1 354 ? 0.738 -16.095 -38.883 1.00 90.62 354 HIS A C 1
ATOM 2800 O O . HIS A 1 354 ? -0.083 -15.243 -39.204 1.00 90.62 354 HIS A O 1
ATOM 2806 N N . ASN A 1 355 ? 0.495 -17.396 -39.036 1.00 91.31 355 ASN A N 1
ATOM 2807 C CA . ASN A 1 355 ? -0.734 -17.956 -39.600 1.00 91.31 355 ASN A CA 1
ATOM 2808 C C . ASN A 1 355 ? -1.831 -18.226 -38.549 1.00 91.31 355 ASN A C 1
ATOM 2810 O O . ASN A 1 355 ? -2.903 -18.706 -38.898 1.00 91.31 355 ASN A O 1
ATOM 2814 N N . VAL A 1 356 ? -1.590 -17.914 -37.270 1.00 91.00 356 VAL A N 1
ATOM 2815 C CA . VAL A 1 356 ? -2.568 -18.117 -36.188 1.00 91.00 356 VAL A CA 1
ATOM 2816 C C . VAL A 1 356 ? -3.561 -16.950 -36.131 1.00 91.00 356 VAL A C 1
ATOM 2818 O O . VAL A 1 356 ? -3.149 -15.786 -36.071 1.00 91.00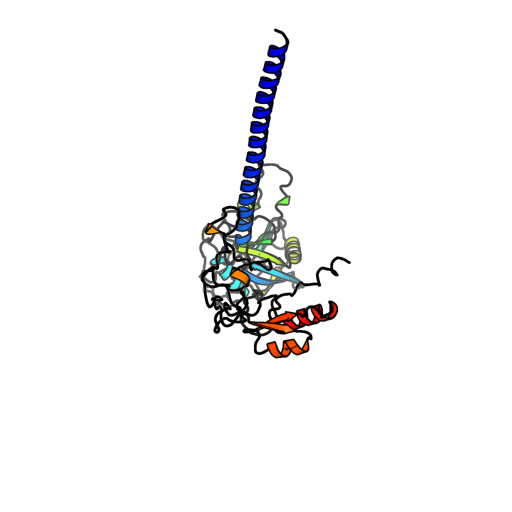 356 VAL A O 1
ATOM 2821 N N . SER A 1 357 ? -4.859 -17.275 -36.120 1.00 89.19 357 SER A N 1
ATOM 2822 C CA . SER A 1 357 ? -5.987 -16.335 -35.976 1.00 89.19 357 SER A CA 1
ATOM 2823 C C . SER A 1 357 ? -5.937 -15.540 -34.663 1.00 89.19 357 SER A C 1
ATOM 2825 O O . SER A 1 357 ? -5.431 -16.055 -33.666 1.00 89.19 357 SER A O 1
ATOM 2827 N N . THR A 1 358 ? -6.530 -14.343 -34.613 1.00 86.69 358 THR A N 1
ATOM 2828 C CA . THR A 1 358 ? -6.532 -13.462 -33.422 1.00 86.69 358 THR A CA 1
ATOM 2829 C C . THR A 1 358 ? -7.166 -14.109 -32.189 1.00 86.69 358 THR A C 1
ATOM 2831 O O . THR A 1 358 ? -6.561 -14.090 -31.120 1.00 86.69 358 THR A O 1
ATOM 2834 N N . ARG A 1 359 ? -8.309 -14.791 -32.344 1.00 88.25 359 ARG A N 1
ATOM 2835 C CA . ARG A 1 359 ? -8.966 -15.533 -31.253 1.00 88.25 359 ARG A CA 1
ATOM 2836 C C . ARG A 1 359 ? -8.033 -16.563 -30.603 1.00 88.25 359 ARG A C 1
ATOM 2838 O O . ARG A 1 359 ? -7.781 -16.500 -29.406 1.00 88.25 359 ARG A O 1
ATOM 2845 N N . LYS A 1 360 ? -7.429 -17.443 -31.411 1.00 90.12 360 LYS A N 1
ATOM 2846 C CA . LYS A 1 360 ? -6.439 -18.424 -30.927 1.00 90.12 360 LYS A CA 1
ATOM 2847 C C . LYS A 1 360 ? -5.189 -17.768 -30.336 1.00 90.12 360 LYS A C 1
ATOM 2849 O O . LYS A 1 360 ? -4.599 -18.313 -29.415 1.00 90.12 360 LYS A O 1
ATOM 2854 N N . ARG A 1 361 ? -4.764 -16.602 -30.839 1.00 91.56 361 ARG A N 1
ATOM 2855 C CA . ARG A 1 361 ? -3.650 -15.846 -30.240 1.00 91.56 361 ARG A CA 1
ATOM 2856 C C . ARG A 1 361 ? -3.973 -15.432 -28.809 1.00 91.56 361 ARG A C 1
ATOM 2858 O O . ARG A 1 361 ? -3.115 -15.614 -27.955 1.00 91.56 361 ARG A O 1
ATOM 2865 N N . LYS A 1 362 ? -5.185 -14.931 -28.551 1.00 90.00 362 LYS A N 1
ATOM 2866 C CA . LYS A 1 362 ? -5.641 -14.577 -27.200 1.00 90.00 362 LYS A CA 1
ATOM 2867 C C . LYS A 1 362 ? -5.602 -15.794 -26.271 1.00 90.00 362 LYS A C 1
ATOM 2869 O O . LYS A 1 362 ? -4.963 -15.724 -25.229 1.00 90.00 362 LYS A O 1
ATOM 2874 N N . GLU A 1 363 ? -6.138 -16.930 -26.717 1.00 92.31 363 GLU A N 1
ATOM 2875 C CA . GLU A 1 363 ? -6.099 -18.199 -25.968 1.00 92.31 363 GLU A CA 1
ATOM 2876 C C . GLU A 1 363 ? -4.657 -18.657 -25.661 1.00 92.31 363 GLU A C 1
ATOM 2878 O O . GLU A 1 363 ? -4.349 -19.077 -24.547 1.00 92.31 363 GLU A O 1
ATOM 2883 N N . ILE A 1 364 ? -3.743 -18.543 -26.632 1.00 92.88 364 ILE A N 1
ATOM 2884 C CA . ILE A 1 364 ? -2.319 -18.876 -26.456 1.00 92.88 364 ILE A CA 1
ATOM 2885 C C . ILE A 1 364 ? -1.653 -17.920 -25.457 1.00 92.88 364 ILE A C 1
ATOM 2887 O O . ILE A 1 364 ? -0.873 -18.370 -24.623 1.00 92.88 364 ILE A O 1
ATOM 2891 N N . VAL A 1 365 ? -1.940 -16.618 -25.516 1.00 92.00 365 VAL A N 1
ATOM 2892 C CA . VAL A 1 365 ? -1.366 -15.626 -24.590 1.00 92.00 365 VAL A CA 1
ATOM 2893 C C . VAL A 1 365 ? -1.880 -15.842 -23.166 1.00 92.00 365 VAL A C 1
ATOM 2895 O O . VAL A 1 365 ? -1.076 -15.883 -22.236 1.00 92.00 365 VAL A O 1
ATOM 2898 N N . GLU A 1 366 ? -3.186 -16.051 -22.991 1.00 90.69 366 GLU A N 1
ATOM 2899 C CA . GLU A 1 366 ? -3.796 -16.359 -21.692 1.00 90.69 366 GLU A CA 1
ATOM 2900 C C . GLU A 1 366 ? -3.217 -17.650 -21.104 1.00 90.69 366 GLU A C 1
ATOM 2902 O O . GLU A 1 366 ? -2.778 -17.672 -19.952 1.00 90.69 366 GLU A O 1
ATOM 2907 N N . ARG A 1 367 ? -3.119 -18.717 -21.910 1.00 92.50 367 ARG A N 1
ATOM 2908 C CA . ARG A 1 367 ? -2.526 -19.980 -21.456 1.00 92.50 367 ARG A CA 1
ATOM 2909 C C . ARG A 1 367 ? -1.039 -19.844 -21.134 1.00 92.50 367 ARG A C 1
ATOM 2911 O O . ARG A 1 367 ? -0.578 -20.422 -20.155 1.00 92.50 367 ARG A O 1
ATOM 2918 N N . ALA A 1 368 ? -0.282 -19.087 -21.925 1.00 91.44 368 ALA A N 1
ATOM 2919 C CA . ALA A 1 368 ? 1.132 -18.843 -21.655 1.00 91.44 368 ALA A CA 1
ATOM 2920 C C . ALA A 1 368 ? 1.331 -18.076 -20.341 1.00 91.44 368 ALA A C 1
ATOM 2922 O O . ALA A 1 368 ? 2.264 -18.384 -19.603 1.00 91.44 368 ALA A O 1
ATOM 2923 N N . SER A 1 369 ? 0.425 -17.148 -20.010 1.00 88.12 369 SER A N 1
ATOM 2924 C CA . SER A 1 369 ? 0.424 -16.453 -18.719 1.00 88.12 369 SER A CA 1
ATOM 2925 C C . SER A 1 369 ? 0.179 -17.404 -17.545 1.00 88.12 369 SER A C 1
ATOM 2927 O O . SER A 1 369 ? 0.786 -17.231 -16.495 1.00 88.12 369 SER A O 1
ATOM 2929 N N . GLN A 1 370 ? -0.683 -18.413 -17.709 1.00 89.19 370 GLN A N 1
ATOM 2930 C CA . GLN A 1 370 ? -0.922 -19.433 -16.676 1.00 89.19 370 GLN A CA 1
ATOM 2931 C C . GLN A 1 370 ? 0.292 -20.347 -16.460 1.00 89.19 370 GLN A C 1
ATOM 2933 O O . GLN A 1 370 ? 0.535 -20.793 -15.344 1.00 89.19 370 GLN A O 1
ATOM 2938 N N . LEU A 1 371 ? 1.035 -20.645 -17.530 1.00 87.06 371 LEU A N 1
ATOM 2939 C CA . LEU A 1 371 ? 2.195 -21.545 -17.511 1.00 87.06 371 LEU A CA 1
ATOM 2940 C C . LEU A 1 371 ? 3.528 -20.823 -17.238 1.00 87.06 371 LEU A C 1
ATOM 2942 O O . LEU A 1 371 ? 4.580 -21.460 -17.292 1.00 87.06 371 LEU A O 1
ATOM 2946 N N . ASP A 1 372 ? 3.492 -19.511 -16.983 1.00 87.31 372 ASP A N 1
ATOM 2947 C CA . ASP A 1 372 ? 4.671 -18.645 -16.850 1.00 87.31 372 ASP A CA 1
ATOM 2948 C C . ASP A 1 372 ? 5.660 -18.815 -18.022 1.00 87.31 372 ASP A C 1
ATOM 2950 O O . ASP A 1 372 ? 6.854 -19.078 -17.862 1.00 87.31 372 ASP A O 1
ATOM 2954 N N . VAL A 1 373 ? 5.141 -18.737 -19.251 1.00 89.75 373 VAL A N 1
ATOM 2955 C CA . VAL A 1 373 ? 5.941 -18.814 -20.479 1.00 89.75 373 VAL A CA 1
ATOM 2956 C C . VAL A 1 373 ? 6.016 -17.438 -21.129 1.00 89.75 373 VAL A C 1
ATOM 2958 O O . VAL A 1 373 ? 5.010 -16.838 -21.503 1.00 89.75 373 VAL A O 1
ATOM 2961 N N . VAL A 1 374 ? 7.240 -16.962 -21.357 1.00 89.75 374 VAL A N 1
ATOM 2962 C CA . VAL A 1 374 ? 7.501 -15.691 -22.043 1.00 89.75 374 VAL A CA 1
ATOM 2963 C C . VAL A 1 374 ? 7.083 -15.780 -23.512 1.00 89.75 374 VAL A C 1
ATOM 2965 O O . VAL A 1 374 ? 7.646 -16.573 -24.269 1.00 89.75 374 VAL A O 1
ATOM 2968 N N . VAL A 1 375 ? 6.154 -14.919 -23.940 1.00 91.50 375 VAL A N 1
ATOM 2969 C CA . VAL A 1 375 ? 5.744 -14.776 -25.348 1.00 91.50 375 VAL A CA 1
ATOM 2970 C C . VAL A 1 375 ? 6.381 -13.527 -25.962 1.00 91.50 375 VAL A C 1
ATOM 2972 O O . VAL A 1 375 ? 6.158 -12.410 -25.497 1.00 91.50 375 VAL A O 1
ATOM 2975 N N . THR A 1 376 ? 7.164 -13.687 -27.032 1.00 90.31 376 THR A N 1
ATOM 2976 C CA . THR A 1 376 ? 7.943 -12.582 -27.633 1.00 90.31 376 THR A CA 1
ATOM 2977 C C . THR A 1 376 ? 7.093 -11.586 -28.420 1.00 90.31 376 THR A C 1
ATOM 2979 O O . THR A 1 376 ? 7.383 -10.393 -28.425 1.00 90.31 376 THR A O 1
ATOM 2982 N N . ASN A 1 377 ? 6.029 -12.055 -29.068 1.00 90.50 377 ASN A N 1
ATOM 2983 C CA . ASN A 1 377 ? 5.145 -11.259 -29.916 1.00 90.50 377 ASN A CA 1
ATOM 2984 C C . ASN A 1 377 ? 3.726 -11.139 -29.334 1.00 90.50 377 ASN A C 1
ATOM 2986 O O . ASN A 1 377 ? 2.754 -11.142 -30.090 1.00 90.50 377 ASN A O 1
ATOM 2990 N N . LYS A 1 378 ? 3.616 -11.008 -27.999 1.00 85.88 378 LYS A N 1
ATOM 2991 C CA . LYS A 1 378 ? 2.337 -11.026 -27.263 1.00 85.88 378 LYS A CA 1
ATOM 2992 C C . LYS A 1 378 ? 1.294 -10.034 -27.796 1.00 85.88 378 LYS A C 1
ATOM 2994 O O . LYS A 1 378 ? 0.134 -10.389 -27.908 1.00 85.88 378 LYS A O 1
ATOM 2999 N N . LEU A 1 379 ? 1.713 -8.832 -28.203 1.00 83.50 379 LEU A N 1
ATOM 3000 C CA . LEU A 1 379 ? 0.813 -7.760 -28.668 1.00 83.50 379 LEU A CA 1
ATOM 3001 C C . LEU A 1 379 ? 0.521 -7.782 -30.180 1.00 83.50 379 LEU A C 1
ATOM 3003 O O . LEU A 1 379 ? -0.235 -6.951 -30.684 1.00 83.50 379 LEU A O 1
ATOM 3007 N N . ALA A 1 380 ? 1.144 -8.680 -30.945 1.00 80.88 380 ALA A N 1
ATOM 3008 C CA . ALA A 1 380 ? 1.017 -8.661 -32.398 1.00 80.88 380 ALA A CA 1
ATOM 3009 C C . ALA A 1 380 ? -0.404 -9.067 -32.837 1.00 80.88 380 ALA A C 1
ATOM 3011 O O . ALA A 1 380 ? -0.874 -10.147 -32.476 1.00 80.88 380 ALA A O 1
ATOM 3012 N N . ARG A 1 381 ? -1.051 -8.241 -33.677 1.00 71.44 381 ARG A N 1
ATOM 3013 C CA . ARG A 1 381 ? -2.419 -8.431 -34.220 1.00 71.44 381 ARG A CA 1
ATOM 3014 C C . ARG A 1 381 ? -3.575 -8.422 -33.204 1.00 71.44 381 ARG A C 1
ATOM 3016 O O . ARG A 1 381 ? -4.698 -8.691 -33.607 1.00 71.44 381 ARG A O 1
ATOM 3023 N N . LEU A 1 382 ? -3.323 -8.134 -31.926 1.00 65.56 382 LEU A N 1
ATOM 3024 C CA . LEU A 1 382 ? -4.390 -7.971 -30.924 1.00 65.56 382 LEU A CA 1
ATOM 3025 C C . LEU A 1 382 ? -4.909 -6.525 -30.866 1.00 65.56 382 LEU A C 1
ATOM 3027 O O . LEU A 1 382 ? -6.109 -6.328 -30.758 1.00 65.56 382 LEU A O 1
ATOM 3031 N N . ARG A 1 383 ? -4.032 -5.528 -31.067 1.00 59.47 383 ARG A N 1
ATOM 3032 C CA . ARG A 1 383 ? -4.403 -4.097 -31.056 1.00 59.47 383 ARG A CA 1
ATOM 3033 C C . ARG A 1 383 ? -5.491 -3.714 -32.065 1.00 59.47 383 ARG A C 1
ATOM 3035 O O . ARG A 1 383 ? -6.260 -2.812 -31.809 1.00 59.47 383 ARG A O 1
ATOM 3042 N N . SER A 1 384 ? -5.567 -4.403 -33.202 1.00 57.84 384 SER A N 1
ATOM 3043 C CA . SER A 1 384 ? -6.508 -4.085 -34.284 1.00 57.84 384 SER A CA 1
ATOM 3044 C C . SER A 1 384 ? -7.978 -4.417 -33.986 1.00 57.84 384 SER A C 1
ATOM 3046 O O . SER A 1 384 ? -8.805 -4.147 -34.840 1.00 57.84 384 SER A O 1
ATOM 3048 N N . GLN A 1 385 ? -8.299 -5.041 -32.845 1.00 55.44 385 GLN A N 1
ATOM 3049 C CA . GLN A 1 385 ? -9.679 -5.360 -32.433 1.00 55.44 385 GLN A CA 1
ATOM 3050 C C . GLN A 1 385 ? -10.085 -4.690 -31.109 1.00 55.44 385 GLN A C 1
ATOM 3052 O O . GLN A 1 385 ? -11.200 -4.902 -30.662 1.00 55.44 385 GLN A O 1
ATOM 3057 N N . GLU A 1 386 ? -9.191 -3.939 -30.451 1.00 49.38 386 GLU A N 1
ATOM 3058 C CA . GLU A 1 386 ? -9.535 -3.145 -29.253 1.00 49.38 386 GLU A CA 1
ATOM 3059 C C . GLU A 1 386 ? -10.027 -1.728 -29.623 1.00 49.38 386 GLU A C 1
ATOM 3061 O O . GLU A 1 386 ? -10.520 -1.016 -28.754 1.00 49.38 386 GLU A O 1
ATOM 3066 N N . ASP A 1 387 ? -9.920 -1.353 -30.906 1.00 39.97 387 ASP A N 1
ATOM 3067 C CA . ASP A 1 387 ? -10.349 -0.066 -31.481 1.00 39.97 387 ASP A CA 1
ATOM 3068 C C . ASP A 1 387 ? -11.657 -0.172 -32.318 1.00 39.97 387 ASP A C 1
ATOM 3070 O O . ASP A 1 387 ? -12.053 0.801 -32.962 1.00 39.97 387 ASP A O 1
ATOM 3074 N N . GLU A 1 388 ? -12.327 -1.334 -32.314 1.00 36.44 388 GLU A N 1
ATOM 3075 C CA . GLU A 1 388 ? -13.693 -1.575 -32.835 1.00 36.44 388 GLU A CA 1
ATOM 3076 C C . GLU A 1 388 ? -14.585 -2.077 -31.695 1.00 36.44 388 GLU A C 1
ATOM 3078 O O . GLU A 1 388 ? -15.761 -1.649 -31.634 1.00 36.44 388 GLU A O 1
#